Protein 2NXV (pdb70)

Nearest PDB structures (foldseek):
  2nxv-assembly1_A  TM=1.004E+00  e=3.841E-56  Pseudogemmobacter blasticus
  6tez-assembly1_A-2  TM=5.066E-01  e=4.560E-04  Homo sapiens
  6tex-assembly1_A  TM=4.725E-01  e=4.041E-04  Homo sapiens
  6teu-assembly1_A  TM=4.502E-01  e=1.128E-03  Homo sapiens
  6o85-assembly1_B  TM=4.549E-01  e=4.741E-01  Homo sapiens

Organism: Fuscovulum blasticum (NCBI:txid1075)

Structure (mmCIF, N/CA/C/O backbone):
data_2NXV
#
_entry.id   2NXV
#
_cell.length_a   121.873
_cell.length_b   90.311
_cell.length_c   69.590
_cell.angle_alpha   90.00
_cell.angle_beta   90.00
_cell.angle_gamma   90.00
#
_symmetry.space_group_name_H-M   'P 21 21 2'
#
loop_
_entity.id
_entity.type
_entity.pdbx_description
1 polymer 'ATP synthase subunits region ORF 6'
2 non-polymer GLYCEROL
3 water water
#
loop_
_atom_site.group_PDB
_atom_site.id
_atom_site.type_symbol
_atom_site.label_atom_id
_atom_site.label_alt_id
_atom_site.label_comp_id
_atom_site.label_asym_id
_atom_site.label_entity_id
_atom_site.label_seq_id
_atom_site.pdbx_PDB_ins_code
_atom_site.Cartn_x
_atom_site.Cartn_y
_atom_site.Cartn_z
_atom_site.occupancy
_atom_site.B_iso_or_equiv
_atom_site.auth_seq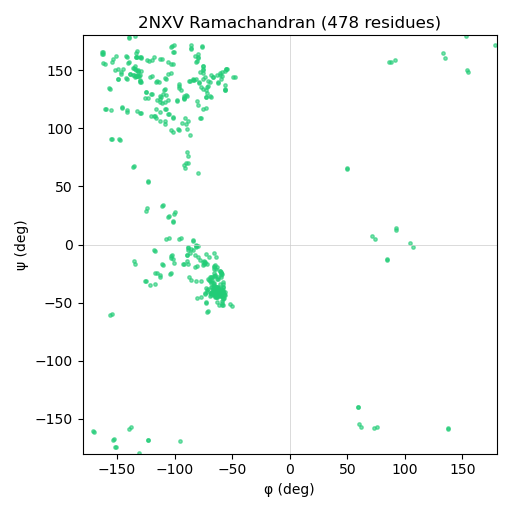_id
_atom_site.auth_comp_id
_atom_site.auth_asym_id
_atom_site.auth_atom_id
_atom_site.pdbx_PDB_model_num
ATOM 1 N N . MET A 1 1 ? 11.426 8.170 42.579 1.00 34.16 1 MET A N 1
ATOM 2 C CA . MET A 1 1 ? 11.287 9.000 43.811 1.00 32.99 1 MET A CA 1
ATOM 3 C C . MET A 1 1 ? 12.651 9.516 44.254 1.00 31.85 1 MET A C 1
ATOM 4 O O . MET A 1 1 ? 13.640 8.771 44.238 1.00 32.21 1 MET A O 1
ATOM 7 N N . LYS A 1 2 ? 12.707 10.789 44.645 1.00 29.90 2 LYS A N 1
ATOM 8 C CA . LYS A 1 2 ? 13.936 11.396 45.180 1.00 27.67 2 LYS A CA 1
ATOM 9 C C . LYS A 1 2 ? 14.187 10.822 46.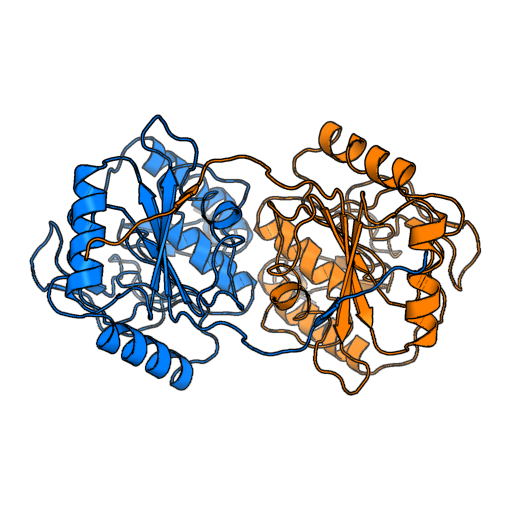578 1.00 24.95 2 LYS A C 1
ATOM 10 O O . LYS A 1 2 ? 13.271 10.792 47.397 1.00 26.60 2 LYS A O 1
ATOM 12 N N . PRO A 1 3 ? 15.422 10.333 46.879 1.00 21.32 3 PRO A N 1
ATOM 13 C CA . PRO A 1 3 ? 15.652 9.943 48.288 1.00 19.85 3 PRO A CA 1
ATOM 14 C C . PRO A 1 3 ? 15.429 11.111 49.225 1.00 19.12 3 PRO A C 1
ATOM 15 O O . PRO A 1 3 ? 15.745 12.252 48.882 1.00 20.75 3 PRO A O 1
ATOM 19 N N . VAL A 1 4 ? 14.965 10.815 50.426 1.00 18.33 4 VAL A N 1
ATOM 20 C CA . VAL A 1 4 ? 14.822 11.840 51.469 1.00 17.82 4 VAL A CA 1
ATOM 21 C C . VAL A 1 4 ? 15.912 11.567 52.502 1.00 16.28 4 VAL A C 1
ATOM 22 O O . VAL A 1 4 ? 15.822 10.596 53.261 1.00 17.12 4 VAL A O 1
ATOM 26 N N . PRO A 1 5 ? 16.977 12.394 52.530 1.00 14.37 5 PRO A N 1
ATOM 27 C CA . PRO A 1 5 ? 18.051 12.136 53.469 1.00 13.52 5 PRO A CA 1
ATOM 28 C C . PRO A 1 5 ? 17.709 12.651 54.870 1.00 13.30 5 PRO A C 1
ATOM 29 O O . PRO A 1 5 ? 16.867 13.545 55.034 1.00 15.52 5 PRO A O 1
ATOM 33 N N . THR A 1 6 ? 18.370 12.093 55.867 1.00 12.05 6 THR A N 1
ATOM 34 C CA . THR A 1 6 ? 18.361 12.650 57.216 1.00 12.73 6 THR A CA 1
ATOM 35 C C . THR A 1 6 ? 19.623 13.465 57.409 1.00 11.52 6 THR A C 1
ATOM 36 O O . THR A 1 6 ? 20.739 12.935 57.291 1.00 11.76 6 THR A O 1
ATOM 40 N N . TYR A 1 7 ? 19.473 14.751 57.755 1.00 11.75 7 TYR A N 1
ATOM 41 C CA . TYR A 1 7 ? 20.613 15.600 58.039 1.00 11.68 7 TYR A CA 1
ATOM 42 C C . TYR A 1 7 ? 20.956 15.488 59.516 1.00 12.01 7 TYR A C 1
ATOM 43 O O . TYR A 1 7 ? 20.074 15.653 60.394 1.00 15.95 7 TYR A O 1
ATOM 52 N N . VAL A 1 8 ? 22.195 15.202 59.820 1.00 11.48 8 VAL A N 1
ATOM 53 C CA . VAL A 1 8 ? 22.668 14.960 61.176 1.00 11.88 8 VAL A CA 1
ATOM 54 C C . VAL A 1 8 ? 23.502 16.128 61.628 1.00 11.52 8 VAL A C 1
ATOM 55 O O . VAL A 1 8 ? 24.433 16.566 60.916 1.00 10.39 8 VAL A O 1
ATOM 59 N N . GLN A 1 9 ? 23.163 16.650 62.805 1.00 11.55 9 GLN A N 1
ATOM 60 C CA . GLN A 1 9 ? 23.893 17.735 63.433 1.00 12.19 9 GLN A CA 1
ATOM 61 C C . GLN A 1 9 ? 24.812 17.162 64.506 1.00 13.61 9 GLN A C 1
ATOM 62 O O . GLN A 1 9 ? 24.664 16.010 64.944 1.00 15.01 9 GLN A O 1
ATOM 68 N N . ASP A 1 10 ? 25.756 17.982 64.964 1.00 14.58 10 ASP A N 1
ATOM 69 C CA . ASP A 1 10 ? 26.694 17.563 66.034 1.00 17.32 10 ASP A CA 1
ATOM 70 C C . ASP A 1 10 ? 26.117 17.880 67.382 1.00 18.28 10 ASP A C 1
ATOM 71 O O . ASP A 1 10 ? 26.391 18.941 67.978 1.00 22.12 10 ASP A O 1
ATOM 76 N N . LYS A 1 11 ? 25.231 17.018 67.815 1.00 17.21 11 LYS A N 1
ATOM 77 C CA . LYS A 1 11 ? 24.529 17.231 69.057 1.00 18.41 11 LYS A CA 1
ATOM 78 C C . LYS A 1 11 ? 24.264 15.908 69.718 1.00 17.58 11 LYS A C 1
ATOM 79 O O . LYS A 1 11 ? 24.042 14.888 69.059 1.00 18.31 11 LYS A O 1
ATOM 82 N N . ASP A 1 12 ? 24.289 15.944 71.036 1.00 17.27 12 ASP A N 1
ATOM 83 C CA . ASP A 1 12 ? 24.100 14.766 71.857 1.00 17.15 12 ASP A CA 1
ATOM 84 C C . ASP A 1 12 ? 22.630 14.685 72.108 1.00 18.56 12 ASP A C 1
ATOM 85 O O . ASP A 1 12 ? 22.071 15.456 72.917 1.00 20.94 12 ASP A O 1
ATOM 90 N N . GLU A 1 13 ? 21.963 13.785 71.419 1.00 18.86 13 GLU A N 1
ATOM 91 C CA . GLU A 1 13 ? 20.517 13.762 71.570 1.00 21.28 13 GLU A CA 1
ATOM 92 C C . GLU A 1 13 ? 20.048 12.764 72.619 1.00 21.07 13 GLU A C 1
ATOM 93 O O . GLU A 1 13 ? 18.841 12.592 72.784 1.00 23.46 13 GLU A O 1
ATOM 99 N N . SER A 1 14 ? 20.972 12.121 73.350 1.00 19.52 14 SER A N 1
ATOM 100 C CA . SER A 1 14 ? 20.572 11.169 74.415 1.00 18.04 14 SER A CA 1
ATOM 101 C C . SER A 1 14 ? 19.643 11.897 75.417 1.00 16.75 14 SER A C 1
ATOM 102 O O . SER A 1 14 ? 19.799 13.099 75.745 1.00 18.13 14 SER A O 1
ATOM 105 N N . THR A 1 15 ? 18.729 11.133 76.002 1.00 17.52 15 THR A N 1
ATOM 106 C CA . THR A 1 15 ? 17.995 11.557 77.187 1.00 17.98 15 THR A CA 1
ATOM 107 C C . THR A 1 15 ? 18.339 10.654 78.379 1.00 17.38 15 THR A C 1
ATOM 108 O O . THR A 1 15 ? 18.189 11.126 79.538 1.00 19.52 15 THR A O 1
ATOM 112 N N . LEU A 1 16 ? 18.782 9.381 78.124 1.00 15.48 16 LEU A N 1
ATOM 113 C CA . LEU A 1 16 ? 19.238 8.535 79.234 1.00 11.88 16 LEU A CA 1
ATOM 114 C C . LEU A 1 16 ? 20.679 8.831 79.474 1.00 11.27 16 LEU A C 1
ATOM 115 O O . LEU A 1 16 ? 21.466 8.976 78.527 1.00 11.45 16 LEU A O 1
ATOM 120 N N . MET A 1 17 ? 21.065 8.876 80.735 1.00 10.42 17 MET A N 1
ATOM 121 C CA . MET A 1 17 ? 22.458 9.087 81.071 1.00 10.26 17 MET A CA 1
ATOM 122 C C . MET A 1 17 ? 23.277 7.843 80.787 1.00 9.73 17 MET A C 1
ATOM 123 O O . MET A 1 17 ? 24.426 7.967 80.349 1.00 9.69 17 MET A O 1
ATOM 128 N N . PHE A 1 18 ? 22.750 6.653 81.111 1.00 9.48 18 PHE A N 1
ATOM 129 C CA . PHE A 1 18 ? 23.530 5.410 81.022 1.00 9.45 18 PHE A CA 1
ATOM 130 C C . PHE A 1 18 ? 22.807 4.326 80.251 1.00 9.46 18 PHE A C 1
ATOM 131 O O . PHE A 1 18 ? 21.613 4.103 80.446 1.00 10.88 18 PHE A O 1
ATOM 139 N N . SER A 1 19 ? 23.578 3.603 79.431 1.00 9.02 19 SER A N 1
ATOM 140 C CA . SER A 1 19 ? 23.211 2.275 78.948 1.00 9.29 19 SER A CA 1
ATOM 141 C C . SER A 1 19 ? 24.108 1.313 79.661 1.00 8.73 19 SER A C 1
ATOM 142 O O . SER A 1 19 ? 25.330 1.353 79.483 1.00 9.91 19 SER A O 1
ATOM 145 N N . VAL A 1 20 ? 23.539 0.446 80.471 1.00 8.72 20 VAL A N 1
ATOM 146 C CA . VAL A 1 20 ? 24.309 -0.483 81.283 1.00 8.94 20 VAL A CA 1
ATOM 147 C C . VAL A 1 20 ? 24.272 -1.827 80.603 1.00 9.02 20 VAL A C 1
ATOM 148 O O . VAL A 1 20 ? 23.219 -2.490 80.562 1.00 9.00 20 VAL A O 1
ATOM 152 N N . CYS A 1 21 ? 25.399 -2.242 80.029 1.00 8.71 21 CYS A N 1
ATOM 153 C CA . CYS A 1 21 ? 25.493 -3.476 79.257 1.00 8.51 21 CYS A CA 1
ATOM 154 C C . CYS A 1 21 ? 26.279 -4.487 80.043 1.00 8.33 21 CYS A C 1
ATOM 155 O O . CYS A 1 21 ? 27.359 -4.184 80.555 1.00 9.21 21 CYS A O 1
ATOM 158 N N . SER A 1 22 ? 25.771 -5.713 80.095 1.00 8.55 22 SER A N 1
ATOM 159 C CA . SER A 1 22 ? 26.445 -6.751 80.865 1.00 8.72 22 SER A CA 1
ATOM 160 C C . SER A 1 22 ? 26.584 -8.025 80.067 1.00 8.91 22 SER A C 1
ATOM 161 O O . SER A 1 22 ? 25.731 -8.384 79.251 1.00 9.46 22 SER A O 1
ATOM 164 N N . LEU A 1 23 ? 27.661 -8.754 80.338 1.00 9.52 23 LEU A N 1
ATOM 165 C CA . LEU A 1 23 ? 27.903 -10.067 79.714 1.00 11.09 23 LEU A CA 1
ATOM 166 C C . LEU A 1 23 ? 27.281 -11.126 80.623 1.00 10.43 23 LEU A C 1
ATOM 167 O O . LEU A 1 23 ? 27.758 -11.338 81.736 1.00 12.86 23 LEU A O 1
ATOM 172 N N . VAL A 1 24 ? 26.192 -11.747 80.200 1.00 9.49 24 VAL A N 1
ATOM 173 C CA . VAL A 1 24 ? 25.356 -12.505 81.142 1.00 10.08 24 VAL A CA 1
ATOM 174 C C . VAL A 1 24 ? 25.343 -13.977 80.841 1.00 9.90 24 VAL A C 1
ATOM 175 O O . VAL A 1 24 ? 24.988 -14.402 79.763 1.00 10.17 24 VAL A O 1
ATOM 179 N N . ARG A 1 25 ? 25.699 -14.753 81.848 1.00 10.85 25 ARG A N 1
ATOM 180 C CA . ARG A 1 25 ? 25.596 -16.194 81.826 1.00 12.88 25 ARG A CA 1
ATOM 181 C C . ARG A 1 25 ? 24.619 -16.745 82.877 1.00 12.77 25 ARG A C 1
ATOM 182 O O . ARG A 1 25 ? 23.972 -17.778 82.650 1.00 14.81 25 ARG A O 1
ATOM 190 N N . ASP A 1 26 ? 24.540 -16.086 84.020 1.00 12.64 26 ASP A N 1
ATOM 191 C CA . ASP A 1 26 ? 23.878 -16.616 85.222 1.00 13.00 26 ASP A CA 1
ATOM 192 C C . ASP A 1 26 ? 22.751 -15.653 85.596 1.00 12.83 26 ASP A C 1
ATOM 193 O O . ASP A 1 26 ? 23.011 -14.499 86.033 1.00 13.13 26 ASP A O 1
ATOM 198 N N . GLN A 1 27 ? 21.500 -16.096 85.425 1.00 14.00 27 GLN A N 1
ATOM 199 C CA . GLN A 1 27 ? 20.362 -15.256 85.704 1.00 14.87 27 GLN A CA 1
ATOM 200 C C . GLN A 1 27 ? 20.336 -14.713 87.118 1.00 14.13 27 GLN A C 1
ATOM 201 O O . GLN A 1 27 ? 19.970 -13.563 87.328 1.00 13.95 27 GLN A O 1
ATOM 207 N N . ALA A 1 28 ? 20.692 -15.542 88.092 1.00 14.59 28 ALA A N 1
ATOM 208 C CA . ALA A 1 28 ? 20.614 -15.096 89.471 1.00 14.76 28 ALA A CA 1
ATOM 209 C C . ALA A 1 28 ? 21.595 -13.970 89.725 1.00 14.16 28 ALA A C 1
ATOM 210 O O . ALA A 1 28 ? 21.271 -12.994 90.430 1.00 14.63 28 ALA A O 1
ATOM 212 N N . LYS A 1 29 ? 22.812 -14.106 89.192 1.00 12.80 29 LYS A N 1
ATOM 213 C CA . LYS A 1 29 ? 23.767 -13.015 89.401 1.00 12.52 29 LYS A CA 1
ATOM 214 C C . LYS A 1 29 ? 23.322 -11.737 88.708 1.00 11.81 29 LYS A C 1
ATOM 215 O O . LYS A 1 29 ? 23.416 -10.642 89.273 1.00 11.74 29 LYS A O 1
ATOM 221 N N . TYR A 1 30 ? 22.815 -11.868 87.487 1.00 11.42 30 TYR A N 1
ATOM 222 C CA . TYR A 1 30 ? 22.383 -10.669 86.761 1.00 11.07 30 TYR A CA 1
ATOM 223 C C . TYR A 1 30 ? 21.182 -10.014 87.451 1.00 11.64 30 TYR A C 1
ATOM 224 O O . TYR A 1 30 ? 21.110 -8.792 87.539 1.00 11.31 30 TYR A O 1
ATOM 233 N N . ASP A 1 31 ? 20.250 -10.830 87.977 1.00 12.51 31 ASP A N 1
ATOM 234 C CA . ASP A 1 31 ? 19.111 -10.222 88.672 1.00 14.07 31 ASP A CA 1
ATOM 235 C C . ASP A 1 31 ? 19.556 -9.438 89.891 1.00 13.29 31 ASP A C 1
ATOM 236 O O . ASP A 1 31 ? 19.017 -8.377 90.194 1.00 13.63 31 ASP A O 1
ATOM 241 N N . ARG A 1 32 ? 20.574 -9.951 90.585 1.00 12.89 32 ARG A N 1
ATOM 242 C CA . ARG A 1 32 ? 21.157 -9.258 91.713 1.00 13.33 32 ARG A CA 1
ATOM 243 C C . ARG A 1 32 ? 21.786 -7.930 91.282 1.00 12.49 32 ARG A C 1
ATOM 244 O O . ARG A 1 32 ? 21.633 -6.894 91.951 1.00 12.54 32 ARG A O 1
ATOM 252 N N . LEU A 1 33 ? 22.501 -7.951 90.147 1.00 11.49 33 LEU A N 1
ATOM 253 C CA . LEU A 1 33 ? 23.075 -6.720 89.603 1.00 10.85 33 LEU A CA 1
ATOM 254 C C . LEU A 1 33 ? 21.979 -5.705 89.333 1.00 10.30 33 LEU A C 1
ATOM 255 O O . LEU A 1 33 ? 22.058 -4.544 89.766 1.00 10.46 33 LEU A O 1
ATOM 260 N N . LEU A 1 34 ? 20.931 -6.134 88.620 1.00 10.98 34 LEU A N 1
ATOM 261 C CA . LEU A 1 34 ? 19.860 -5.218 88.213 1.00 11.49 34 LEU A CA 1
ATOM 262 C C . LEU A 1 34 ? 19.163 -4.592 89.422 1.00 11.96 34 LEU A C 1
ATOM 263 O O . LEU A 1 34 ? 18.946 -3.371 89.464 1.00 12.21 34 LEU A O 1
ATOM 268 N N . GLU A 1 35 ? 18.865 -5.410 90.423 1.00 11.78 35 GLU A N 1
ATOM 269 C CA . GLU A 1 35 ? 18.234 -4.869 91.637 1.00 12.89 35 GLU A CA 1
ATOM 270 C C . GLU A 1 35 ? 19.147 -3.850 92.310 1.00 12.25 35 GLU A C 1
ATOM 271 O O . GLU A 1 35 ? 18.659 -2.817 92.799 1.00 12.64 35 GLU A O 1
ATOM 277 N N . SER A 1 36 ? 20.458 -4.094 92.348 1.00 11.60 36 SER A N 1
ATOM 278 C CA . SER A 1 36 ? 21.350 -3.175 93.045 1.00 11.24 36 SER A CA 1
ATOM 279 C C . SER A 1 36 ? 21.497 -1.859 92.290 1.00 10.97 36 SER A C 1
ATOM 280 O O . SER A 1 36 ? 21.568 -0.791 92.890 1.00 11.76 36 SER A O 1
ATOM 283 N N . PHE A 1 37 ? 21.545 -1.922 90.947 1.00 10.79 37 PHE A N 1
ATOM 284 C CA . PHE A 1 37 ? 21.661 -0.675 90.201 1.00 11.14 37 PHE A CA 1
ATOM 285 C C . PHE A 1 37 ? 20.418 0.181 90.379 1.00 11.53 37 PHE A C 1
ATOM 286 O O . PHE A 1 37 ? 20.504 1.402 90.566 1.00 12.07 37 PHE A O 1
ATOM 294 N N . GLU A 1 38 ? 19.244 -0.442 90.337 1.00 12.25 38 GLU A N 1
ATOM 295 C CA . GLU A 1 38 ? 18.024 0.324 90.559 1.00 14.28 38 GLU A CA 1
ATOM 296 C C . GLU A 1 38 ? 17.991 0.931 91.968 1.00 13.55 38 GLU A C 1
ATOM 297 O O . GLU A 1 38 ? 17.615 2.108 92.116 1.00 14.30 38 GLU A O 1
ATOM 303 N N . ARG A 1 39 ? 18.397 0.151 92.977 1.00 13.60 39 ARG A N 1
ATOM 304 C CA . ARG A 1 39 ? 18.388 0.603 94.393 1.00 14.19 39 ARG A CA 1
ATOM 305 C C . ARG A 1 39 ? 19.267 1.836 94.553 1.00 13.67 39 ARG A C 1
ATOM 306 O O . ARG A 1 39 ? 18.959 2.737 95.356 1.00 15.55 39 ARG A O 1
ATOM 314 N N . PHE A 1 40 ? 20.380 1.846 93.817 1.00 12.53 40 PHE A N 1
ATOM 315 C CA . PHE A 1 40 ? 21.357 2.932 93.915 1.00 12.78 40 PHE A CA 1
ATOM 316 C C . PHE A 1 40 ? 21.224 3.958 92.807 1.00 13.79 40 PHE A C 1
ATOM 317 O O . PHE A 1 40 ? 22.165 4.650 92.462 1.00 14.58 40 PHE A O 1
ATOM 325 N N . GLY A 1 41 ? 20.013 4.106 92.283 1.00 12.44 41 GLY A N 1
ATOM 326 C CA . GLY A 1 41 ? 19.708 5.315 91.525 1.00 12.75 41 GLY A CA 1
ATOM 327 C C . GLY A 1 41 ? 19.596 5.189 90.019 1.00 12.67 41 GLY A C 1
ATOM 328 O O . GLY A 1 41 ? 19.301 6.194 89.350 1.00 13.49 41 GLY A O 1
ATOM 329 N N . PHE A 1 42 ? 19.827 3.988 89.469 1.00 12.82 42 PHE A N 1
ATOM 330 C CA . PHE A 1 42 ? 19.769 3.799 88.020 1.00 12.65 42 PHE A CA 1
ATOM 331 C C . PHE A 1 42 ? 18.341 3.408 87.653 1.00 13.57 42 PHE A C 1
ATOM 332 O O . PHE A 1 42 ? 18.049 2.270 87.334 1.00 14.78 42 PHE A O 1
ATOM 340 N N . THR A 1 43 ? 17.450 4.386 87.784 1.00 14.20 43 THR A N 1
ATOM 341 C CA . THR A 1 43 ? 16.016 4.193 87.533 1.00 14.73 43 THR A CA 1
ATOM 342 C C . THR A 1 43 ? 15.724 4.377 86.038 1.00 13.89 43 THR A C 1
ATOM 343 O O . THR A 1 43 ? 16.580 4.829 85.279 1.00 13.30 43 THR A O 1
ATOM 347 N N . PRO A 1 44 ? 14.508 4.013 85.584 1.00 14.71 44 PRO A N 1
ATOM 348 C CA . PRO A 1 44 ? 14.259 4.007 84.128 1.00 15.65 44 PRO A CA 1
ATOM 349 C C . PRO A 1 44 ? 14.311 5.354 83.413 1.00 15.89 44 PRO A C 1
ATOM 350 O O . PRO A 1 44 ? 14.522 5.364 82.188 1.00 17.23 44 PRO A O 1
ATOM 354 N N . ASP A 1 45 ? 14.211 6.460 84.147 1.00 16.03 45 ASP A N 1
ATOM 355 C CA . ASP A 1 45 ? 14.412 7.790 83.566 1.00 16.90 45 ASP A CA 1
ATOM 356 C C . ASP A 1 45 ? 15.886 8.135 83.367 1.00 16.44 45 ASP A C 1
ATOM 357 O O . ASP A 1 45 ? 16.218 9.111 82.710 1.00 17.86 45 ASP A O 1
ATOM 362 N N . LYS A 1 46 ? 16.761 7.346 83.971 1.00 14.76 46 LYS A N 1
ATOM 363 C CA . LYS A 1 46 ? 18.215 7.595 83.943 1.00 14.84 46 LYS A CA 1
ATOM 364 C C . LYS A 1 46 ? 18.999 6.556 83.175 1.00 12.96 46 LYS A C 1
ATOM 365 O O . LYS A 1 46 ? 20.101 6.876 82.720 1.00 12.49 46 LYS A O 1
ATOM 371 N N . ALA A 1 47 ? 18.502 5.317 83.109 1.00 11.95 47 ALA A N 1
ATOM 372 C CA . ALA A 1 47 ? 19.313 4.201 82.639 1.00 11.21 47 ALA A CA 1
ATOM 373 C C . ALA A 1 47 ? 18.478 3.166 81.956 1.00 11.43 47 ALA A C 1
ATOM 374 O O . ALA A 1 47 ? 17.307 2.968 82.299 1.00 12.84 47 ALA A O 1
ATOM 376 N N . GLU A 1 48 ? 19.089 2.460 81.005 1.00 10.89 48 GLU A N 1
ATOM 377 C CA . GLU A 1 48 ? 18.535 1.246 80.406 1.00 11.23 48 GLU A CA 1
ATOM 378 C C . GLU A 1 48 ? 19.559 0.155 80.596 1.00 10.63 48 GLU A C 1
ATOM 379 O O . GLU A 1 48 ? 20.745 0.427 80.776 1.00 10.74 48 GLU A O 1
ATOM 385 N N . PHE A 1 49 ? 19.102 -1.082 80.534 1.00 11.06 49 PHE A N 1
ATOM 386 C CA . PHE A 1 49 ? 19.935 -2.277 80.769 1.00 10.57 49 PHE A CA 1
ATOM 387 C C . PHE A 1 49 ? 19.845 -3.206 79.588 1.00 10.37 49 PHE A C 1
ATOM 388 O O . PHE A 1 49 ? 18.748 -3.514 79.107 1.00 11.54 49 PHE A O 1
ATOM 396 N N . LEU A 1 50 ? 20.995 -3.638 79.121 1.00 9.74 50 LEU A N 1
ATOM 397 C CA . LEU A 1 50 ? 21.094 -4.569 77.993 1.00 9.83 50 LEU A CA 1
ATOM 398 C C . LEU A 1 50 ? 22.026 -5.666 78.384 1.00 9.31 50 LEU A C 1
ATOM 399 O O . LEU A 1 50 ? 23.064 -5.415 79.042 1.00 9.60 50 LEU A O 1
ATOM 404 N N . ALA A 1 51 ? 21.744 -6.876 77.923 1.00 9.64 51 ALA A N 1
ATOM 405 C CA . ALA A 1 51 ? 22.550 -8.043 78.260 1.00 10.47 51 ALA A CA 1
ATOM 406 C C . ALA A 1 51 ? 23.015 -8.739 76.995 1.00 10.17 51 ALA A C 1
ATOM 407 O O . ALA A 1 51 ? 22.175 -9.136 76.169 1.00 12.53 51 ALA A O 1
ATOM 409 N N . ALA A 1 52 ? 24.334 -8.953 76.851 1.00 9.83 52 ALA A N 1
ATOM 410 C CA . ALA A 1 52 ? 24.838 -9.863 75.828 1.00 9.95 52 ALA A CA 1
ATOM 411 C C . ALA A 1 52 ? 24.502 -11.268 76.321 1.00 9.60 52 ALA A C 1
ATOM 412 O O . ALA A 1 52 ? 24.964 -11.673 77.396 1.00 10.01 52 ALA A O 1
ATOM 414 N N . ASP A 1 53 ? 23.680 -11.990 75.563 1.00 9.53 53 ASP A N 1
ATOM 415 C CA . ASP A 1 53 ? 23.063 -13.183 76.121 1.00 10.17 53 ASP A CA 1
ATOM 416 C C . ASP A 1 53 ? 23.947 -14.421 75.965 1.00 9.67 53 ASP A C 1
ATOM 417 O O . ASP A 1 53 ? 23.911 -15.119 74.953 1.00 10.17 53 ASP A O 1
ATOM 422 N N . ASN A 1 54 ? 24.716 -14.707 76.998 1.00 9.30 54 ASN A N 1
ATOM 423 C CA . ASN A 1 54 ? 25.555 -15.908 77.071 1.00 9.84 54 ASN A CA 1
ATOM 424 C C . ASN A 1 54 ? 24.940 -16.942 78.021 1.00 10.02 54 ASN A C 1
ATOM 425 O O . ASN A 1 54 ? 25.640 -17.838 78.511 1.00 10.38 54 ASN A O 1
ATOM 430 N N . ARG A 1 55 ? 23.614 -16.893 78.219 1.00 9.97 55 ARG A N 1
ATOM 431 C CA . ARG A 1 55 ? 23.002 -17.845 79.162 1.00 10.73 55 ARG A CA 1
ATOM 432 C C . ARG A 1 55 ? 23.048 -19.257 78.637 1.00 11.90 55 ARG A C 1
ATOM 433 O O . ARG A 1 55 ? 23.139 -20.198 79.453 1.00 13.49 55 ARG A O 1
ATOM 441 N N . GLU A 1 56 ? 22.978 -19.444 77.314 1.00 13.06 56 GLU A N 1
ATOM 442 C CA . GLU A 1 56 ? 22.966 -20.811 76.728 1.00 14.60 56 GLU A CA 1
ATOM 443 C C . GLU A 1 56 ? 24.266 -21.218 76.093 1.00 15.76 56 GLU A C 1
ATOM 444 O O . GLU A 1 56 ? 24.385 -22.300 75.524 1.00 19.47 56 GLU A O 1
ATOM 450 N N . GLY A 1 57 ? 25.265 -20.420 76.213 1.00 13.49 57 GLY A N 1
ATOM 451 C CA . GLY A 1 57 ? 26.536 -20.747 75.591 1.00 14.35 57 GLY A CA 1
ATOM 452 C C . GLY A 1 57 ? 27.241 -19.451 75.305 1.00 13.24 57 GLY A C 1
ATOM 453 O O . GLY A 1 57 ? 26.704 -18.353 75.530 1.00 14.01 57 GLY A O 1
ATOM 454 N N . ASN A 1 58 ? 28.425 -19.595 74.744 1.00 15.46 58 ASN A N 1
ATOM 455 C CA . ASN A 1 58 ? 29.306 -18.466 74.568 1.00 16.53 58 ASN A CA 1
ATOM 456 C C . ASN A 1 58 ? 29.080 -17.831 73.221 1.00 16.79 58 ASN A C 1
ATOM 457 O O . ASN A 1 58 ? 29.930 -17.881 72.346 1.00 18.53 58 ASN A O 1
ATOM 462 N N . GLN A 1 59 ? 27.921 -17.225 73.081 1.00 14.99 59 GLN A N 1
ATOM 463 C CA . GLN A 1 59 ? 27.521 -16.516 71.902 1.00 17.91 59 GLN A CA 1
ATOM 464 C C . GLN A 1 59 ? 28.497 -15.340 71.627 1.00 15.23 59 GLN A C 1
ATOM 465 O O . GLN A 1 59 ? 28.846 -14.994 70.479 1.00 17.00 59 GLN A O 1
ATOM 471 N N . PHE A 1 60 ? 28.881 -14.668 72.709 1.00 11.74 60 PHE A N 1
ATOM 472 C CA . PHE A 1 60 ? 29.786 -13.536 72.679 1.00 11.66 60 PHE A CA 1
ATOM 473 C C . PHE A 1 60 ? 31.012 -13.849 73.508 1.00 10.90 60 PHE A C 1
ATOM 474 O O . PHE A 1 60 ? 30.957 -14.681 74.431 1.00 13.00 60 PHE A O 1
ATOM 482 N N . HIS A 1 61 ? 32.107 -13.141 73.240 1.00 10.83 61 HIS A N 1
ATOM 483 C CA . HIS A 1 61 ? 33.270 -13.178 74.144 1.00 10.81 61 HIS A CA 1
ATOM 484 C C . HIS A 1 61 ? 33.700 -11.750 74.415 1.00 9.82 61 HIS A C 1
ATOM 485 O O . HIS A 1 61 ? 33.108 -10.774 73.942 1.00 10.12 61 HIS A O 1
ATOM 492 N N . GLY A 1 62 ? 34.766 -11.608 75.214 1.00 10.37 62 GLY A N 1
ATOM 493 C CA . GLY A 1 62 ? 35.154 -10.291 75.701 1.00 11.34 62 GLY A CA 1
ATOM 494 C C . GLY A 1 62 ? 35.563 -9.313 74.618 1.00 9.75 62 GLY A C 1
ATOM 495 O O . GLY A 1 62 ? 35.414 -8.115 74.785 1.00 10.67 62 GLY A O 1
ATOM 496 N N . PHE A 1 63 ? 36.123 -9.833 73.489 1.00 10.15 63 PHE A N 1
ATOM 497 C CA . PHE A 1 63 ? 36.596 -8.908 72.447 1.00 9.14 63 PHE A CA 1
ATOM 498 C C . PHE A 1 63 ? 35.512 -8.578 71.441 1.00 9.94 63 PHE A C 1
ATOM 499 O O . PHE A 1 63 ? 35.652 -7.592 70.703 1.00 11.99 63 PHE A O 1
ATOM 507 N N . SER A 1 64 ? 34.409 -9.349 71.426 1.00 10.26 64 SER A N 1
ATOM 508 C CA . SER A 1 64 ? 33.368 -9.126 70.394 1.00 10.25 64 SER A CA 1
ATOM 509 C C . SER A 1 64 ? 32.139 -8.412 70.907 1.00 11.15 64 SER A C 1
ATOM 510 O O . SER A 1 64 ? 31.422 -7.778 70.094 1.00 12.31 64 SER A O 1
ATOM 513 N N . TRP A 1 65 ? 31.837 -8.498 72.203 1.00 10.68 65 TRP A N 1
ATOM 514 C CA . TRP A 1 65 ? 30.472 -8.144 72.597 1.00 11.41 65 TRP A CA 1
ATOM 515 C C . TRP A 1 65 ? 30.111 -6.683 72.394 1.00 10.60 65 TRP A C 1
ATOM 516 O O . TRP A 1 65 ? 28.941 -6.399 72.032 1.00 11.04 65 TRP A O 1
ATOM 527 N N . HIS A 1 66 ? 31.022 -5.757 72.536 1.00 10.87 66 HIS A N 1
ATOM 528 C CA . HIS A 1 66 ? 30.610 -4.349 72.423 1.00 10.41 66 HIS A CA 1
ATOM 529 C C . HIS A 1 66 ? 30.062 -4.033 71.033 1.00 10.50 66 HIS A C 1
ATOM 530 O O . HIS A 1 66 ? 29.246 -3.115 70.870 1.00 11.96 66 HIS A O 1
ATOM 537 N N . LYS A 1 67 ? 30.523 -4.720 70.004 1.00 10.88 67 LYS A N 1
ATOM 538 C CA . LYS A 1 67 ? 30.159 -4.356 68.633 1.00 11.22 67 LYS A CA 1
ATOM 539 C C . LYS A 1 67 ? 28.695 -4.628 68.342 1.00 11.20 67 LYS A C 1
ATOM 540 O O . LYS A 1 67 ? 28.097 -3.968 67.49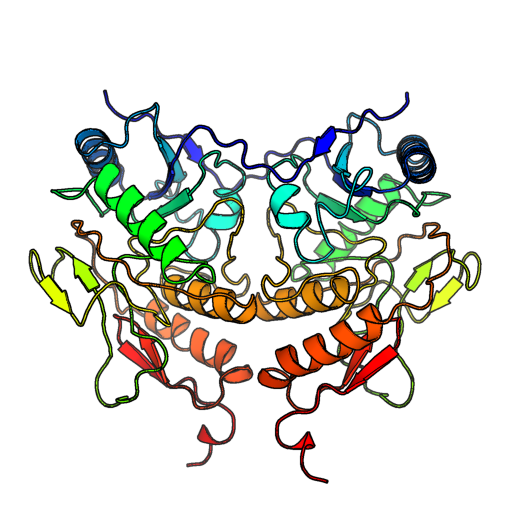0 1.00 12.92 67 LYS A O 1
ATOM 546 N N . GLN A 1 68 ? 28.098 -5.605 69.022 1.00 11.57 68 GLN A N 1
ATOM 547 C CA . GLN A 1 68 ? 26.669 -5.830 68.962 1.00 12.09 68 GLN A CA 1
ATOM 548 C C . GLN A 1 68 ? 25.882 -4.983 69.964 1.00 12.30 68 GLN A C 1
ATOM 549 O O . GLN A 1 68 ? 24.711 -4.661 69.752 1.00 13.42 68 GLN A O 1
ATOM 555 N N . MET A 1 69 ? 26.469 -4.658 71.099 1.00 10.89 69 MET A N 1
ATOM 556 C CA . MET A 1 69 ? 25.732 -3.883 72.112 1.00 10.73 69 MET A CA 1
ATOM 557 C C . MET A 1 69 ? 25.623 -2.412 71.785 1.00 9.43 69 MET A C 1
ATOM 558 O O . MET A 1 69 ? 24.547 -1.805 71.957 1.00 9.88 69 MET A O 1
ATOM 563 N N . LEU A 1 70 ? 26.730 -1.815 71.358 1.00 9.89 70 LEU A N 1
ATOM 564 C CA A LEU A 1 70 ? 26.791 -0.364 71.132 0.50 11.30 70 LEU A CA 1
ATOM 565 C CA B LEU A 1 70 ? 26.767 -0.362 71.150 0.50 10.52 70 LEU A CA 1
ATOM 566 C C . LEU A 1 70 ? 25.664 0.171 70.248 1.00 10.84 70 LEU A C 1
ATOM 567 O O . LEU A 1 70 ? 25.051 1.190 70.581 1.00 11.02 70 LEU A O 1
ATOM 572 N N . PRO A 1 71 ? 25.381 -0.500 69.106 1.00 11.24 71 PRO A N 1
ATOM 573 C CA . PRO A 1 71 ? 24.319 0.035 68.235 1.00 11.86 71 PRO A CA 1
ATOM 574 C C . PRO A 1 71 ? 22.960 0.127 68.898 1.00 11.29 71 PRO A C 1
ATOM 575 O O . PRO A 1 71 ? 22.103 0.860 68.420 1.00 13.38 71 PRO A O 1
ATOM 579 N N . ARG A 1 72 ? 22.735 -0.668 69.918 1.00 10.86 72 ARG A N 1
ATOM 580 C CA . ARG A 1 72 ? 21.452 -0.710 70.596 1.00 11.30 72 ARG A CA 1
ATOM 581 C C . ARG A 1 72 ? 21.358 0.305 71.739 1.00 12.26 72 ARG A C 1
ATOM 582 O O . ARG A 1 72 ? 20.285 0.465 72.303 1.00 14.92 72 ARG A O 1
ATOM 590 N N . CYS A 1 73 ? 22.465 0.940 72.097 1.00 10.13 73 CYS A N 1
ATOM 591 C CA . CYS A 1 73 ? 22.480 1.814 73.243 1.00 11.10 73 CYS A CA 1
ATOM 592 C C . CYS A 1 73 ? 21.996 3.198 72.871 1.00 11.77 73 CYS A C 1
ATOM 593 O O . CYS A 1 73 ? 22.355 3.732 71.805 1.00 14.04 73 CYS A O 1
ATOM 596 N N . LYS A 1 74 ? 21.250 3.805 73.788 1.00 11.51 74 LYS A N 1
ATOM 597 C CA . LYS A 1 74 ? 20.785 5.161 73.603 1.00 14.01 74 LYS A CA 1
ATOM 598 C C . LYS A 1 74 ? 21.324 6.142 74.628 1.00 12.57 74 LYS A C 1
ATOM 599 O O . LYS A 1 74 ? 21.048 7.344 74.501 1.00 14.83 74 LYS A O 1
ATOM 605 N N . GLY A 1 75 ? 22.063 5.669 75.635 1.00 10.39 75 GLY A N 1
ATOM 606 C CA . GLY A 1 75 ? 22.523 6.541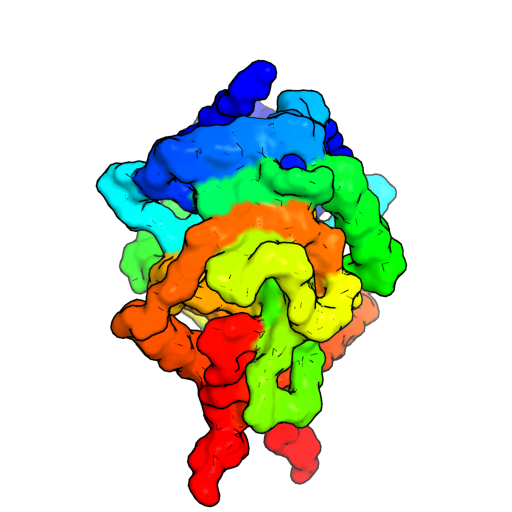 76.724 1.00 10.32 75 GLY A CA 1
ATOM 607 C C . GLY A 1 75 ? 23.731 7.359 76.349 1.00 9.53 75 GLY A C 1
ATOM 608 O O . GLY A 1 75 ? 24.475 7.054 75.395 1.00 10.61 75 GLY A O 1
ATOM 609 N N . ARG A 1 76 ? 23.999 8.392 77.138 1.00 9.25 76 ARG A N 1
ATOM 610 C CA . ARG A 1 76 ? 25.186 9.214 76.923 1.00 9.10 76 ARG A CA 1
ATOM 611 C C . ARG A 1 76 ? 26.465 8.431 77.149 1.00 8.91 76 ARG A C 1
ATOM 612 O O . ARG A 1 76 ? 27.440 8.541 76.400 1.00 8.82 76 ARG A O 1
ATOM 620 N N . TYR A 1 77 ? 26.490 7.657 78.244 1.00 8.47 77 TYR A N 1
ATOM 621 C CA . TYR A 1 77 ? 27.623 6.833 78.613 1.00 8.56 77 TYR A CA 1
ATOM 622 C C . TYR A 1 77 ? 27.212 5.390 78.559 1.00 8.53 77 TYR A C 1
ATOM 623 O O . TYR A 1 77 ? 26.084 5.046 78.988 1.00 10.35 77 TYR A O 1
ATOM 632 N N . VAL A 1 78 ? 28.106 4.536 78.080 1.00 7.85 78 VAL A N 1
ATOM 633 C CA . VAL A 1 78 ? 27.838 3.126 77.993 1.00 8.33 78 VAL A CA 1
ATOM 634 C C . VAL A 1 78 ? 28.750 2.429 78.970 1.00 7.67 78 VAL A C 1
ATOM 635 O O . VAL A 1 78 ? 29.986 2.562 78.901 1.00 8.39 78 VAL A O 1
ATOM 639 N N . ILE A 1 79 ? 28.161 1.677 79.899 1.00 7.99 79 ILE A N 1
ATOM 640 C CA . ILE A 1 79 ? 28.915 0.835 80.836 1.00 8.08 79 ILE A CA 1
ATOM 641 C C . ILE A 1 79 ? 28.946 -0.566 80.252 1.00 7.99 79 ILE A C 1
ATOM 642 O O . ILE A 1 79 ? 27.901 -1.077 79.805 1.00 8.89 79 ILE A O 1
ATOM 647 N N . PHE A 1 80 ? 30.104 -1.199 80.274 1.00 7.98 80 PHE A N 1
ATOM 648 C CA . PHE A 1 80 ? 30.242 -2.621 79.942 1.00 7.69 80 PHE A CA 1
ATOM 649 C C . PHE A 1 80 ? 30.758 -3.267 81.189 1.00 7.80 80 PHE A C 1
ATOM 650 O O . PHE A 1 80 ? 31.900 -3.028 81.616 1.00 8.25 80 PHE A O 1
ATOM 658 N N . CYS A 1 81 ? 29.928 -4.076 81.827 1.00 8.11 81 CYS A N 1
ATOM 659 C CA . CYS A 1 81 ? 30.324 -4.697 83.092 1.00 8.32 81 CYS A CA 1
ATOM 660 C C . CYS A 1 81 ? 29.989 -6.176 83.110 1.00 8.30 81 CYS A C 1
ATOM 661 O O . CYS A 1 81 ? 29.216 -6.709 82.309 1.00 9.52 81 CYS A O 1
ATOM 664 N N . HIS A 1 82 ? 30.587 -6.849 84.069 1.00 8.84 82 HIS A N 1
ATOM 665 C CA . HIS A 1 82 ? 30.290 -8.249 84.340 1.00 8.81 82 HIS A CA 1
ATOM 666 C C . HIS A 1 82 ? 29.011 -8.384 85.148 1.00 8.99 82 HIS A C 1
ATOM 667 O O . HIS A 1 82 ? 28.560 -7.453 85.817 1.00 9.89 82 HIS A O 1
ATOM 674 N N . GLU A 1 83 ? 28.464 -9.589 85.115 1.00 9.10 83 GLU A N 1
ATOM 675 C CA . GLU A 1 83 ? 27.199 -9.874 85.786 1.00 10.24 83 GLU A CA 1
ATOM 676 C C . GLU A 1 83 ? 27.318 -9.970 87.293 1.00 10.01 83 GLU A C 1
ATOM 677 O O . GLU A 1 83 ? 26.286 -9.952 87.989 1.00 11.36 83 GLU A O 1
ATOM 683 N N . ASP A 1 84 ? 28.565 -10.081 87.778 1.00 9.86 84 ASP A N 1
ATOM 684 C CA . ASP A 1 84 ? 28.857 -10.283 89.202 1.00 11.45 84 ASP A CA 1
ATOM 685 C C . ASP A 1 84 ? 29.499 -9.056 89.820 1.00 10.32 84 ASP A C 1
ATOM 686 O O . ASP A 1 84 ? 30.320 -9.153 90.747 1.00 12.23 84 ASP A O 1
ATOM 691 N N . VAL A 1 85 ? 29.106 -7.881 89.343 1.00 10.46 85 VAL A N 1
ATOM 692 C CA . VAL A 1 85 ? 29.233 -6.669 90.135 1.00 10.12 85 VAL A CA 1
ATOM 693 C C . VAL A 1 85 ? 27.868 -6.269 90.706 1.00 10.53 85 VAL A C 1
ATOM 694 O O . VAL A 1 85 ? 26.821 -6.623 90.184 1.00 11.37 85 VAL A O 1
ATOM 698 N N . GLU A 1 86 ? 27.901 -5.533 91.801 1.00 10.54 86 GLU A N 1
ATOM 699 C CA . GLU A 1 86 ? 26.689 -5.004 92.395 1.00 10.83 86 GLU A CA 1
ATOM 700 C C . GLU A 1 86 ? 27.024 -3.695 93.071 1.00 10.45 86 GLU A C 1
ATOM 701 O O . GLU A 1 86 ? 28.118 -3.530 93.654 1.00 10.93 86 GLU A O 1
ATOM 707 N N . LEU A 1 87 ? 26.101 -2.765 92.968 1.00 10.57 87 LEU A N 1
ATOM 708 C CA . LEU A 1 87 ? 26.238 -1.521 93.711 1.00 10.89 87 LEU A CA 1
ATOM 709 C C . LEU A 1 87 ? 25.836 -1.748 95.164 1.00 10.38 87 LEU A C 1
ATOM 710 O O . LEU A 1 87 ? 24.871 -2.459 95.448 1.00 11.83 87 LEU A O 1
ATOM 715 N N . VAL A 1 88 ? 26.601 -1.151 96.060 1.00 10.92 88 VAL A N 1
ATOM 716 C CA . VAL A 1 88 ? 26.429 -1.348 97.503 1.00 11.45 88 VAL A CA 1
ATOM 717 C C . VAL A 1 88 ? 26.471 -0.054 98.320 1.00 12.21 88 VAL A C 1
ATOM 718 O O . VAL A 1 88 ? 26.047 -0.072 99.483 1.00 13.21 88 VAL A O 1
ATOM 722 N N . ASP A 1 89 ? 26.969 1.054 97.794 1.00 12.14 89 ASP A N 1
ATOM 723 C CA . ASP A 1 89 ? 27.003 2.320 98.534 1.00 12.06 89 ASP A CA 1
ATOM 724 C C . ASP A 1 89 ? 27.011 3.488 97.544 1.00 12.33 89 ASP A C 1
ATOM 725 O O . ASP A 1 89 ? 26.084 4.315 97.517 1.00 13.80 89 ASP A O 1
ATOM 730 N N . ARG A 1 90 ? 28.023 3.543 96.678 1.00 11.23 90 ARG A N 1
ATOM 731 C CA . ARG A 1 90 ? 28.070 4.563 95.656 1.00 11.82 90 ARG A CA 1
ATOM 732 C C . ARG A 1 90 ? 27.078 4.236 94.558 1.00 11.09 90 ARG A C 1
ATOM 733 O O . ARG A 1 90 ? 26.903 3.070 94.167 1.00 11.43 90 ARG A O 1
ATOM 741 N N . GLY A 1 91 ? 26.450 5.278 94.032 1.00 11.67 91 GLY A N 1
ATOM 742 C CA . GLY A 1 91 ? 25.367 5.096 93.075 1.00 12.07 91 GLY A CA 1
ATOM 743 C C . GLY A 1 91 ? 25.417 6.052 91.899 1.00 10.94 91 GLY A C 1
ATOM 744 O O . GLY A 1 91 ? 26.484 6.614 91.535 1.00 11.29 91 GLY A O 1
ATOM 745 N N . TYR A 1 92 ? 24.254 6.240 91.301 1.00 11.19 92 TYR A N 1
ATOM 746 C CA . TYR A 1 92 ? 24.120 7.028 90.076 1.00 11.67 92 TYR A CA 1
ATOM 747 C C . TYR A 1 92 ? 24.762 8.412 90.204 1.00 11.28 92 TYR A C 1
ATOM 748 O O . TYR A 1 92 ? 25.579 8.812 89.359 1.00 11.22 92 TYR A O 1
ATOM 757 N N . ASP A 1 93 ? 24.420 9.157 91.262 1.00 12.05 93 ASP A N 1
ATOM 758 C CA . ASP A 1 93 ? 24.955 10.520 91.361 1.00 12.66 93 ASP A CA 1
ATOM 759 C C . ASP A 1 93 ? 26.466 10.511 91.535 1.00 11.99 93 ASP A C 1
ATOM 760 O O . ASP A 1 93 ? 27.162 11.388 91.008 1.00 12.44 93 ASP A O 1
ATOM 765 N N . ASP A 1 94 ? 26.999 9.534 92.264 1.00 11.16 94 ASP A N 1
ATOM 766 C CA . ASP A 1 94 ? 28.444 9.454 92.442 1.00 11.08 94 ASP A CA 1
ATOM 767 C C . ASP A 1 94 ? 29.162 9.148 91.123 1.00 10.71 94 ASP A C 1
ATOM 768 O O . ASP A 1 94 ? 30.220 9.715 90.849 1.00 11.16 94 ASP A O 1
ATOM 773 N N . LEU A 1 95 ? 28.580 8.274 90.305 1.00 10.14 95 LEU A N 1
ATOM 774 C CA . LEU A 1 95 ? 29.236 7.946 89.024 1.00 10.50 95 LEU A CA 1
ATOM 775 C C . LEU A 1 95 ? 29.163 9.153 88.104 1.00 10.36 95 LEU A C 1
ATOM 776 O O . LEU A 1 95 ? 30.168 9.472 87.449 1.00 10.32 95 LEU A O 1
ATOM 781 N N . VAL A 1 96 ? 28.016 9.824 88.019 1.00 10.37 96 VAL A N 1
ATOM 782 C CA . VAL A 1 96 ? 27.944 11.003 87.188 1.00 11.35 96 VAL A CA 1
ATOM 783 C C . VAL A 1 96 ? 28.991 12.022 87.651 1.00 11.50 96 VAL A C 1
ATOM 784 O O . VAL A 1 96 ? 29.685 12.640 86.814 1.00 11.38 96 VAL A O 1
ATOM 788 N N . ALA A 1 97 ? 29.098 12.260 88.961 1.00 11.09 97 ALA A N 1
ATOM 789 C CA . ALA A 1 97 ? 30.056 13.250 89.442 1.00 12.01 97 ALA A CA 1
ATOM 790 C C . ALA A 1 97 ? 31.491 12.827 89.091 1.00 11.31 97 ALA A C 1
ATOM 791 O O . ALA A 1 97 ? 32.295 13.681 88.707 1.00 11.71 97 ALA A O 1
ATOM 793 N N . ALA A 1 98 ? 31.799 11.535 89.194 1.00 10.78 98 ALA A N 1
ATOM 794 C CA . ALA A 1 98 ? 33.176 11.097 88.898 1.00 11.01 98 ALA A CA 1
ATOM 795 C C . ALA A 1 98 ? 33.493 11.306 87.407 1.00 10.11 98 ALA A C 1
ATOM 796 O O . ALA A 1 98 ? 34.607 11.701 87.058 1.00 10.44 98 ALA A O 1
ATOM 798 N N . ILE A 1 99 ? 32.540 10.977 86.539 1.00 10.26 99 ILE A N 1
ATOM 799 C CA . ILE A 1 99 ? 32.771 11.132 85.098 1.00 11.07 99 ILE A CA 1
ATOM 800 C C . ILE A 1 99 ? 32.867 12.584 84.709 1.00 11.06 99 ILE A C 1
ATOM 801 O O . ILE A 1 99 ? 33.740 12.965 83.946 1.00 12.28 99 ILE A O 1
ATOM 806 N N . GLU A 1 100 ? 32.008 13.413 85.269 1.00 12.14 100 GLU A N 1
ATOM 807 C CA . GLU A 1 100 ? 32.074 14.816 84.918 1.00 13.67 100 GLU A CA 1
ATOM 808 C C . GLU A 1 100 ? 33.358 15.454 85.463 1.00 12.72 100 GLU A C 1
ATOM 809 O O . GLU A 1 100 ? 33.953 16.313 84.812 1.00 13.95 100 GLU A O 1
ATOM 815 N N . ALA A 1 101 ? 33.833 14.994 86.624 1.00 12.68 101 ALA A N 1
ATOM 816 C CA . ALA A 1 101 ? 35.108 15.496 87.129 1.00 13.02 101 ALA A CA 1
ATOM 817 C C . ALA A 1 101 ? 36.268 15.059 86.235 1.00 12.73 101 ALA A C 1
ATOM 818 O O . ALA A 1 101 ? 37.204 15.803 86.013 1.00 13.64 101 ALA A O 1
ATOM 820 N N . LEU A 1 102 ? 36.199 13.826 85.734 1.00 11.31 102 LEU A N 1
ATOM 821 C CA . LEU A 1 102 ? 37.242 13.338 84.846 1.00 10.90 102 LEU A CA 1
ATOM 822 C C . LEU A 1 102 ? 37.252 14.136 83.548 1.00 10.85 102 LEU A C 1
ATOM 823 O O . LEU A 1 102 ? 38.331 14.501 83.048 1.00 11.61 102 LEU A O 1
ATOM 828 N N . GLU A 1 103 ? 36.060 14.471 83.019 1.00 11.16 103 GLU A N 1
ATOM 829 C CA . GLU A 1 103 ? 36.017 15.295 81.798 1.00 12.63 103 GLU A CA 1
ATOM 830 C C . GLU A 1 103 ? 36.701 16.641 81.998 1.00 13.33 103 GLU A C 1
ATOM 831 O O . GLU A 1 103 ? 37.405 17.141 81.122 1.00 14.72 103 GLU A O 1
ATOM 837 N N . GLU A 1 104 ? 36.500 17.227 83.166 1.00 14.24 104 GLU A N 1
ATOM 838 C CA . GLU A 1 104 ? 37.152 18.496 83.482 1.00 16.43 104 GLU A CA 1
ATOM 839 C C . GLU A 1 104 ? 38.656 18.333 83.645 1.00 16.24 104 GLU A C 1
ATOM 840 O O . GLU A 1 104 ? 39.438 19.181 83.192 1.00 18.38 104 GLU A O 1
ATOM 846 N N . ALA A 1 105 ? 39.077 17.265 84.305 1.00 14.82 105 ALA A N 1
ATOM 847 C CA . ALA A 1 105 ? 40.499 17.039 84.581 1.00 14.95 105 ALA A CA 1
ATOM 848 C C . ALA A 1 105 ? 41.283 16.665 83.337 1.00 14.29 105 ALA A C 1
ATOM 849 O O . ALA A 1 105 ? 42.417 17.099 83.180 1.00 15.47 105 ALA A O 1
ATOM 851 N N . ASP A 1 106 ? 40.704 15.828 82.475 1.00 12.97 106 ASP A N 1
ATOM 852 C CA . ASP A 1 106 ? 41.437 15.369 81.295 1.00 11.78 106 ASP A CA 1
ATOM 853 C C . ASP A 1 106 ? 40.442 14.996 80.206 1.00 11.75 106 ASP A C 1
ATOM 854 O O . ASP A 1 106 ? 39.997 13.848 80.126 1.00 11.33 106 ASP A O 1
ATOM 859 N N . PRO A 1 107 ? 40.103 15.959 79.352 1.00 12.05 107 PRO A N 1
ATOM 860 C CA . PRO A 1 107 ? 39.129 15.696 78.300 1.00 13.12 107 PRO A CA 1
ATOM 861 C C . PRO A 1 107 ? 39.610 14.680 77.258 1.00 11.49 107 PRO A C 1
ATOM 862 O O . PRO A 1 107 ? 38.789 14.267 76.451 1.00 12.50 107 PRO A O 1
ATOM 866 N N . LYS A 1 108 ? 40.874 14.259 77.310 1.00 10.68 108 LYS A N 1
ATOM 867 C CA . LYS A 1 108 ? 41.362 13.227 76.380 1.00 10.26 108 LYS A CA 1
ATOM 868 C C . LYS A 1 108 ? 40.998 11.823 76.822 1.00 9.25 108 LYS A C 1
ATOM 869 O O . LYS A 1 108 ? 41.307 10.859 76.114 1.00 9.57 108 LYS A O 1
ATOM 875 N N . TRP A 1 109 ? 40.340 11.655 77.981 1.00 9.30 109 TRP A N 1
ATOM 876 C CA . TRP A 1 109 ? 39.917 10.308 78.357 1.00 9.08 109 TRP A CA 1
ATOM 877 C C . TRP A 1 109 ? 38.958 9.727 77.331 1.00 8.25 109 TRP A C 1
ATOM 878 O O . TRP A 1 109 ? 38.127 10.469 76.755 1.00 8.66 109 TRP A O 1
ATOM 889 N N . LEU A 1 110 ? 39.055 8.408 77.152 1.00 7.53 110 LEU A N 1
ATOM 890 C CA . LEU A 1 110 ? 38.094 7.673 76.310 1.00 7.88 110 LEU A CA 1
ATOM 891 C C . LEU A 1 110 ? 37.462 6.519 77.038 1.00 7.79 110 LEU A C 1
ATOM 892 O O . LEU A 1 110 ? 36.328 6.158 76.727 1.00 7.92 110 LEU A O 1
ATOM 897 N N . VAL A 1 111 ? 38.184 5.881 77.971 1.00 7.66 111 VAL A N 1
ATOM 898 C CA A VAL A 1 111 ? 37.707 4.698 78.723 0.30 7.26 111 VAL A CA 1
ATOM 899 C CA B VAL A 1 111 ? 37.600 4.777 78.731 0.30 7.70 111 VAL A CA 1
ATOM 900 C CA C VAL A 1 111 ? 37.619 4.762 78.729 0.40 8.31 111 VAL A CA 1
ATOM 901 C C . VAL A 1 111 ? 37.943 4.971 80.194 1.00 7.79 111 VAL A C 1
ATOM 902 O O . VAL A 1 111 ? 39.020 5.445 80.541 1.00 8.36 111 VAL A O 1
ATOM 912 N N . ALA A 1 112 ? 36.982 4.584 81.025 1.00 7.51 112 ALA A N 1
ATOM 913 C CA . ALA A 1 112 ? 37.152 4.674 82.469 1.00 8.58 112 ALA A CA 1
ATOM 914 C C . ALA A 1 112 ? 36.740 3.375 83.100 1.00 7.88 112 ALA A C 1
ATOM 915 O O . ALA A 1 112 ? 35.859 2.674 82.621 1.00 10.08 112 ALA A O 1
ATOM 917 N N . GLY A 1 113 ? 37.363 3.028 84.211 1.00 7.36 113 GLY A N 1
ATOM 918 C CA . GLY A 1 113 ? 36.975 1.821 84.958 1.00 8.27 113 GLY A CA 1
ATOM 919 C C . GLY A 1 113 ? 37.277 2.027 86.424 1.00 7.72 113 GLY A C 1
ATOM 920 O O . GLY A 1 113 ? 37.653 3.118 86.843 1.00 9.58 113 GLY A O 1
ATOM 921 N N . VAL A 1 114 ? 37.092 0.991 87.215 1.00 8.33 114 VAL A N 1
ATOM 922 C CA . VAL A 1 114 ? 37.220 1.084 88.685 1.00 8.95 114 VAL A CA 1
ATOM 923 C C . VAL A 1 114 ? 38.512 0.506 89.216 1.00 8.32 114 VAL A C 1
ATOM 924 O O . VAL A 1 114 ? 38.847 0.725 90.379 1.00 9.27 114 VAL A O 1
ATOM 928 N N . ALA A 1 115 ? 39.269 -0.212 88.385 1.00 8.11 115 ALA A N 1
ATOM 929 C CA . ALA A 1 115 ? 40.491 -0.908 88.836 1.00 8.54 115 ALA A CA 1
ATOM 930 C C . ALA A 1 115 ? 41.354 -1.096 87.615 1.00 8.88 115 ALA A C 1
ATOM 931 O O . ALA A 1 115 ? 40.872 -1.536 86.562 1.00 8.42 115 ALA A O 1
ATOM 933 N N . GLY A 1 116 ? 42.640 -0.800 87.736 1.00 8.49 116 GLY A N 1
ATOM 934 C CA . GLY A 1 116 ? 43.580 -1.016 86.624 1.00 8.64 116 GLY A CA 1
ATOM 935 C C . GLY A 1 116 ? 44.983 -0.821 87.072 1.00 8.23 116 GLY A C 1
ATOM 936 O O . GLY A 1 116 ? 45.303 -0.883 88.267 1.00 9.31 116 GLY A O 1
ATOM 937 N N . SER A 1 117 ? 45.868 -0.589 86.094 1.00 8.06 117 SER A N 1
ATOM 938 C CA . SER A 1 117 ? 47.292 -0.365 86.381 1.00 7.68 117 SER A CA 1
ATOM 939 C C . SER A 1 117 ? 47.696 0.998 85.879 1.00 7.94 117 SER A C 1
ATOM 940 O O . SER A 1 117 ? 47.487 1.325 84.712 1.00 8.09 117 SER A O 1
ATOM 943 N N . PRO A 1 118 ? 48.346 1.809 86.719 1.00 7.79 118 PRO A N 1
ATOM 944 C CA . PRO A 1 118 ? 48.828 3.131 86.315 1.00 8.50 118 PRO A CA 1
ATOM 945 C C . PRO A 1 118 ? 49.627 3.128 85.013 1.00 8.02 118 PRO A C 1
ATOM 946 O O . PRO A 1 118 ? 50.357 2.196 84.702 1.00 8.32 118 PRO A O 1
ATOM 950 N N . TRP A 1 119 ? 49.446 4.190 84.251 1.00 8.12 119 TRP A N 1
ATOM 951 C CA . TRP A 1 119 ? 50.079 4.334 82.920 1.00 8.20 119 TRP A CA 1
ATOM 952 C C . TRP A 1 119 ? 51.579 4.497 83.078 1.00 7.86 119 TRP A C 1
ATOM 953 O O . TRP A 1 119 ? 52.067 5.369 83.796 1.00 8.66 119 TRP A O 1
ATOM 964 N N . ARG A 1 120 ? 52.309 3.648 82.355 1.00 8.11 120 ARG A N 1
ATOM 965 C CA . ARG A 1 120 ? 53.806 3.677 82.340 1.00 9.16 120 ARG A CA 1
ATOM 966 C C . ARG A 1 120 ? 54.383 3.697 83.744 1.00 9.72 120 ARG A C 1
ATOM 967 O O . ARG A 1 120 ? 55.122 4.647 84.111 1.00 11.31 120 ARG A O 1
ATOM 975 N N . PRO A 1 121 ? 54.201 2.627 84.510 1.00 10.17 121 PRO A N 1
ATOM 976 C CA . PRO A 1 121 ? 54.866 2.554 85.821 1.00 12.13 121 PRO A CA 1
ATOM 977 C C . PRO A 1 121 ? 56.378 2.633 85.674 1.00 15.07 121 PRO A C 1
ATOM 978 O O . PRO A 1 121 ? 56.936 2.058 84.749 1.00 16.24 121 PRO A O 1
ATOM 982 N N . LEU A 1 122 ? 57.015 3.313 86.615 1.00 16.47 122 LEU A N 1
ATOM 983 C CA . LEU A 1 122 ? 58.482 3.274 86.633 1.00 17.53 122 LEU A CA 1
ATOM 984 C C . LEU A 1 122 ? 59.051 1.991 87.207 1.00 15.85 122 LEU A C 1
ATOM 985 O O . LEU A 1 122 ? 60.163 1.613 86.852 1.00 17.58 122 LEU A O 1
ATOM 990 N N . ASN A 1 123 ? 58.334 1.394 88.144 1.00 14.48 123 ASN A N 1
ATOM 991 C CA . ASN A 1 123 ? 58.874 0.274 88.884 1.00 13.41 123 ASN A CA 1
ATOM 992 C C . ASN A 1 123 ? 58.281 -1.007 88.367 1.00 13.39 123 ASN A C 1
ATOM 993 O O . ASN A 1 123 ? 57.165 -1.401 88.766 1.00 14.15 123 ASN A O 1
ATOM 998 N N . HIS A 1 124 ? 59.009 -1.685 87.511 1.00 13.18 124 HIS A N 1
ATOM 999 C CA . HIS A 1 124 ? 58.570 -2.941 86.951 1.00 13.78 124 HIS A CA 1
ATOM 1000 C C . HIS A 1 124 ? 58.855 -4.131 87.831 1.00 13.59 124 HIS A C 1
ATOM 1001 O O . HIS A 1 124 ? 58.603 -5.258 87.452 1.00 15.62 124 HIS A O 1
ATOM 1008 N N . SER A 1 125 ? 59.417 -3.900 89.029 1.00 13.92 125 SER A N 1
ATOM 1009 C CA . SER A 1 125 ? 59.688 -5.018 89.936 1.00 14.99 125 SER A CA 1
ATOM 1010 C C . SER A 1 125 ? 58.479 -5.508 90.704 1.00 14.80 125 SER A C 1
ATOM 1011 O O . SER A 1 125 ? 58.552 -6.537 91.389 1.00 16.33 125 SER A O 1
ATOM 1014 N N . VAL A 1 126 ? 57.394 -4.742 90.635 1.00 13.17 126 VAL A N 1
ATOM 1015 C CA . VAL A 1 126 ? 56.117 -5.128 91.277 1.00 12.76 126 VAL A CA 1
ATOM 1016 C C . VAL A 1 126 ? 55.035 -4.737 90.296 1.00 11.87 126 VAL A C 1
ATOM 1017 O O . VAL A 1 126 ? 55.225 -3.869 89.464 1.00 13.01 126 VAL A O 1
ATOM 1021 N N . THR A 1 127 ? 53.884 -5.364 90.399 1.00 10.79 127 THR A N 1
ATOM 1022 C CA . THR A 1 127 ? 52.759 -5.032 89.501 1.00 10.51 127 THR A CA 1
ATOM 1023 C C . THR A 1 127 ? 52.090 -3.798 90.017 1.00 10.08 127 THR A C 1
ATOM 1024 O O . THR A 1 127 ? 51.621 -3.770 91.177 1.00 11.33 127 THR A O 1
ATOM 1028 N N . ALA A 1 128 ? 51.993 -2.760 89.203 1.00 9.46 128 ALA A N 1
ATOM 1029 C CA . ALA A 1 128 ? 51.329 -1.517 89.612 1.00 10.24 128 ALA A CA 1
ATOM 1030 C C . ALA A 1 128 ? 49.819 -1.707 89.550 1.00 9.25 128 ALA A C 1
ATOM 1031 O O . ALA A 1 128 ? 49.293 -2.216 88.560 1.00 9.59 128 ALA A O 1
ATOM 1033 N N . GLN A 1 129 ? 49.122 -1.228 90.588 1.00 9.31 129 GLN A N 1
ATOM 1034 C CA . GLN A 1 129 ? 47.660 -1.304 90.628 1.00 8.78 129 GLN A CA 1
ATOM 1035 C C . GLN A 1 129 ? 47.097 -0.016 91.174 1.00 8.89 129 GLN A C 1
ATOM 1036 O O . GLN A 1 129 ? 47.657 0.592 92.081 1.00 9.95 129 GLN A O 1
ATOM 1042 N N . ALA A 1 130 ? 45.927 0.372 90.681 1.00 8.49 130 ALA A N 1
ATOM 1043 C CA . ALA A 1 130 ? 45.176 1.545 91.153 1.00 9.38 130 ALA A CA 1
ATOM 1044 C C . ALA A 1 130 ? 43.716 1.153 91.151 1.00 8.32 130 ALA A C 1
ATOM 1045 O O . ALA A 1 130 ? 43.175 0.834 90.106 1.00 8.71 130 ALA A O 1
ATOM 1047 N N . LEU A 1 131 ? 43.090 1.086 92.331 1.00 8.33 131 LEU A N 1
ATOM 1048 C CA . LEU A 1 131 ? 41.722 0.630 92.409 1.00 8.46 131 LEU A CA 1
ATOM 1049 C C . LEU A 1 131 ? 41.107 1.047 93.735 1.00 8.57 131 LEU A C 1
ATOM 1050 O O . LEU A 1 131 ? 41.817 1.382 94.705 1.00 8.83 131 LEU A O 1
ATOM 1055 N N . HIS A 1 132 ? 39.782 0.979 93.764 1.00 8.57 132 HIS A N 1
ATOM 1056 C CA . HIS A 1 132 ? 38.998 1.067 95.007 1.00 8.28 132 HIS A CA 1
ATOM 1057 C C . HIS A 1 132 ? 37.821 0.172 94.796 1.00 8.33 132 HIS A C 1
ATOM 1058 O O . HIS A 1 132 ? 37.069 0.387 93.835 1.00 9.45 132 HIS A O 1
ATOM 1065 N N . ILE A 1 133 ? 37.679 -0.882 95.599 1.00 8.50 133 ILE A N 1
ATOM 1066 C CA . ILE A 1 133 ? 36.656 -1.893 95.310 1.00 8.79 133 ILE A CA 1
ATOM 1067 C C . ILE A 1 133 ? 36.421 -2.716 96.570 1.00 8.97 133 ILE A C 1
ATOM 1068 O O . ILE A 1 133 ? 37.249 -2.708 97.502 1.00 9.57 133 ILE A O 1
ATOM 1073 N N . SER A 1 134 ? 35.333 -3.465 96.581 1.00 8.81 134 SER A N 1
ATOM 1074 C CA . SER A 1 134 ? 35.182 -4.607 97.502 1.00 9.55 134 SER A CA 1
ATOM 1075 C C . SER A 1 134 ? 35.176 -5.840 96.640 1.00 9.83 134 SER A C 1
ATOM 1076 O O . SER A 1 134 ? 34.388 -5.929 95.679 1.00 10.87 134 SER A O 1
ATOM 1079 N N . ASP A 1 135 ? 36.048 -6.798 96.915 1.00 9.57 135 ASP A N 1
ATOM 1080 C CA . ASP A 1 135 ? 36.134 -7.988 96.090 1.00 11.21 135 ASP A CA 1
ATOM 1081 C C . ASP A 1 135 ? 36.663 -9.147 96.933 1.00 11.93 135 ASP A C 1
ATOM 1082 O O . ASP A 1 135 ? 36.711 -9.058 98.173 1.00 12.91 135 ASP A O 1
ATOM 1087 N N . VAL A 1 136 ? 37.051 -10.241 96.296 1.00 13.06 136 VAL A N 1
ATOM 1088 C CA . VAL A 1 136 ? 37.417 -11.415 97.049 1.00 15.80 136 VAL A CA 1
ATOM 1089 C C . VAL A 1 136 ? 38.670 -11.195 97.881 1.00 16.06 136 VAL A C 1
ATOM 1090 O O . VAL A 1 136 ? 38.935 -11.959 98.808 1.00 19.23 136 VAL A O 1
ATOM 1094 N N . PHE A 1 137 ? 39.461 -10.180 97.541 1.00 14.95 137 PHE A N 1
ATOM 1095 C CA . PHE A 1 137 ? 40.680 -9.879 98.294 1.00 15.73 137 PHE A CA 1
ATOM 1096 C C . PHE A 1 137 ? 40.454 -8.939 99.464 1.00 14.96 137 PHE A C 1
ATOM 1097 O O . PHE A 1 137 ? 41.386 -8.702 100.250 1.00 18.28 137 PHE A O 1
ATOM 1105 N N . GLY A 1 138 ? 39.237 -8.423 99.628 1.00 13.67 138 GLY A N 1
ATOM 1106 C CA . GLY A 1 138 ? 38.936 -7.596 100.784 1.00 13.37 138 GLY A CA 1
ATOM 1107 C C . GLY A 1 138 ? 37.803 -6.641 100.500 1.00 12.26 138 GLY A C 1
ATOM 1108 O O . GLY A 1 138 ? 37.641 -6.157 99.364 1.00 11.30 138 GLY A O 1
ATOM 1109 N N . ASN A 1 139 ? 37.043 -6.294 101.552 1.00 11.59 139 ASN A N 1
ATOM 1110 C CA . ASN A 1 139 ? 36.019 -5.271 101.449 1.00 11.99 139 ASN A CA 1
ATOM 1111 C C . ASN A 1 139 ? 36.643 -3.897 101.615 1.00 10.62 139 ASN A C 1
ATOM 1112 O O . ASN A 1 139 ? 37.568 -3.688 102.425 1.00 10.62 139 ASN A O 1
ATOM 1117 N N . ASP A 1 140 ? 36.150 -2.941 100.849 1.00 9.91 140 ASP A N 1
ATOM 1118 C CA A ASP A 1 140 ? 36.541 -1.534 100.873 0.50 8.94 140 ASP A CA 1
ATOM 1119 C CA B ASP A 1 140 ? 36.518 -1.549 100.992 0.50 9.78 140 ASP A CA 1
ATOM 1120 C C . ASP A 1 140 ? 38.046 -1.400 100.946 1.00 9.47 140 ASP A C 1
ATOM 1121 O O . ASP A 1 140 ? 38.645 -0.840 101.887 1.00 9.55 140 ASP A O 1
ATOM 1130 N N . ARG A 1 141 ? 38.673 -1.919 99.897 1.00 9.01 141 ARG A N 1
ATOM 1131 C CA . ARG A 1 141 ? 40.116 -1.925 99.760 1.00 9.18 141 ARG A CA 1
ATOM 1132 C C . ARG A 1 141 ? 40.537 -0.978 98.647 1.00 9.20 141 ARG A C 1
ATOM 1133 O O . ARG A 1 141 ? 39.772 -0.624 97.723 1.00 8.77 141 ARG A O 1
ATOM 1141 N N . ARG A 1 142 ? 41.811 -0.586 98.722 1.00 8.80 142 ARG A N 1
ATOM 1142 C CA . ARG A 1 142 ? 42.421 0.299 97.753 1.00 9.15 142 ARG A CA 1
ATOM 1143 C C . ARG A 1 142 ? 43.782 -0.207 97.372 1.00 10.03 142 ARG A C 1
ATOM 1144 O O . ARG A 1 142 ? 44.498 -0.846 98.181 1.00 11.25 142 ARG A O 1
ATOM 1152 N N . ARG A 1 143 ? 44.182 0.124 96.150 1.00 9.57 143 ARG A N 1
ATOM 1153 C CA . ARG A 1 143 ? 45.601 0.158 95.764 1.00 10.53 143 ARG A CA 1
ATOM 1154 C C . ARG A 1 143 ? 45.851 1.478 95.094 1.00 10.15 143 ARG A C 1
ATOM 1155 O O . ARG A 1 143 ? 44.993 1.968 94.344 1.00 10.25 143 ARG A O 1
ATOM 1163 N N . GLY A 1 144 ? 47.001 2.074 95.346 1.00 10.94 144 GLY A N 1
ATOM 1164 C CA . GLY A 1 144 ? 47.317 3.285 94.661 1.00 12.71 144 GLY A CA 1
ATOM 1165 C C . GLY A 1 144 ? 46.320 4.373 94.978 1.00 11.63 144 GLY A C 1
ATOM 1166 O O . GLY A 1 144 ? 45.648 4.374 96.010 1.00 12.40 144 GLY A O 1
ATOM 1167 N N . ASN A 1 145 ? 46.239 5.332 94.075 1.00 13.02 145 ASN A N 1
ATOM 1168 C CA A ASN A 1 145 ? 45.396 6.505 94.266 0.70 14.38 145 ASN A CA 1
ATOM 1169 C CA B ASN A 1 145 ? 45.339 6.455 94.290 0.30 14.77 145 ASN A CA 1
ATOM 1170 C C . ASN A 1 145 ? 44.538 6.711 93.038 1.00 13.96 145 ASN A C 1
ATOM 1171 O O . ASN A 1 145 ? 45.066 6.909 91.955 1.00 19.34 145 ASN A O 1
ATOM 1180 N N . VAL A 1 146 ? 43.252 6.614 93.172 1.00 12.52 146 VAL A N 1
ATOM 1181 C CA . VAL A 1 146 ? 42.293 6.876 92.101 1.00 11.52 146 VAL A CA 1
ATOM 1182 C C . VAL A 1 146 ? 41.624 8.208 92.386 1.00 11.19 146 VAL A C 1
ATOM 1183 O O . VAL A 1 146 ? 41.422 8.566 93.556 1.00 13.78 146 VAL A O 1
ATOM 1187 N N . PRO A 1 147 ? 41.254 8.987 91.375 1.00 11.08 147 PRO A N 1
ATOM 1188 C CA . PRO A 1 147 ? 41.396 8.691 89.934 1.00 9.99 147 PRO A CA 1
ATOM 1189 C C . PRO A 1 147 ? 42.814 8.835 89.445 1.00 9.69 147 PRO A C 1
ATOM 1190 O O . PRO A 1 147 ? 43.589 9.666 89.945 1.00 11.47 147 PRO A O 1
ATOM 1194 N N . CYS A 1 148 ? 43.173 8.048 88.427 1.00 9.25 148 CYS A N 1
ATOM 1195 C CA . CYS A 1 148 ? 44.522 8.177 87.831 1.00 9.51 148 CYS A CA 1
ATOM 1196 C C . CYS A 1 148 ? 44.512 7.559 86.460 1.00 8.71 148 CYS A C 1
ATOM 1197 O O . CYS A 1 148 ? 43.709 6.672 86.126 1.00 8.85 148 CYS A O 1
ATOM 1200 N N . ARG A 1 149 ? 45.436 8.029 85.637 1.00 8.88 149 ARG A N 1
ATOM 1201 C CA . ARG A 1 149 ? 45.597 7.498 84.281 1.00 8.51 149 ARG A CA 1
ATOM 1202 C C . ARG A 1 149 ? 46.134 6.093 84.361 1.00 7.89 149 ARG A C 1
ATOM 1203 O O . ARG A 1 149 ? 47.080 5.820 85.124 1.00 8.67 149 ARG A O 1
ATOM 1211 N N . VAL A 1 150 ? 45.632 5.197 83.509 1.00 7.58 150 VAL A N 1
ATOM 1212 C CA . VAL A 1 150 ? 46.039 3.790 83.504 1.00 7.69 150 VAL A CA 1
ATOM 1213 C C . VAL A 1 150 ? 46.434 3.346 82.097 1.00 7.21 150 VAL A C 1
ATOM 1214 O O . VAL A 1 150 ? 46.064 3.971 81.102 1.00 7.60 150 VAL A O 1
ATOM 1218 N N . GLU A 1 151 ? 47.165 2.246 82.057 1.00 7.54 151 GLU A N 1
ATOM 1219 C CA . GLU A 1 151 ? 47.451 1.562 80.795 1.00 7.23 151 GLU A CA 1
ATOM 1220 C C . GLU A 1 151 ? 46.609 0.315 80.588 1.00 7.43 151 GLU A C 1
ATOM 1221 O O . GLU A 1 151 ? 46.624 -0.261 79.501 1.00 8.00 151 GLU A O 1
ATOM 1227 N N . SER A 1 152 ? 45.883 -0.118 81.627 1.00 7.51 152 SER A N 1
ATOM 1228 C CA . SER A 1 152 ? 44.975 -1.267 81.515 1.00 7.71 152 SER A CA 1
ATOM 1229 C C . SER A 1 152 ? 43.891 -1.076 82.559 1.00 7.57 152 SER A C 1
ATOM 1230 O O . SER A 1 152 ? 44.086 -0.385 83.552 1.00 7.65 152 SER A O 1
ATOM 1233 N N . LEU A 1 153 ? 42.761 -1.761 82.343 1.00 7.97 153 LEU A N 1
ATOM 1234 C CA . LEU A 1 153 ? 41.627 -1.777 83.264 1.00 7.52 153 LEU A CA 1
ATOM 1235 C C . LEU A 1 153 ? 41.161 -3.185 83.421 1.00 8.11 153 LEU A C 1
ATOM 1236 O O . LEU A 1 153 ? 41.154 -3.986 82.461 1.00 8.32 153 LEU A O 1
ATOM 1241 N N . ASP A 1 154 ? 40.722 -3.515 84.638 1.00 8.34 154 ASP A N 1
ATOM 1242 C CA A ASP A 1 154 ? 40.056 -4.781 84.839 0.50 8.67 154 ASP A CA 1
ATOM 1243 C CA B ASP A 1 154 ? 40.006 -4.752 84.921 0.50 9.06 154 ASP A CA 1
ATOM 1244 C C . ASP A 1 154 ? 38.689 -4.783 84.134 1.00 8.44 154 ASP A C 1
ATOM 1245 O O . ASP A 1 154 ? 37.988 -3.765 84.061 1.00 9.44 154 ASP A O 1
ATOM 1254 N N . GLU A 1 155 ? 38.342 -5.944 83.593 1.00 8.26 155 GLU A N 1
ATOM 1255 C CA . GLU A 1 155 ? 37.128 -6.078 82.783 1.00 8.61 155 GLU A CA 1
ATOM 1256 C C . GLU A 1 155 ? 35.820 -5.988 83.549 1.00 8.48 155 GLU A C 1
ATOM 1257 O O . GLU A 1 155 ? 34.740 -5.979 82.940 1.00 9.21 155 GLU A O 1
ATOM 1263 N N . CYS A 1 156 ? 35.839 -6.010 84.884 1.00 8.37 156 CYS A N 1
ATOM 1264 C CA . CYS A 1 156 ? 34.569 -6.131 85.583 1.00 9.25 156 CYS A CA 1
ATOM 1265 C C . CYS A 1 156 ? 33.646 -4.922 85.381 1.00 8.57 156 CYS A C 1
ATOM 1266 O O . CYS A 1 156 ? 32.433 -5.075 85.479 1.00 8.97 156 CYS A O 1
ATOM 1269 N N . PHE A 1 157 ? 34.204 -3.749 85.105 1.00 8.93 157 PHE A N 1
ATOM 1270 C CA . PHE A 1 157 ? 33.370 -2.547 84.933 1.00 8.88 157 PHE A CA 1
ATOM 1271 C C . PHE A 1 157 ? 34.173 -1.510 84.161 1.00 9.41 157 PHE A C 1
ATOM 1272 O O . PHE A 1 157 ? 35.179 -1.000 84.679 1.00 11.00 157 PHE A O 1
ATOM 1280 N N . LEU A 1 158 ? 33.693 -1.153 82.964 1.00 8.84 158 LEU A N 1
ATOM 1281 C CA . LEU A 1 158 ? 34.350 -0.231 82.006 1.00 11.67 158 LEU A CA 1
ATOM 1282 C C . LEU A 1 158 ? 33.276 0.705 81.516 1.00 8.63 158 LEU A C 1
ATOM 1283 O O . LEU A 1 158 ? 32.115 0.317 81.473 1.00 9.48 158 LEU A O 1
ATOM 1288 N N . LEU A 1 159 ? 33.637 1.910 81.095 1.00 7.69 159 LEU A N 1
ATOM 1289 C CA A LEU A 1 159 ? 32.669 2.769 80.455 0.50 7.95 159 LEU A CA 1
ATOM 1290 C CA B LEU A 1 159 ? 32.706 2.925 80.646 0.50 7.95 159 LEU A CA 1
ATOM 1291 C C . LEU A 1 159 ? 33.333 3.694 79.465 1.00 7.90 159 LEU A C 1
ATOM 1292 O O . LEU A 1 159 ? 34.514 4.030 79.547 1.00 8.22 159 LEU A O 1
ATOM 1301 N N . MET A 1 160 ? 32.528 4.067 78.479 1.00 7.97 160 MET A N 1
ATOM 1302 C CA . MET A 1 160 ? 32.921 4.978 77.427 1.00 7.81 160 MET A CA 1
ATOM 1303 C C . MET A 1 160 ? 31.752 5.887 77.105 1.00 8.35 160 MET A C 1
ATOM 1304 O O . MET A 1 160 ? 30.598 5.549 77.366 1.00 8.77 160 MET A O 1
ATOM 1309 N N . ARG A 1 161 ? 32.015 7.018 76.457 1.00 8.09 161 ARG A N 1
ATOM 1310 C CA . ARG A 1 161 ? 30.952 7.814 75.865 1.00 8.38 161 ARG A CA 1
ATOM 1311 C C . ARG A 1 161 ? 30.407 7.100 74.635 1.00 8.95 161 ARG A C 1
ATOM 1312 O O . ARG A 1 161 ? 31.179 6.607 73.788 1.00 8.89 161 ARG A O 1
ATOM 1320 N N . ARG A 1 162 ? 29.089 7.052 74.498 1.00 8.42 162 ARG A N 1
ATOM 1321 C CA . ARG A 1 162 ? 28.485 6.417 73.299 1.00 9.38 162 ARG A CA 1
ATOM 1322 C C . ARG A 1 162 ? 28.992 7.108 72.030 1.00 8.92 162 ARG A C 1
ATOM 1323 O O . ARG A 1 162 ? 29.199 6.449 71.013 1.00 9.79 162 ARG A O 1
ATOM 1331 N N . LEU A 1 163 ? 29.184 8.419 72.077 1.00 8.08 163 LEU A N 1
ATOM 1332 C CA . LEU A 1 163 ? 29.617 9.176 70.902 1.00 9.33 163 LEU A CA 1
ATOM 1333 C C . LEU A 1 163 ? 31.117 9.258 70.736 1.00 9.04 163 LEU A C 1
ATOM 1334 O O . LEU A 1 163 ? 31.581 9.792 69.711 1.00 9.93 163 LEU A O 1
ATOM 1339 N N . LYS A 1 164 ? 31.880 8.711 71.669 1.00 7.83 164 LYS A N 1
ATOM 1340 C CA . LYS A 1 164 ? 33.339 8.631 71.501 1.00 8.93 164 LYS A CA 1
ATOM 1341 C C . LYS A 1 164 ? 33.781 7.239 71.921 1.00 7.97 164 LYS A C 1
ATOM 1342 O O . LYS A 1 164 ? 34.519 7.038 72.886 1.00 8.61 164 LYS A O 1
ATOM 1348 N N . PRO A 1 165 ? 33.388 6.218 71.153 1.00 7.94 165 PRO A N 1
ATOM 1349 C CA . PRO A 1 165 ? 33.710 4.847 71.551 1.00 8.35 165 PRO A CA 1
ATOM 1350 C C . PRO A 1 165 ? 35.172 4.495 71.279 1.00 7.86 165 PRO A C 1
ATOM 1351 O O . PRO A 1 165 ? 35.921 5.192 70.589 1.00 8.22 165 PRO A O 1
ATOM 1355 N N . VAL A 1 166 ? 35.533 3.319 71.804 1.00 7.92 166 VAL A N 1
ATOM 1356 C CA . VAL A 1 166 ? 36.777 2.623 71.481 1.00 7.77 166 VAL A CA 1
ATOM 1357 C C . VAL A 1 166 ? 36.388 1.203 71.191 1.00 7.79 166 VAL A C 1
ATOM 1358 O O . VAL A 1 166 ? 35.473 0.685 71.835 1.00 8.55 166 VAL A O 1
ATOM 1362 N N . LEU A 1 167 ? 37.076 0.554 70.240 1.00 7.83 167 LEU A N 1
ATOM 1363 C CA . LEU A 1 167 ? 36.819 -0.837 69.864 1.00 7.96 167 LEU A CA 1
ATOM 1364 C C . LEU A 1 167 ? 37.906 -1.764 70.340 1.00 7.79 167 LEU A C 1
ATOM 1365 O O . LEU A 1 167 ? 39.104 -1.467 70.286 1.00 9.10 167 LEU A O 1
ATOM 1370 N N . ASN A 1 168 ? 37.493 -2.974 70.765 1.00 8.38 168 ASN A N 1
ATOM 1371 C CA . ASN A 1 168 ? 38.406 -4.092 70.953 1.00 8.12 168 ASN A CA 1
ATOM 1372 C C . ASN A 1 168 ? 38.824 -4.691 69.610 1.00 7.67 168 ASN A C 1
ATOM 1373 O O . ASN A 1 168 ? 38.116 -4.627 68.615 1.00 8.67 168 ASN A O 1
ATOM 1378 N N . SER A 1 169 ? 40.000 -5.290 69.636 1.00 7.86 169 SER A N 1
ATOM 1379 C CA . SER A 1 169 ? 40.545 -6.021 68.503 1.00 8.15 169 SER A CA 1
ATOM 1380 C C . SER A 1 169 ? 39.640 -7.097 67.982 1.00 7.64 169 SER A C 1
ATOM 1381 O O . SER A 1 169 ? 38.879 -7.731 68.719 1.00 8.99 169 SER A O 1
ATOM 1384 N N . TYR A 1 170 ? 39.772 -7.354 66.678 1.00 7.58 170 TYR A N 1
ATOM 1385 C CA . TYR A 1 170 ? 39.100 -8.436 65.996 1.00 8.41 170 TYR A CA 1
ATOM 1386 C C . TYR A 1 170 ? 39.913 -9.712 65.954 1.00 8.49 170 TYR A C 1
ATOM 1387 O O . TYR A 1 170 ? 39.335 -10.758 65.679 1.00 10.76 170 TYR A O 1
ATOM 1396 N N . ASP A 1 171 ? 41.213 -9.644 66.207 1.00 8.44 171 ASP A N 1
ATOM 1397 C CA . ASP A 1 171 ? 42.078 -10.817 66.009 1.00 9.06 171 ASP A CA 1
ATOM 1398 C C . ASP A 1 171 ? 42.416 -11.520 67.319 1.00 9.65 171 ASP A C 1
ATOM 1399 O O . ASP A 1 171 ? 43.371 -12.284 67.346 1.00 12.02 171 ASP A O 1
ATOM 1404 N N . MET A 1 172 ? 41.627 -11.299 68.364 1.00 9.36 172 MET A N 1
ATOM 1405 C CA . MET A 1 172 ? 41.732 -12.082 69.599 1.00 10.08 172 MET A CA 1
ATOM 1406 C C . MET A 1 172 ? 40.331 -12.479 69.998 1.00 9.41 172 MET A C 1
ATOM 1407 O O . MET A 1 172 ? 39.364 -11.751 69.747 1.00 10.82 172 MET A O 1
ATOM 1412 N N . GLN A 1 173 ? 40.245 -13.637 70.656 1.00 9.60 173 GLN A N 1
ATOM 1413 C CA . GLN A 1 173 ? 38.945 -14.080 71.172 1.00 10.19 173 GLN A CA 1
ATOM 1414 C C . GLN A 1 173 ? 39.117 -14.731 72.522 1.00 10.10 173 GLN A C 1
ATOM 1415 O O . GLN A 1 173 ? 40.097 -15.438 72.766 1.00 10.51 173 GLN A O 1
ATOM 1421 N N . GLY A 1 174 ? 38.156 -14.475 73.398 1.00 9.64 174 GLY A N 1
ATOM 1422 C CA . GLY A 1 174 ? 38.110 -15.171 74.690 1.00 9.65 174 GLY A CA 1
ATOM 1423 C C . GLY A 1 174 ? 37.778 -14.219 75.795 1.00 9.28 174 GLY A C 1
ATOM 1424 O O . GLY A 1 174 ? 37.152 -13.162 75.591 1.00 9.97 174 GLY A O 1
ATOM 1425 N N . PHE A 1 175 ? 38.163 -14.640 77.001 1.00 9.05 175 PHE A N 1
ATOM 1426 C CA . PHE A 1 175 ? 37.618 -14.067 78.224 1.00 9.44 175 PHE A CA 1
ATOM 1427 C C . PHE A 1 175 ? 38.722 -13.526 79.130 1.00 9.23 175 PHE A C 1
ATOM 1428 O O . PHE A 1 175 ? 38.566 -13.486 80.349 1.00 10.46 175 PHE A O 1
ATOM 1436 N N . HIS A 1 176 ? 39.823 -13.034 78.544 1.00 8.64 176 HIS A N 1
ATOM 1437 C CA . HIS A 1 176 ? 40.949 -12.430 79.280 1.00 8.65 176 HIS A CA 1
ATOM 1438 C C . HIS A 1 176 ? 41.519 -11.344 78.412 1.00 8.23 176 HIS A C 1
ATOM 1439 O O . HIS A 1 176 ? 41.515 -11.471 77.177 1.00 8.96 176 HIS A O 1
ATOM 1446 N N . TYR A 1 177 ? 42.037 -10.312 79.063 1.00 7.48 177 TYR A N 1
ATOM 1447 C CA . TYR A 1 177 ? 42.849 -9.270 78.430 1.00 8.00 177 TYR A CA 1
ATOM 1448 C C . TYR A 1 177 ? 42.112 -8.275 77.566 1.00 7.70 177 TYR A C 1
ATOM 1449 O O . TYR A 1 177 ? 42.719 -7.389 76.967 1.00 7.98 177 TYR A O 1
ATOM 1458 N N . TYR A 1 178 ? 40.794 -8.353 77.519 1.00 7.16 178 TYR A N 1
ATOM 1459 C CA . TYR A 1 178 ? 40.018 -7.410 76.720 1.00 7.91 178 TYR A CA 1
ATOM 1460 C C . TYR A 1 178 ? 39.926 -6.023 77.363 1.00 7.72 178 TYR A C 1
ATOM 1461 O O . TYR A 1 178 ? 39.639 -5.052 76.656 1.00 8.28 178 TYR A O 1
ATOM 1470 N N . GLY A 1 179 ? 40.220 -5.905 78.660 1.00 7.77 179 GLY A N 1
ATOM 1471 C CA . GLY A 1 179 ? 40.347 -4.594 79.268 1.00 8.33 179 GLY A CA 1
ATOM 1472 C C . GLY A 1 179 ? 41.632 -3.898 78.836 1.00 8.15 179 GLY A C 1
ATOM 1473 O O . GLY A 1 179 ? 41.620 -2.731 78.357 1.00 8.91 179 GLY A O 1
ATOM 1474 N N . ALA A 1 180 ? 42.770 -4.580 78.926 1.00 8.18 180 ALA A N 1
ATO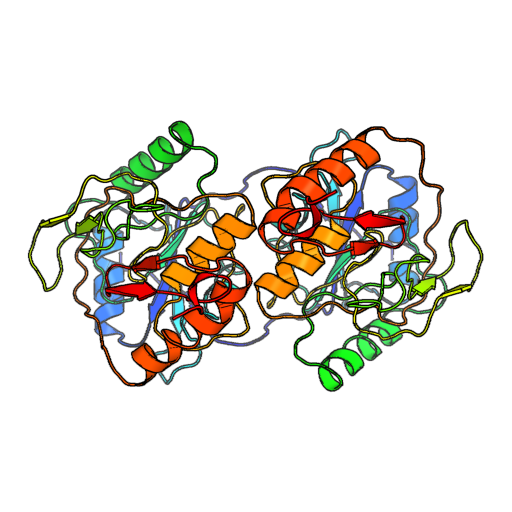M 1475 C CA . ALA A 1 180 ? 44.035 -4.020 78.442 1.00 8.31 180 ALA A CA 1
ATOM 1476 C C . ALA A 1 180 ? 43.966 -3.706 76.951 1.00 7.16 180 ALA A C 1
ATOM 1477 O O . ALA A 1 180 ? 44.413 -2.643 76.510 1.00 7.58 180 ALA A O 1
ATOM 1479 N N . ASP A 1 181 ? 43.406 -4.645 76.168 1.00 6.94 181 ASP A N 1
ATOM 1480 C CA . ASP A 1 181 ? 43.303 -4.422 74.731 1.00 7.64 181 ASP A CA 1
ATOM 1481 C C . ASP A 1 181 ? 42.546 -3.122 74.426 1.00 7.41 181 ASP A C 1
ATOM 1482 O O . ASP A 1 181 ? 42.927 -2.338 73.567 1.00 7.15 181 ASP A O 1
ATOM 1487 N N . LEU A 1 182 ? 41.427 -2.877 75.144 1.00 7.47 182 LEU A N 1
ATOM 1488 C CA . LEU A 1 182 ? 40.642 -1.671 74.904 1.00 7.62 182 LEU A CA 1
ATOM 1489 C C . LEU A 1 182 ? 41.451 -0.440 75.218 1.00 7.39 182 LEU A C 1
ATOM 1490 O O . LEU A 1 182 ? 41.390 0.552 74.492 1.00 7.42 182 LEU A O 1
ATOM 1495 N N . CYS A 1 183 ? 42.217 -0.472 76.308 1.00 7.23 183 CYS A N 1
ATOM 1496 C CA . CYS A 1 183 ? 43.033 0.689 76.680 1.00 7.69 183 CYS A CA 1
ATOM 1497 C C . CYS A 1 183 ? 44.149 0.934 75.694 1.00 6.97 183 CYS A C 1
ATOM 1498 O O . CYS A 1 183 ? 44.454 2.089 75.391 1.00 7.73 183 CYS A O 1
ATOM 1501 N N . LEU A 1 184 ? 44.765 -0.104 75.148 1.00 7.11 184 LEU A N 1
ATOM 1502 C CA . LEU A 1 184 ? 45.828 0.085 74.159 1.00 7.16 184 LEU A CA 1
ATOM 1503 C C . LEU A 1 184 ? 45.248 0.662 72.871 1.00 7.26 184 LEU A C 1
ATOM 1504 O O . LEU A 1 184 ? 45.841 1.570 72.273 1.00 7.35 184 LEU A O 1
ATOM 1509 N N . GLN A 1 185 ? 44.084 0.176 72.436 1.00 7.03 185 GLN A N 1
ATOM 1510 C CA . GLN A 1 185 ? 43.449 0.745 71.241 1.00 7.10 185 GLN A CA 1
ATOM 1511 C C . GLN A 1 185 ? 43.086 2.219 71.499 1.00 6.90 185 GLN A C 1
ATOM 1512 O O . GLN A 1 185 ? 43.201 3.045 70.602 1.00 7.30 185 GLN A O 1
ATOM 1518 N N . ALA A 1 186 ? 42.661 2.572 72.724 1.00 6.93 186 ALA A N 1
ATOM 1519 C CA . ALA A 1 186 ? 42.379 3.957 73.027 1.00 7.97 186 ALA A CA 1
ATOM 1520 C C . ALA A 1 186 ? 43.600 4.821 72.803 1.00 7.00 186 ALA A C 1
ATOM 1521 O O . ALA A 1 186 ? 43.491 5.932 72.295 1.00 7.46 186 ALA A O 1
ATOM 1523 N N . GLU A 1 187 ? 44.787 4.318 73.184 1.00 6.95 187 GLU A N 1
ATOM 1524 C CA . GLU A 1 187 ? 46.033 5.038 72.943 1.00 7.41 187 GLU A CA 1
ATOM 1525 C C . GLU A 1 187 ? 46.299 5.171 71.438 1.00 7.01 187 GLU A C 1
ATOM 1526 O O . GLU A 1 187 ? 46.684 6.240 70.970 1.00 7.44 187 GLU A O 1
ATOM 1532 N N . PHE A 1 188 ? 46.108 4.101 70.666 1.00 6.92 188 PHE A N 1
ATOM 1533 C CA . PHE A 1 188 ? 46.266 4.228 69.203 1.00 7.53 188 PHE A CA 1
ATOM 1534 C C . PHE A 1 188 ? 45.342 5.271 68.620 1.00 6.96 188 PHE A C 1
ATOM 1535 O O . PHE A 1 188 ? 45.716 5.947 67.649 1.00 7.64 188 PHE A O 1
ATOM 1543 N N . LEU A 1 189 ? 44.146 5.449 69.199 1.00 6.85 189 LEU A N 1
ATOM 1544 C CA . LEU A 1 189 ? 43.198 6.456 68.746 1.00 7.62 189 LEU A CA 1
ATOM 1545 C C . LEU A 1 189 ? 43.497 7.853 69.280 1.00 7.92 189 LEU A C 1
ATOM 1546 O O . LEU A 1 189 ? 42.778 8.807 68.931 1.00 9.27 189 LEU A O 1
ATOM 1551 N N . GLY A 1 190 ? 44.546 8.000 70.090 1.00 7.73 190 GLY A N 1
ATOM 1552 C CA . GLY A 1 190 ? 44.921 9.309 70.580 1.00 8.91 190 GLY A CA 1
ATOM 1553 C C . GLY A 1 190 ? 44.308 9.692 71.899 1.00 8.91 190 GLY A C 1
ATOM 1554 O O . GLY A 1 190 ? 44.376 10.862 72.264 1.00 12.01 190 GLY A O 1
ATOM 1555 N N . GLY A 1 191 ? 43.704 8.766 72.635 1.00 8.44 191 GLY A N 1
ATOM 1556 C CA . GLY A 1 191 ? 43.075 9.087 73.916 1.00 9.84 191 GLY A CA 1
ATOM 1557 C C . GLY A 1 191 ? 43.650 8.249 75.035 1.00 8.63 191 GLY A C 1
ATOM 1558 O O . GLY A 1 191 ? 44.701 7.604 74.918 1.00 10.37 191 GLY A O 1
ATOM 1559 N N . ARG A 1 192 ? 42.954 8.325 76.167 1.00 9.13 192 ARG A N 1
ATOM 1560 C CA . ARG A 1 192 ? 43.505 7.856 77.442 1.00 8.24 192 ARG A CA 1
ATOM 1561 C C . ARG A 1 192 ? 42.509 7.017 78.186 1.00 7.81 192 ARG A C 1
ATOM 1562 O O . ARG A 1 192 ? 41.288 7.042 77.933 1.00 8.86 192 ARG A O 1
ATOM 1570 N N . ALA A 1 193 ? 43.022 6.250 79.140 1.00 7.51 193 ALA A N 1
ATOM 1571 C CA . ALA A 1 193 ? 42.194 5.418 80.019 1.00 7.77 193 ALA A CA 1
ATOM 1572 C C . ALA A 1 193 ? 42.458 5.858 81.439 1.00 7.36 193 ALA A C 1
ATOM 1573 O O . ALA A 1 193 ? 43.613 6.181 81.780 1.00 7.60 193 ALA A O 1
ATOM 1575 N N . TYR A 1 194 ? 41.419 5.825 82.257 1.00 7.05 194 TYR A N 1
ATOM 1576 C CA . TYR A 1 194 ? 41.522 6.202 83.685 1.00 7.83 194 TYR A CA 1
ATOM 1577 C C . TYR A 1 194 ? 40.835 5.179 84.543 1.00 7.91 194 TYR A C 1
ATOM 1578 O O . TYR A 1 194 ? 39.766 4.658 84.196 1.00 8.65 194 TYR A O 1
ATOM 1587 N N . ALA A 1 195 ? 41.398 4.942 85.725 1.00 7.76 195 ALA A N 1
ATOM 1588 C CA . ALA A 1 195 ? 40.659 4.330 86.830 1.00 8.76 195 ALA A CA 1
ATOM 1589 C C . ALA A 1 195 ? 40.067 5.486 87.637 1.00 8.59 195 ALA A C 1
ATOM 1590 O O . ALA A 1 195 ? 40.807 6.376 88.064 1.00 10.99 195 ALA A O 1
ATOM 1592 N N . ILE A 1 196 ? 38.773 5.471 87.828 1.00 8.20 196 ILE A N 1
ATOM 1593 C CA . ILE A 1 196 ? 38.099 6.482 88.644 1.00 9.05 196 ILE A CA 1
ATOM 1594 C C . ILE A 1 196 ? 37.796 5.860 89.997 1.00 8.86 196 ILE A C 1
ATOM 1595 O O . ILE A 1 196 ? 37.931 4.650 90.216 1.00 10.18 196 ILE A O 1
ATOM 1600 N N . ASP A 1 197 ? 37.350 6.720 90.921 1.00 8.65 197 ASP A N 1
ATOM 1601 C CA . ASP A 1 197 ? 36.978 6.257 92.278 1.00 9.02 197 ASP A CA 1
ATOM 1602 C C . ASP A 1 197 ? 35.480 6.075 92.274 1.00 9.75 197 ASP A C 1
ATOM 1603 O O . ASP A 1 197 ? 34.696 7.042 92.400 1.00 10.37 197 ASP A O 1
ATOM 1608 N N . PHE A 1 198 ? 35.053 4.825 92.115 1.00 9.53 198 PHE A N 1
ATOM 1609 C CA . PHE A 1 198 ? 33.621 4.475 92.113 1.00 9.58 198 PHE A CA 1
ATOM 1610 C C . PHE A 1 198 ? 33.509 3.105 92.699 1.00 9.35 198 PHE A C 1
ATOM 1611 O O . PHE A 1 198 ? 33.591 2.090 92.012 1.00 9.74 198 PHE A O 1
ATOM 1619 N N . HIS A 1 199 ? 33.351 3.059 94.033 1.00 9.23 199 HIS A N 1
ATOM 1620 C CA . HIS A 1 199 ? 33.388 1.821 94.751 1.00 9.41 199 HIS A CA 1
ATOM 1621 C C . HIS A 1 199 ? 32.133 0.978 94.523 1.00 9.44 199 HIS A C 1
ATOM 1622 O O . HIS A 1 199 ? 31.000 1.445 94.773 1.00 10.12 199 HIS A O 1
ATOM 1629 N N . LEU A 1 200 ? 32.337 -0.273 94.130 1.00 8.96 200 LEU A N 1
ATOM 1630 C CA . LEU A 1 200 ? 31.276 -1.259 94.013 1.00 9.35 200 LEU A CA 1
ATOM 1631 C C . LEU A 1 200 ? 31.794 -2.595 94.519 1.00 8.91 200 LEU A C 1
ATOM 1632 O O . LEU A 1 200 ? 32.962 -2.714 94.932 1.00 9.59 200 LEU A O 1
ATOM 1637 N N . HIS A 1 201 ? 30.922 -3.599 94.530 1.00 9.27 201 HIS A N 1
ATOM 1638 C CA . HIS A 1 201 ? 31.310 -4.944 94.962 1.00 9.90 201 HIS A CA 1
ATOM 1639 C C . HIS A 1 201 ? 31.434 -5.846 93.730 1.00 9.30 201 HIS A C 1
ATOM 1640 O O . HIS A 1 201 ? 30.484 -5.955 92.957 1.00 10.78 201 HIS A O 1
ATOM 1647 N N . HIS A 1 202 ? 32.595 -6.466 93.565 1.00 9.55 202 HIS A N 1
ATOM 1648 C CA . HIS A 1 202 ? 32.830 -7.401 92.497 1.00 10.12 202 HIS A CA 1
ATOM 1649 C C . HIS A 1 202 ? 33.078 -8.744 93.128 1.00 10.42 202 HIS A C 1
ATOM 1650 O O . HIS A 1 202 ? 34.077 -8.938 93.843 1.00 12.09 202 HIS A O 1
ATOM 1657 N N . TYR A 1 203 ? 32.210 -9.696 92.867 1.00 11.45 203 TYR A N 1
ATOM 1658 C CA . TYR A 1 203 ? 32.327 -10.971 93.570 1.00 14.18 203 TYR A CA 1
ATOM 1659 C C . TYR A 1 203 ? 32.847 -12.069 92.653 1.00 16.14 203 TYR A C 1
ATOM 1660 O O . TYR A 1 203 ? 33.000 -13.215 93.073 1.00 20.50 203 TYR A O 1
ATOM 1669 N N . GLY A 1 204 ? 33.215 -11.736 91.429 1.00 16.40 204 GLY A N 1
ATOM 1670 C CA . GLY A 1 204 ? 33.853 -12.739 90.594 1.00 20.59 204 GLY A CA 1
ATOM 1671 C C . GLY A 1 204 ? 35.328 -12.740 90.877 1.00 20.90 204 GLY A C 1
ATOM 1672 O O . GLY A 1 204 ? 35.825 -11.856 91.587 1.00 23.68 204 GLY A O 1
ATOM 1673 N N . ARG A 1 205 ? 36.036 -13.716 90.322 1.00 23.47 205 ARG A N 1
ATOM 1674 C CA . ARG A 1 205 ? 37.493 -13.693 90.428 1.00 25.43 205 ARG A CA 1
ATOM 1675 C C . ARG A 1 205 ? 38.158 -14.357 89.269 1.00 25.59 205 ARG A C 1
ATOM 1676 O O . ARG A 1 205 ? 37.558 -15.175 88.568 1.00 27.27 205 ARG A O 1
ATOM 1684 N N . ALA A 1 206 ? 39.437 -14.035 89.138 1.00 26.14 206 ALA A N 1
ATOM 1685 C CA . ALA A 1 206 ? 40.234 -14.417 87.994 1.00 24.96 206 ALA A CA 1
ATOM 1686 C C . ALA A 1 206 ? 40.489 -15.912 87.936 1.00 23.81 206 ALA A C 1
ATOM 1687 O O . ALA A 1 206 ? 40.611 -16.619 88.945 1.00 25.70 206 ALA A O 1
ATOM 1689 N N . ILE A 1 207 ? 40.534 -16.399 86.713 1.00 20.10 207 ILE A N 1
ATOM 1690 C CA . ILE A 1 207 ? 40.821 -17.790 86.407 1.00 19.77 207 ILE A CA 1
ATOM 1691 C C . ILE A 1 207 ? 42.140 -17.718 85.621 1.00 17.21 207 ILE A C 1
ATOM 1692 O O . ILE A 1 207 ? 42.140 -17.234 84.531 1.00 17.19 207 ILE A O 1
ATOM 1697 N N . ALA A 1 208 ? 43.279 -18.145 86.173 1.00 16.90 208 ALA A N 1
ATOM 1698 C CA . ALA A 1 208 ? 44.569 -18.194 85.432 1.00 16.05 208 ALA A CA 1
ATOM 1699 C C . ALA A 1 208 ? 44.712 -19.551 84.784 1.00 15.19 208 ALA A C 1
ATOM 1700 O O . ALA A 1 208 ? 45.607 -20.337 85.109 1.00 17.29 208 ALA A O 1
ATOM 1702 N N . ASP A 1 209 ? 43.829 -19.819 83.835 1.00 12.06 209 ASP A N 1
ATOM 1703 C CA . ASP A 1 209 ? 43.764 -21.117 83.155 1.00 11.61 209 ASP A CA 1
ATOM 1704 C C . ASP A 1 209 ? 44.550 -21.096 81.841 1.00 10.95 209 ASP A C 1
ATOM 1705 O O . ASP A 1 209 ? 45.292 -20.139 81.538 1.00 10.94 209 ASP A O 1
ATOM 1710 N N . GLU A 1 210 ? 44.391 -22.125 81.020 1.00 11.17 210 GLU A N 1
ATOM 1711 C CA . GLU A 1 210 ? 45.151 -22.186 79.770 1.00 12.39 210 GLU A CA 1
ATOM 1712 C C . GLU A 1 210 ? 44.774 -21.032 78.845 1.00 10.86 210 GLU A C 1
ATOM 1713 O O . GLU A 1 210 ? 45.683 -20.471 78.188 1.00 11.07 210 GLU A O 1
ATOM 1719 N N . ASN A 1 211 ? 43.507 -20.636 78.790 1.00 10.20 211 ASN A N 1
ATOM 1720 C CA . ASN A 1 211 ? 43.162 -19.499 77.947 1.00 9.97 211 ASN A CA 1
ATOM 1721 C C . ASN A 1 211 ? 43.810 -18.205 78.406 1.00 9.84 211 ASN A C 1
ATOM 1722 O O . ASN A 1 211 ? 44.157 -17.367 77.569 1.00 9.22 211 ASN A O 1
ATOM 1727 N N . PHE A 1 212 ? 43.940 -17.998 79.704 1.00 9.43 212 PHE A N 1
ATOM 1728 C CA . PHE A 1 212 ? 44.633 -16.838 80.224 1.00 9.19 212 PHE A CA 1
ATOM 1729 C C . PHE A 1 212 ? 46.088 -16.827 79.711 1.00 9.22 212 PHE A C 1
ATOM 1730 O O . PHE A 1 212 ? 46.595 -15.793 79.240 1.00 8.88 212 PHE A O 1
ATOM 1738 N N . HIS A 1 213 ? 46.777 -17.963 79.824 1.00 9.22 213 HIS A N 1
ATOM 1739 C CA . HIS A 1 213 ? 48.148 -18.038 79.352 1.00 9.69 213 HIS A CA 1
ATOM 1740 C C . HIS A 1 213 ? 48.238 -17.863 77.852 1.00 9.26 213 HIS A C 1
ATOM 1741 O O . HIS A 1 213 ? 49.162 -17.209 77.337 1.00 9.80 213 HIS A O 1
ATOM 1748 N N . ARG A 1 214 ? 47.294 -18.402 77.125 1.00 9.36 214 ARG A N 1
ATOM 1749 C CA . ARG A 1 214 ? 47.258 -18.268 75.672 1.00 9.89 214 ARG A CA 1
ATOM 1750 C C . ARG A 1 214 ? 47.081 -16.827 75.288 1.00 8.90 214 ARG A C 1
ATOM 1751 O O . ARG A 1 214 ? 47.815 -16.319 74.420 1.00 9.58 214 ARG A O 1
ATOM 1759 N N . LEU A 1 215 ? 46.110 -16.152 75.886 1.00 8.51 215 LEU A N 1
ATOM 1760 C CA . LEU A 1 215 ? 45.864 -14.763 75.544 1.00 8.43 215 LEU A CA 1
ATOM 1761 C C . LEU A 1 215 ? 46.971 -13.856 76.034 1.00 8.15 215 LEU A C 1
ATOM 1762 O O . LEU A 1 215 ? 47.253 -12.850 75.364 1.00 8.15 215 LEU A O 1
ATOM 1767 N N . ARG A 1 216 ? 47.641 -14.175 77.130 1.00 8.12 216 ARG A N 1
ATOM 1768 C CA . ARG A 1 216 ? 48.825 -13.388 77.528 1.00 8.48 216 ARG A CA 1
ATOM 1769 C C . ARG A 1 216 ? 49.890 -13.434 76.425 1.00 8.63 216 ARG A C 1
ATOM 1770 O O . ARG A 1 216 ? 50.455 -12.408 76.035 1.00 9.11 216 ARG A O 1
ATOM 1778 N N . GLN A 1 217 ? 50.119 -14.616 75.866 1.00 8.69 217 GLN A N 1
ATOM 1779 C CA A GLN A 1 217 ? 51.098 -14.777 74.765 0.70 9.58 217 GLN A CA 1
ATOM 1780 C CA B GLN A 1 217 ? 51.094 -14.750 74.797 0.30 8.63 217 GLN A CA 1
ATOM 1781 C C . GLN A 1 217 ? 50.600 -14.079 73.518 1.00 8.54 217 GLN A C 1
ATOM 1782 O O . GLN A 1 217 ? 51.398 -13.440 72.831 1.00 9.10 217 GLN A O 1
ATOM 1793 N N . GLU A 1 218 ? 49.315 -14.174 73.185 1.00 8.39 218 GLU A N 1
ATOM 1794 C CA . GLU A 1 218 ? 48.793 -13.512 71.997 1.00 8.45 218 GLU A CA 1
ATOM 1795 C C . GLU A 1 218 ? 48.878 -11.997 72.151 1.00 8.20 218 GLU A C 1
ATOM 1796 O O . GLU A 1 218 ? 49.175 -11.301 71.173 1.00 8.45 218 GLU A O 1
ATOM 1802 N N . MET A 1 219 ? 48.622 -11.468 73.348 1.00 8.01 219 MET A N 1
ATOM 1803 C CA . MET A 1 219 ? 48.751 -10.028 73.580 1.00 8.30 219 MET A CA 1
ATOM 1804 C C . MET A 1 219 ? 50.194 -9.589 73.392 1.00 7.91 219 MET A C 1
ATOM 1805 O O . MET A 1 219 ? 50.450 -8.542 72.804 1.00 8.13 219 ME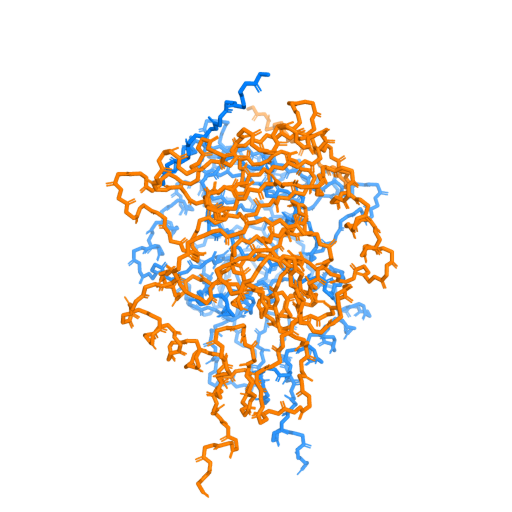T A O 1
ATOM 1810 N N . ALA A 1 220 ? 51.151 -10.355 73.909 1.00 7.86 220 ALA A N 1
ATOM 1811 C CA . ALA A 1 220 ? 52.552 -10.006 73.718 1.00 8.47 220 ALA A CA 1
ATOM 1812 C C . ALA A 1 220 ? 52.936 -10.070 72.232 1.00 8.23 220 ALA A C 1
ATOM 1813 O O . ALA A 1 220 ? 53.587 -9.149 71.733 1.00 8.29 220 ALA A O 1
ATOM 1815 N N . GLN A 1 221 ? 52.524 -11.133 71.546 1.00 7.87 221 GLN A N 1
ATOM 1816 C CA . GLN A 1 221 ? 52.870 -11.272 70.125 1.00 9.08 221 GLN A CA 1
ATOM 1817 C C . GLN A 1 221 ? 52.280 -10.140 69.306 1.00 8.38 221 GLN A C 1
ATOM 1818 O O . GLN A 1 221 ? 52.913 -9.627 68.380 1.00 9.21 221 GLN A O 1
ATOM 1824 N N . LYS A 1 222 ? 51.047 -9.719 69.628 1.00 7.81 222 LYS A N 1
ATOM 1825 C CA . LYS A 1 222 ? 50.426 -8.631 68.914 1.00 7.90 222 LYS A CA 1
ATOM 1826 C C . LYS A 1 222 ? 51.088 -7.307 69.256 1.00 7.60 222 LYS A C 1
ATOM 1827 O O . LYS A 1 222 ? 51.568 -6.572 68.371 1.00 8.43 222 LYS A O 1
ATOM 1833 N N . TYR A 1 223 ? 51.128 -6.947 70.531 1.00 7.48 223 TYR A N 1
ATOM 1834 C CA . TYR A 1 223 ? 51.469 -5.591 70.904 1.00 7.68 223 TYR A CA 1
ATOM 1835 C C . TYR A 1 223 ? 52.980 -5.335 70.928 1.00 7.27 223 TYR A C 1
ATOM 1836 O O . TYR A 1 223 ? 53.377 -4.179 70.830 1.00 7.78 223 TYR A O 1
ATOM 1845 N N . ARG A 1 224 ? 53.817 -6.363 71.004 1.00 7.45 224 ARG A N 1
ATOM 1846 C CA . ARG A 1 224 ? 55.267 -6.134 70.891 1.00 7.81 224 ARG A CA 1
ATOM 1847 C C . ARG A 1 224 ? 55.624 -5.515 69.578 1.00 8.24 224 ARG A C 1
ATOM 1848 O O . ARG A 1 224 ? 56.667 -4.892 69.467 1.00 8.82 224 ARG A O 1
ATOM 1856 N N . ARG A 1 225 ? 54.772 -5.718 68.563 1.00 7.98 225 ARG A N 1
ATOM 1857 C CA . ARG A 1 225 ? 55.083 -5.128 67.240 1.00 8.39 225 ARG A CA 1
ATOM 1858 C C . ARG A 1 225 ? 55.224 -3.640 67.333 1.00 8.13 225 ARG A C 1
ATOM 1859 O O . ARG A 1 225 ? 56.060 -3.080 66.609 1.00 9.40 225 ARG A O 1
ATOM 1867 N N . TRP A 1 226 ? 54.373 -3.012 68.144 1.00 7.31 226 TRP A N 1
ATOM 1868 C CA . TRP A 1 226 ? 54.266 -1.580 68.188 1.00 7.74 226 TRP A CA 1
ATOM 1869 C C . TRP A 1 226 ? 54.802 -0.969 69.482 1.00 7.48 226 TRP A C 1
ATOM 1870 O O . TRP A 1 226 ? 55.045 0.244 69.519 1.00 7.83 226 TRP A O 1
ATOM 1881 N N . PHE A 1 227 ? 54.943 -1.801 70.519 1.00 7.47 227 PHE A N 1
ATOM 1882 C CA . PHE A 1 227 ? 55.459 -1.365 71.835 1.00 7.43 227 PHE A CA 1
ATOM 1883 C C . PHE A 1 227 ? 56.681 -2.185 72.242 1.00 7.99 227 PHE A C 1
ATOM 1884 O O . PHE A 1 227 ? 56.718 -2.789 73.315 1.00 8.18 227 PHE A O 1
ATOM 1892 N N . PRO A 1 228 ? 57.731 -2.252 71.368 1.00 7.89 228 PRO A N 1
ATOM 1893 C CA . PRO A 1 228 ? 58.880 -3.113 71.687 1.00 8.80 228 PRO A CA 1
ATOM 1894 C C . PRO A 1 228 ? 59.492 -2.779 73.019 1.00 8.02 228 PRO A C 1
ATOM 1895 O O . PRO A 1 228 ? 59.743 -1.602 73.347 1.00 8.44 228 PRO A O 1
ATOM 1899 N N . GLY A 1 229 ? 59.743 -3.828 73.811 1.00 8.13 229 GLY A N 1
ATOM 1900 C CA . GLY A 1 229 ? 60.431 -3.697 75.104 1.00 8.87 229 GLY A CA 1
ATOM 1901 C C . GLY A 1 229 ? 59.525 -3.328 76.246 1.00 8.37 229 GLY A C 1
ATOM 1902 O O . GLY A 1 229 ? 59.943 -3.409 77.387 1.00 9.40 229 GLY A O 1
ATOM 1903 N N . ARG A 1 230 ? 58.296 -2.897 75.969 1.00 8.17 230 ARG A N 1
ATOM 1904 C CA . ARG A 1 230 ? 57.422 -2.430 77.051 1.00 8.12 230 ARG A CA 1
ATOM 1905 C C . ARG A 1 230 ? 57.046 -3.564 77.988 1.00 7.67 230 ARG A C 1
ATOM 1906 O O . ARG A 1 230 ? 56.793 -4.693 77.556 1.00 8.69 230 ARG A O 1
ATOM 1914 N N . ILE A 1 231 ? 56.955 -3.208 79.268 1.00 7.86 231 ILE A N 1
ATOM 1915 C CA . ILE A 1 231 ? 56.356 -4.099 80.263 1.00 8.91 231 ILE A CA 1
ATOM 1916 C C . ILE A 1 231 ? 54.979 -3.523 80.579 1.00 8.16 231 ILE A C 1
ATOM 1917 O O . ILE A 1 231 ? 54.888 -2.407 81.112 1.00 8.72 231 ILE A O 1
ATOM 1922 N N . LEU A 1 232 ? 53.939 -4.260 80.184 1.00 8.18 232 LEU A N 1
ATOM 1923 C CA . LEU A 1 232 ? 52.555 -3.824 80.400 1.00 8.60 232 LEU A CA 1
ATOM 1924 C C . LEU A 1 232 ? 52.059 -4.378 81.715 1.00 8.36 232 LEU A C 1
ATOM 1925 O O . LEU A 1 232 ? 52.122 -5.571 81.940 1.00 10.29 232 LEU A O 1
ATOM 1930 N N . HIS A 1 233 ? 51.567 -3.495 82.560 1.00 8.21 233 HIS A N 1
ATOM 1931 C CA . HIS A 1 233 ? 51.003 -3.948 83.853 1.00 8.01 233 HIS A CA 1
ATOM 1932 C C . HIS A 1 233 ? 49.508 -4.091 83.700 1.00 8.13 233 HIS A C 1
ATOM 1933 O O . HIS A 1 233 ? 48.840 -3.212 83.133 1.00 7.85 233 HIS A O 1
ATOM 1940 N N . CYS A 1 234 ? 48.986 -5.171 84.276 1.00 8.42 234 CYS A N 1
ATOM 1941 C CA . CYS A 1 234 ? 47.540 -5.388 84.470 1.00 8.81 234 CYS A CA 1
ATOM 1942 C C . CYS A 1 234 ? 47.352 -5.845 85.895 1.00 8.65 234 CYS A C 1
ATOM 1943 O O . CYS A 1 234 ? 48.298 -6.346 86.525 1.00 9.05 234 CYS A O 1
ATOM 1946 N N . VAL A 1 235 ? 46.136 -5.744 86.410 1.00 9.09 235 VAL A N 1
ATOM 1947 C CA . VAL A 1 235 ? 45.902 -6.228 87.788 1.00 9.95 235 VAL A CA 1
ATOM 1948 C C . VAL A 1 235 ? 46.147 -7.726 87.906 1.00 10.00 235 VAL A C 1
ATOM 1949 O O . VAL A 1 235 ? 46.369 -8.219 88.999 1.00 12.02 235 VAL A O 1
ATOM 1953 N N . THR A 1 236 ? 46.142 -8.460 86.802 1.00 9.26 236 THR A N 1
ATOM 1954 C CA . THR A 1 236 ? 46.427 -9.899 86.775 1.00 10.30 236 THR A CA 1
ATOM 1955 C C . THR A 1 236 ? 47.942 -10.187 86.685 1.00 10.29 236 THR A C 1
ATOM 1956 O O . THR A 1 236 ? 48.313 -11.363 86.687 1.00 12.54 236 THR A O 1
ATOM 1960 N N . GLY A 1 237 ? 48.777 -9.154 86.572 1.00 9.92 237 GLY A N 1
ATOM 1961 C CA . GLY A 1 237 ? 50.244 -9.374 86.490 1.00 9.76 237 GLY A CA 1
ATOM 1962 C C . GLY A 1 237 ? 50.837 -8.553 85.357 1.00 8.99 237 GLY A C 1
ATOM 1963 O O . GLY A 1 237 ? 50.171 -8.054 84.441 1.00 9.82 237 GLY A O 1
ATOM 1964 N N . ARG A 1 238 ? 52.144 -8.441 85.417 1.00 9.47 238 ARG A N 1
ATOM 1965 C CA . ARG A 1 238 ? 52.935 -7.779 84.368 1.00 9.34 238 ARG A CA 1
ATOM 1966 C C . ARG A 1 238 ? 53.083 -8.714 83.194 1.00 9.54 238 ARG A C 1
ATOM 1967 O O . ARG A 1 238 ? 53.216 -9.924 83.360 1.00 11.59 238 ARG A O 1
ATOM 1975 N N . VAL A 1 239 ? 53.167 -8.116 82.005 1.00 9.03 239 VAL A N 1
ATOM 1976 C CA . VAL A 1 239 ? 53.479 -8.862 80.792 1.00 10.28 239 VAL A CA 1
ATOM 1977 C C . VAL A 1 239 ? 54.606 -8.144 80.073 1.00 9.58 239 VAL A C 1
ATOM 1978 O O . VAL A 1 239 ? 54.437 -7.023 79.584 1.00 9.55 239 VAL A O 1
ATOM 1982 N N . ALA A 1 240 ? 55.771 -8.774 80.005 1.00 9.74 240 ALA A N 1
ATOM 1983 C CA . ALA A 1 240 ? 56.915 -8.226 79.245 1.00 10.19 240 ALA A CA 1
ATOM 1984 C C . ALA A 1 240 ? 56.603 -8.536 77.783 1.00 9.52 240 ALA A C 1
ATOM 1985 O O . ALA A 1 240 ? 56.569 -9.697 77.350 1.00 11.55 240 ALA A O 1
ATOM 1987 N N . LEU A 1 241 ? 56.271 -7.522 77.000 1.00 8.54 241 LEU A N 1
ATOM 1988 C CA . LEU A 1 241 ? 55.847 -7.769 75.622 1.00 8.93 241 LEU A CA 1
ATOM 1989 C C . LEU A 1 241 ? 56.983 -8.292 74.760 1.00 8.50 241 LEU A C 1
ATOM 1990 O O . LEU A 1 241 ? 56.727 -9.025 73.812 1.00 9.52 241 LEU A O 1
ATOM 1995 N N . GLY A 1 242 ? 58.227 -7.937 75.092 1.00 9.04 242 GLY A N 1
ATOM 1996 C CA . GLY A 1 242 ? 59.380 -8.296 74.260 1.00 9.68 242 GLY A CA 1
ATOM 1997 C C . GLY A 1 242 ? 59.395 -7.453 72.999 1.00 8.58 242 GLY A C 1
ATOM 1998 O O . GLY A 1 242 ? 58.843 -6.347 72.912 1.00 9.04 242 GLY A O 1
ATOM 1999 N N . GLY A 1 243 ? 60.090 -7.992 71.998 1.00 8.97 243 GLY A N 1
ATOM 2000 C CA . GLY A 1 243 ? 60.231 -7.300 70.699 1.00 9.72 243 GLY A CA 1
ATOM 2001 C C . GLY A 1 243 ? 61.408 -6.361 70.664 1.00 7.97 243 GLY A C 1
ATOM 2002 O O . GLY A 1 243 ? 61.866 -5.837 71.675 1.00 8.30 243 GLY A O 1
ATOM 2003 N N . GLY A 1 244 ? 61.876 -6.087 69.448 1.00 8.20 244 GLY A N 1
ATOM 2004 C CA . GLY A 1 244 ? 62.912 -5.073 69.244 1.00 8.43 244 GLY A CA 1
ATOM 2005 C C . GLY A 1 244 ? 64.181 -5.373 70.005 1.00 7.67 244 GLY A C 1
ATOM 2006 O O . GLY A 1 244 ? 64.600 -6.537 70.130 1.00 8.05 244 GLY A O 1
ATOM 2007 N N . TRP A 1 245 ? 64.746 -4.305 70.556 1.00 7.60 245 TRP A N 1
ATOM 2008 C CA . TRP A 1 245 ? 66.030 -4.400 71.264 1.00 7.47 245 TRP A CA 1
ATOM 2009 C C . TRP A 1 245 ? 65.942 -5.356 72.427 1.00 7.49 245 TRP A C 1
ATOM 2010 O O . TRP A 1 245 ? 66.977 -5.892 72.850 1.00 7.98 245 TRP A O 1
ATOM 2021 N N . TYR A 1 246 ? 64.729 -5.519 73.006 1.00 7.70 246 TYR A N 1
ATOM 2022 C CA . TYR A 1 246 ? 64.558 -6.350 74.194 1.00 7.99 246 TYR A CA 1
ATOM 2023 C C . TYR A 1 246 ? 64.873 -7.806 73.911 1.00 7.86 246 TYR A C 1
ATOM 2024 O O . TYR A 1 246 ? 65.147 -8.578 74.843 1.00 8.82 246 TYR A O 1
ATOM 2033 N N . GLU A 1 247 ? 64.835 -8.216 72.635 1.00 8.43 247 GLU A N 1
ATOM 2034 C CA . GLU A 1 247 ? 65.113 -9.619 72.290 1.00 9.44 247 GLU A CA 1
ATOM 2035 C C . GLU A 1 247 ? 66.589 -9.951 72.413 1.00 9.88 247 GLU A C 1
ATOM 2036 O O . GLU A 1 247 ? 66.912 -11.138 72.439 1.00 11.88 247 GLU A O 1
ATOM 2042 N N . ALA A 1 248 ? 67.486 -8.971 72.483 1.00 9.16 248 ALA A N 1
ATOM 2043 C CA . ALA A 1 248 ? 68.875 -9.308 72.772 1.00 10.47 248 ALA A CA 1
ATOM 2044 C C . ALA A 1 248 ? 68.975 -9.946 74.148 1.00 11.28 248 ALA A C 1
ATOM 2045 O O . ALA A 1 248 ? 68.320 -9.536 75.097 1.00 12.37 248 ALA A O 1
ATOM 2047 N N . ARG A 1 249 ? 69.793 -10.980 74.242 1.00 12.90 249 ARG A N 1
ATOM 2048 C CA . ARG A 1 249 ? 69.966 -11.713 75.513 1.00 14.75 249 ARG A CA 1
ATOM 2049 C C . ARG A 1 249 ? 71.128 -11.194 76.323 1.00 15.60 249 ARG A C 1
ATOM 2050 O O . ARG A 1 249 ? 71.911 -10.353 75.856 1.00 16.32 249 ARG A O 1
ATOM 2059 N N . MET B 1 1 ? 10.767 -1.100 91.583 1.00 33.49 1 MET B N 1
ATOM 2060 C CA . MET B 1 1 ? 10.503 -1.635 90.210 1.00 31.85 1 MET B CA 1
ATOM 2061 C C . MET B 1 1 ? 11.746 -2.310 89.653 1.00 31.01 1 MET B C 1
ATOM 2062 O O . MET B 1 1 ? 12.814 -1.694 89.563 1.00 31.46 1 MET B O 1
ATOM 2064 N N . LYS B 1 2 ? 11.611 -3.577 89.272 1.00 29.46 2 LYS B N 1
ATOM 2065 C CA . LYS B 1 2 ? 12.756 -4.320 88.732 1.00 27.97 2 LYS B CA 1
ATOM 2066 C C . LYS B 1 2 ? 13.076 -3.824 87.316 1.00 25.37 2 LYS B C 1
ATOM 2067 O O . LYS B 1 2 ? 12.159 -3.641 86.508 1.00 26.74 2 LYS B O 1
ATOM 2069 N N . PRO B 1 3 ? 14.365 -3.544 87.012 1.00 21.92 3 PRO B N 1
ATOM 2070 C CA . PRO B 1 3 ? 14.671 -3.175 85.634 1.00 20.76 3 PRO B CA 1
ATOM 2071 C C . PRO B 1 3 ? 14.293 -4.315 84.688 1.00 20.21 3 PRO B C 1
ATOM 2072 O O . PRO B 1 3 ? 14.392 -5.485 85.049 1.00 21.85 3 PRO B O 1
ATOM 2076 N N . VAL B 1 4 ? 13.881 -3.959 83.482 1.00 19.97 4 VAL B N 1
ATOM 2077 C CA . VAL B 1 4 ? 13.586 -4.926 82.449 1.00 19.59 4 VAL B CA 1
ATOM 2078 C C . VAL B 1 4 ? 14.693 -4.822 81.413 1.00 17.67 4 VAL B C 1
ATOM 2079 O O . VAL B 1 4 ? 14.735 -3.858 80.651 1.00 18.80 4 VAL B O 1
ATOM 2083 N N . PRO B 1 5 ? 15.630 -5.791 81.412 1.00 16.14 5 PRO B N 1
ATOM 2084 C CA . PRO B 1 5 ? 16.717 -5.692 80.449 1.00 14.95 5 PRO B CA 1
ATOM 2085 C C . PRO B 1 5 ? 16.326 -6.187 79.068 1.00 14.90 5 PRO B C 1
ATOM 2086 O O . PRO B 1 5 ? 15.359 -6.950 78.921 1.00 16.94 5 PRO B O 1
ATOM 2090 N N . THR B 1 6 ? 17.040 -5.730 78.053 1.00 13.90 6 THR B N 1
ATOM 2091 C CA . THR B 1 6 ? 16.944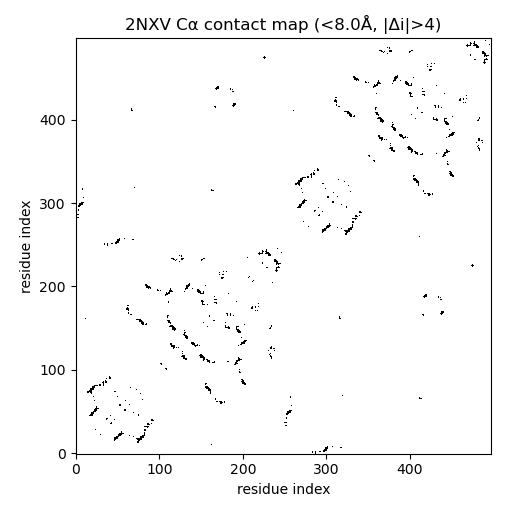 -6.288 76.686 1.00 15.17 6 THR B CA 1
ATOM 2092 C C . THR B 1 6 ? 18.079 -7.275 76.493 1.00 13.65 6 THR B C 1
ATOM 2093 O O . THR B 1 6 ? 19.245 -6.932 76.661 1.00 13.62 6 THR B O 1
ATOM 2097 N N . TYR B 1 7 ? 17.745 -8.505 76.132 1.00 13.79 7 TYR B N 1
ATOM 2098 C CA . TYR B 1 7 ? 18.727 -9.545 75.847 1.00 13.83 7 TYR B CA 1
ATOM 2099 C C . TYR B 1 7 ? 19.086 -9.494 74.373 1.00 14.56 7 TYR B C 1
ATOM 2100 O O . TYR B 1 7 ? 18.191 -9.460 73.500 1.00 16.65 7 TYR B O 1
ATOM 2109 N N . VAL B 1 8 ? 20.379 -9.455 74.089 1.00 13.53 8 VAL B N 1
ATOM 2110 C CA . VAL B 1 8 ? 20.902 -9.275 72.732 1.00 14.34 8 VAL B CA 1
ATOM 2111 C C . VAL B 1 8 ? 21.544 -10.583 72.298 1.00 13.07 8 VAL B C 1
ATOM 2112 O O . VAL B 1 8 ? 22.364 -11.183 73.025 1.00 12.42 8 VAL B O 1
ATOM 2116 N N . GLN B 1 9 ? 21.148 -11.042 71.108 1.00 14.53 9 GLN B N 1
ATOM 2117 C CA . GLN B 1 9 ? 21.722 -12.223 70.491 1.00 14.98 9 GLN B CA 1
ATOM 2118 C C . GLN B 1 9 ? 22.718 -11.801 69.414 1.00 15.90 9 GLN B C 1
ATOM 2119 O O . GLN B 1 9 ? 22.719 -10.644 68.944 1.00 17.11 9 GLN B O 1
ATOM 2125 N N . ASP B 1 10 ? 23.537 -12.751 68.977 1.00 16.50 10 ASP B N 1
ATOM 2126 C CA . ASP B 1 10 ? 24.500 -12.461 67.911 1.00 17.99 10 ASP B CA 1
ATOM 2127 C C . ASP B 1 10 ? 23.878 -12.697 66.566 1.00 18.94 10 ASP B C 1
ATOM 2128 O O . ASP B 1 10 ? 24.099 -13.723 65.917 1.00 22.19 10 ASP B O 1
ATOM 2133 N N . LYS B 1 11 ? 23.044 -11.760 66.170 1.00 18.58 11 LYS B N 1
ATOM 2134 C CA . LYS B 1 11 ? 22.322 -11.854 64.911 1.00 19.65 11 LYS B CA 1
ATOM 2135 C C . LYS B 1 11 ? 22.366 -10.511 64.215 1.00 18.63 11 LYS B C 1
ATOM 2136 O O . LYS B 1 11 ? 22.316 -9.461 64.857 1.00 18.53 11 LYS B O 1
ATOM 2139 N N . ASP B 1 12 ? 22.412 -10.554 62.891 1.00 17.91 12 ASP B N 1
ATOM 2140 C CA . ASP B 1 12 ? 22.363 -9.343 62.077 1.00 17.83 12 ASP B CA 1
ATOM 2141 C C . ASP B 1 12 ? 20.914 -9.064 61.823 1.00 19.35 12 ASP B C 1
ATOM 2142 O O . ASP B 1 12 ? 20.268 -9.745 60.988 1.00 21.24 12 ASP B O 1
ATOM 2147 N N . GLU B 1 13 ? 20.387 -8.059 62.498 1.00 19.00 13 GLU B N 1
ATOM 2148 C CA . GLU B 1 13 ? 18.957 -7.821 62.354 1.00 22.14 13 GLU B CA 1
ATOM 2149 C C . GLU B 1 13 ? 18.637 -6.751 61.308 1.00 21.19 13 GLU B C 1
ATOM 2150 O O . GLU B 1 13 ? 17.472 -6.407 61.120 1.00 23.22 13 GLU B O 1
ATOM 2156 N N . SER B 1 14 ? 19.646 -6.238 60.602 1.00 19.34 14 SER B N 1
ATOM 2157 C CA . SER B 1 14 ? 19.378 -5.240 59.564 1.00 18.53 14 SER B CA 1
ATOM 2158 C C . SER B 1 14 ? 18.336 -5.819 58.535 1.00 16.28 14 SER B C 1
ATOM 2159 O O . SER B 1 14 ? 18.310 -7.027 58.197 1.00 19.45 14 SER B O 1
ATOM 2162 N N . THR B 1 15 ? 17.559 -4.922 57.932 1.00 18.58 15 THR B N 1
ATOM 2163 C CA . THR B 1 15 ? 16.770 -5.218 56.751 1.00 18.63 15 THR B CA 1
ATOM 2164 C C . THR B 1 15 ? 17.252 -4.364 55.571 1.00 18.22 15 THR B C 1
ATOM 2165 O O . THR B 1 15 ? 17.033 -4.800 54.391 1.00 20.08 15 THR B O 1
ATOM 2169 N N . LEU B 1 16 ? 17.886 -3.177 55.833 1.00 15.49 16 LEU B N 1
ATOM 2170 C CA . LEU B 1 16 ? 18.440 -2.422 54.733 1.00 11.09 16 LEU B CA 1
ATOM 2171 C C . LEU B 1 16 ? 19.823 -2.921 54.492 1.00 11.13 16 LEU B C 1
ATOM 2172 O O . LEU B 1 16 ? 20.593 -3.195 55.425 1.00 10.81 16 LEU B O 1
ATOM 2177 N N . MET B 1 17 ? 20.189 -3.014 53.216 1.00 9.89 17 MET B N 1
ATOM 2178 C CA . MET B 1 17 ? 21.538 -3.429 52.856 1.00 10.12 17 MET B CA 1
ATOM 2179 C C . MET B 1 17 ? 22.531 -2.313 53.146 1.00 9.23 17 MET B C 1
ATOM 2180 O O . MET B 1 17 ? 23.648 -2.596 53.602 1.00 9.35 17 MET B O 1
ATOM 2185 N N . PHE B 1 18 ? 22.184 -1.064 52.821 1.00 9.31 18 PHE B N 1
ATOM 2186 C CA . PHE B 1 18 ? 23.147 0.041 52.930 1.00 9.08 18 PHE B CA 1
ATOM 2187 C C . PHE B 1 18 ? 22.598 1.225 53.682 1.00 9.29 18 PHE B C 1
ATOM 2188 O O . PHE B 1 18 ? 21.454 1.665 53.484 1.00 10.40 18 PHE B O 1
ATOM 2196 N N . SER B 1 19 ? 23.453 1.809 54.505 1.00 8.67 19 SER B N 1
ATOM 2197 C CA . SER B 1 19 ? 23.282 3.181 54.982 1.00 8.97 19 SER B CA 1
ATOM 2198 C C . SER B 1 19 ? 24.315 4.011 54.267 1.00 8.70 19 SER B C 1
ATOM 2199 O O . SER B 1 19 ? 25.529 3.789 54.445 1.00 9.68 19 SER B O 1
ATOM 2202 N N . VAL B 1 20 ? 23.884 4.961 53.453 1.00 8.74 20 VAL B N 1
ATOM 2203 C CA . VAL B 1 20 ? 24.795 5.775 52.660 1.00 8.90 20 VAL B CA 1
ATOM 2204 C C . VAL B 1 20 ? 24.934 7.104 53.367 1.00 8.29 20 VAL B C 1
ATOM 2205 O O . VAL B 1 20 ? 23.978 7.909 53.405 1.00 8.57 20 VAL B O 1
ATOM 2209 N N . CYS B 1 21 ? 26.121 7.344 53.934 1.00 7.73 21 CYS B N 1
ATOM 2210 C CA . CYS B 1 21 ? 26.392 8.559 54.695 1.00 8.42 21 CYS B CA 1
ATOM 2211 C C . CYS B 1 21 ? 27.329 9.426 53.915 1.00 8.02 21 CYS B C 1
ATOM 2212 O O . CYS B 1 21 ? 28.353 8.968 53.409 1.00 9.03 21 CYS B O 1
ATOM 2215 N N . SER B 1 22 ? 27.008 10.704 53.823 1.00 8.09 22 SER B N 1
ATOM 2216 C CA . SER B 1 22 ? 27.823 11.626 53.051 1.00 8.40 22 SER B CA 1
ATOM 2217 C C . SER B 1 22 ? 28.171 12.854 53.882 1.00 8.48 22 SER B C 1
ATOM 2218 O O . SER B 1 22 ? 27.382 13.314 54.702 1.00 8.98 22 SER B O 1
ATOM 2221 N N . LEU B 1 23 ? 29.342 13.432 53.613 1.00 9.03 23 LEU B N 1
ATOM 2222 C CA . LEU B 1 23 ? 29.798 14.639 54.272 1.00 9.70 23 LEU B CA 1
ATOM 2223 C C . LEU B 1 23 ? 29.389 15.810 53.388 1.00 10.16 23 LEU B C 1
ATOM 2224 O O . LEU B 1 23 ? 29.967 16.006 52.325 1.00 12.22 23 LEU B O 1
ATOM 2229 N N . VAL B 1 24 ? 28.350 16.547 53.784 1.00 9.70 24 VAL B N 1
ATOM 2230 C CA . VAL B 1 24 ? 27.655 17.447 52.842 1.00 9.26 24 VAL B CA 1
ATOM 2231 C C . VAL B 1 24 ? 27.862 18.895 53.169 1.00 9.05 24 VAL B C 1
ATOM 2232 O O . VAL B 1 24 ? 27.591 19.374 54.277 1.00 9.54 24 VAL B O 1
ATOM 2236 N N . ARG B 1 25 ? 28.307 19.647 52.180 1.00 10.02 25 ARG B N 1
ATOM 2237 C CA . ARG B 1 25 ? 28.387 21.083 52.249 1.00 10.76 25 ARG B CA 1
ATOM 2238 C C . ARG B 1 25 ? 27.577 21.793 51.174 1.00 10.99 25 ARG B C 1
ATOM 2239 O O . ARG B 1 25 ? 27.047 22.882 51.414 1.00 13.69 25 ARG B O 1
ATOM 2247 N N . ASP B 1 26 ? 27.504 21.213 49.988 1.00 11.71 26 ASP B N 1
ATOM 2248 C CA . ASP B 1 26 ? 26.867 21.852 48.822 1.00 13.04 26 ASP B CA 1
ATOM 2249 C C . ASP B 1 26 ? 25.606 21.063 48.468 1.00 12.87 26 ASP B C 1
ATOM 2250 O O . ASP B 1 26 ? 25.695 19.915 48.033 1.00 12.53 26 ASP B O 1
ATOM 2255 N N . GLN B 1 27 ? 24.443 21.686 48.626 1.00 13.92 27 GLN B N 1
ATOM 2256 C CA . GLN B 1 27 ? 23.181 21.024 48.367 1.00 14.17 27 GLN B CA 1
ATOM 2257 C C . GLN B 1 27 ? 23.059 20.505 46.960 1.00 13.72 27 GLN B C 1
ATOM 2258 O O . GLN B 1 27 ? 22.517 19.420 46.759 1.00 14.20 27 GLN B O 1
ATOM 2264 N N . ALA B 1 28 ? 23.514 21.277 45.977 1.00 13.94 28 ALA B N 1
ATOM 2265 C CA . ALA B 1 28 ? 23.335 20.832 44.586 1.00 14.38 28 ALA B CA 1
ATOM 2266 C C . ALA B 1 28 ? 24.169 19.584 44.303 1.00 13.29 28 ALA B C 1
ATOM 2267 O O . ALA B 1 28 ? 23.711 18.678 43.595 1.00 13.77 28 ALA B O 1
ATOM 2269 N N . LYS B 1 29 ? 25.387 19.517 44.843 1.00 11.92 29 LYS B N 1
ATOM 2270 C CA . LYS B 1 29 ? 26.208 18.297 44.634 1.00 12.15 29 LYS B CA 1
ATOM 2271 C C . LYS B 1 29 ? 25.538 17.110 45.332 1.00 11.15 29 LYS B C 1
ATOM 2272 O O . LYS B 1 29 ? 25.432 16.028 44.767 1.00 10.80 29 LYS B O 1
ATOM 2278 N N . TYR B 1 30 ? 25.033 17.317 46.552 1.00 10.50 30 TYR B N 1
ATOM 2279 C CA . TYR B 1 30 ? 24.415 16.210 47.264 1.00 10.51 30 TYR B CA 1
ATOM 2280 C C . TYR B 1 30 ? 23.138 15.746 46.558 1.00 10.57 30 TYR B C 1
ATOM 2281 O O . TYR B 1 30 ? 22.877 14.551 46.448 1.00 10.55 30 TYR B O 1
ATOM 2290 N N . ASP B 1 31 ? 22.348 16.693 46.025 1.00 11.63 31 ASP B N 1
ATOM 2291 C CA . ASP B 1 31 ? 21.100 16.293 45.316 1.00 12.58 31 ASP B CA 1
ATOM 2292 C C . ASP B 1 31 ? 21.454 15.433 44.098 1.00 11.75 31 ASP B C 1
ATOM 2293 O O . ASP B 1 31 ? 20.749 14.471 43.789 1.00 12.81 31 ASP B O 1
ATOM 2298 N N . ARG B 1 32 ? 22.548 15.789 43.420 1.00 11.84 32 ARG B N 1
ATOM 2299 C CA . ARG B 1 32 ? 22.995 15.010 42.279 1.00 11.86 32 ARG B CA 1
ATOM 2300 C C . ARG B 1 32 ? 23.413 13.609 42.725 1.00 11.18 32 ARG B C 1
ATOM 2301 O O . ARG B 1 32 ? 23.111 12.607 42.062 1.00 11.93 32 ARG B O 1
ATOM 2309 N N . LEU B 1 33 ? 24.122 13.515 43.860 1.00 10.51 33 LEU B N 1
ATOM 2310 C CA . LEU B 1 33 ? 24.509 12.214 44.395 1.00 10.47 33 LEU B CA 1
ATOM 2311 C C . LEU B 1 33 ? 23.259 11.353 44.643 1.00 10.00 33 LEU B C 1
ATOM 2312 O O . LEU B 1 33 ? 23.167 10.193 44.211 1.00 10.21 33 LEU B O 1
ATOM 2317 N N . LEU B 1 34 ? 22.306 11.937 45.369 1.00 10.19 34 LEU B N 1
ATOM 2318 C CA . LEU B 1 34 ? 21.097 11.189 45.756 1.00 10.64 34 LEU B CA 1
ATOM 2319 C C . LEU B 1 34 ? 20.328 10.681 44.551 1.00 11.14 34 LEU B C 1
ATOM 2320 O O . LEU B 1 34 ? 19.917 9.511 44.517 1.00 11.41 34 LEU B O 1
ATOM 2325 N N . GLU B 1 35 ? 20.163 11.541 43.544 1.00 11.34 35 GLU B N 1
ATOM 2326 C CA A GLU B 1 35 ? 19.462 11.118 42.326 0.70 12.40 35 GLU B CA 1
ATOM 2327 C CA B GLU B 1 35 ? 19.460 11.108 42.340 0.30 12.24 35 GLU B CA 1
ATOM 2328 C C . GLU B 1 35 ? 20.177 9.941 41.664 1.00 12.16 35 GLU B C 1
ATOM 2329 O O . GLU B 1 35 ? 19.553 8.999 41.191 1.00 12.59 35 GLU B O 1
ATOM 2340 N N . SER B 1 36 ? 21.508 9.989 41.634 1.00 11.35 36 SER B N 1
ATOM 2341 C CA . SER B 1 36 ? 22.269 8.975 40.928 1.00 10.88 36 SER B CA 1
ATOM 2342 C C . SER B 1 36 ? 22.235 7.659 41.685 1.00 11.12 36 SER B C 1
ATOM 2343 O O . SER B 1 36 ? 22.160 6.606 41.063 1.00 11.58 36 SER B O 1
ATOM 2346 N N . PHE B 1 37 ? 22.276 7.690 43.022 1.00 9.97 37 PHE B N 1
ATOM 2347 C CA . PHE B 1 37 ? 22.227 6.421 43.738 1.00 11.01 37 PHE B CA 1
ATOM 2348 C C . PHE B 1 37 ? 20.861 5.762 43.559 1.00 11.25 37 PHE B C 1
ATOM 2349 O O . PHE B 1 37 ? 20.774 4.542 43.360 1.00 11.21 37 PHE B O 1
ATOM 2357 N N . GLU B 1 38 ? 19.770 6.548 43.611 1.00 11.48 38 GLU B N 1
ATOM 2358 C CA . GLU B 1 38 ? 18.454 5.975 43.410 1.00 13.10 38 GLU B CA 1
ATOM 2359 C C . GLU B 1 38 ? 18.337 5.376 42.002 1.00 13.38 38 GLU B C 1
ATOM 2360 O O . GLU B 1 38 ? 17.805 4.256 41.827 1.00 14.58 38 GLU B O 1
ATOM 2366 N N . ARG B 1 39 ? 18.850 6.105 41.012 1.00 13.13 39 ARG B N 1
ATOM 2367 C CA . ARG B 1 39 ? 18.756 5.637 39.604 1.00 14.20 39 ARG B CA 1
ATOM 2368 C C . ARG B 1 39 ? 19.458 4.299 39.409 1.00 13.93 39 ARG B C 1
ATOM 2369 O O . ARG B 1 39 ? 19.042 3.476 38.595 1.00 15.06 39 ARG B O 1
ATOM 2377 N N . PHE B 1 40 ? 20.553 4.094 40.144 1.00 12.27 40 PHE B N 1
ATOM 2378 C CA . PHE B 1 40 ? 21.373 2.896 40.040 1.00 12.11 40 PHE B CA 1
ATOM 2379 C C . PHE B 1 40 ? 21.088 1.890 41.145 1.00 11.61 40 PHE B C 1
ATOM 2380 O O . PHE B 1 40 ? 21.938 1.076 41.477 1.00 14.08 40 PHE B O 1
ATOM 2388 N N . GLY B 1 41 ? 19.867 1.917 41.685 1.00 12.24 41 GLY B N 1
ATOM 2389 C CA . GLY B 1 41 ? 19.331 0.793 42.425 1.00 12.81 41 GLY B CA 1
ATOM 2390 C C . GLY B 1 41 ? 19.286 0.914 43.936 1.00 12.61 41 GLY B C 1
ATOM 2391 O O . GLY B 1 41 ? 18.842 -0.023 44.613 1.00 13.48 41 GLY B O 1
ATOM 2392 N N . PHE B 1 42 ? 19.717 2.061 44.466 1.00 11.71 42 PHE B N 1
ATOM 2393 C CA . PHE B 1 42 ? 19.665 2.265 45.933 1.00 12.22 42 PHE B CA 1
ATOM 2394 C C . PHE B 1 42 ? 18.302 2.850 46.297 1.00 12.65 42 PHE B C 1
ATOM 2395 O O . PHE B 1 42 ? 18.165 4.032 46.617 1.00 14.06 42 PHE B O 1
ATOM 2403 N N . THR B 1 43 ? 17.280 2.018 46.170 1.00 13.66 43 THR B N 1
ATOM 2404 C CA . THR B 1 43 ? 15.897 2.414 46.422 1.00 13.97 43 THR B CA 1
ATOM 2405 C C . THR B 1 43 ? 15.590 2.272 47.921 1.00 14.23 43 THR B C 1
ATOM 2406 O O . THR B 1 43 ? 16.377 1.687 48.660 1.00 13.23 43 THR B O 1
ATOM 2410 N N . PRO B 1 44 ? 14.450 2.810 48.386 1.00 14.38 44 PRO B N 1
ATOM 2411 C CA . PRO B 1 44 ? 14.221 2.853 49.837 1.00 15.06 44 PRO B CA 1
ATOM 2412 C C . PRO B 1 44 ? 14.061 1.517 50.531 1.00 15.31 44 PRO B C 1
ATOM 2413 O O . PRO B 1 44 ? 14.234 1.441 51.747 1.00 16.71 44 PRO B O 1
ATOM 2417 N N . ASP B 1 45 ? 13.762 0.460 49.782 1.00 15.48 45 ASP B N 1
ATOM 2418 C CA . ASP B 1 45 ? 13.782 -0.890 50.345 1.00 16.31 45 ASP B CA 1
ATOM 2419 C C . ASP B 1 45 ? 15.189 -1.444 50.547 1.00 15.98 45 ASP B C 1
ATOM 2420 O O . ASP B 1 45 ? 15.341 -2.460 51.224 1.00 17.14 45 ASP B O 1
ATOM 2425 N N . LYS B 1 46 ? 16.190 -0.824 49.934 1.00 14.30 46 LYS B N 1
ATOM 2426 C CA . LYS B 1 46 ? 17.587 -1.296 49.960 1.00 14.28 46 LYS B CA 1
ATOM 2427 C C . LYS B 1 46 ? 18.518 -0.377 50.730 1.00 11.86 46 LYS B C 1
ATOM 2428 O O . LYS B 1 46 ? 19.559 -0.853 51.205 1.00 12.43 46 LYS B O 1
ATOM 2434 N N . ALA B 1 47 ? 18.195 0.907 50.820 1.00 11.40 47 ALA B N 1
ATOM 2435 C CA . ALA B 1 47 ? 19.176 1.896 51.296 1.00 10.46 47 ALA B CA 1
ATOM 2436 C C . ALA B 1 47 ? 18.480 3.048 51.959 1.00 10.56 47 ALA B C 1
ATOM 2437 O O . ALA B 1 47 ? 17.364 3.415 51.597 1.00 12.69 47 ALA B O 1
ATOM 2439 N N . GLU B 1 48 ? 19.177 3.628 52.917 1.00 10.09 48 GLU B N 1
ATOM 2440 C CA . GLU B 1 48 ? 18.824 4.917 53.526 1.00 10.01 48 GLU B CA 1
ATOM 2441 C C . GLU B 1 48 ? 19.987 5.854 53.334 1.00 8.92 48 GLU B C 1
ATOM 2442 O O . GLU B 1 48 ? 21.131 5.418 53.165 1.00 9.85 48 GLU B O 1
ATOM 2448 N N . PHE B 1 49 ? 19.711 7.149 53.400 1.00 9.67 49 PHE B N 1
ATOM 2449 C CA . PHE B 1 49 ? 20.731 8.206 53.169 1.00 9.76 49 PHE B CA 1
ATOM 2450 C C . PHE B 1 49 ? 20.769 9.137 54.350 1.00 9.43 49 PHE B C 1
ATOM 2451 O O . PHE B 1 49 ? 19.701 9.608 54.819 1.00 10.33 49 PHE B O 1
ATOM 2459 N N . LEU B 1 50 ? 21.972 9.403 54.841 1.00 8.91 50 LEU B N 1
ATOM 2460 C CA . LEU B 1 50 ? 22.188 10.308 55.953 1.00 9.08 50 LEU B CA 1
ATOM 2461 C C . LEU B 1 50 ? 23.304 11.252 55.591 1.00 8.47 50 LEU B C 1
ATOM 2462 O O . LEU B 1 50 ? 24.270 10.831 54.927 1.00 9.17 50 LEU B O 1
ATOM 2467 N N . ALA B 1 51 ? 23.219 12.490 56.035 1.00 8.81 51 ALA B N 1
ATOM 2468 C CA . ALA B 1 51 ? 24.212 13.510 55.728 1.00 9.32 51 ALA B CA 1
ATOM 2469 C C . ALA B 1 51 ? 24.790 14.088 56.986 1.00 9.51 51 ALA B C 1
ATOM 2470 O O . ALA B 1 51 ? 24.027 14.558 57.847 1.00 11.13 51 ALA B O 1
ATOM 2472 N N . ALA B 1 52 ? 26.110 14.078 57.131 1.00 8.83 52 ALA B N 1
ATOM 2473 C CA . ALA B 1 52 ? 26.761 14.869 58.180 1.00 9.17 52 ALA B CA 1
ATOM 2474 C C . ALA B 1 52 ? 26.696 16.307 57.672 1.00 8.67 52 ALA B C 1
ATOM 2475 O O . ALA B 1 52 ? 27.228 16.637 56.615 1.00 9.03 52 ALA B O 1
ATOM 2477 N N . ASP B 1 53 ? 25.976 17.154 58.413 1.00 8.39 53 ASP B N 1
ATOM 2478 C CA . ASP B 1 53 ? 25.555 18.415 57.827 1.00 9.11 53 ASP B CA 1
ATOM 2479 C C . ASP B 1 53 ? 26.590 19.515 58.031 1.00 8.80 53 ASP B C 1
ATOM 2480 O O . ASP B 1 53 ? 26.612 20.204 59.060 1.00 9.36 53 ASP B O 1
ATOM 2485 N N . ASN B 1 54 ? 27.382 19.750 56.993 1.00 8.38 54 ASN B N 1
ATOM 2486 C CA . ASN B 1 54 ? 28.353 20.839 56.955 1.00 8.01 54 ASN B CA 1
ATOM 2487 C C . ASN B 1 54 ? 27.879 21.966 56.048 1.00 8.61 54 ASN B C 1
ATOM 2488 O O . ASN B 1 54 ? 28.678 22.766 55.564 1.00 8.92 54 ASN B O 1
ATOM 2493 N N . ARG B 1 55 ? 26.566 22.077 55.821 1.00 8.53 55 ARG B N 1
ATOM 2494 C CA . ARG B 1 55 ? 26.086 23.144 54.935 1.00 9.27 55 ARG B CA 1
ATOM 2495 C C . ARG B 1 55 ? 26.261 24.520 55.515 1.00 9.08 55 ARG B C 1
ATOM 2496 O O . ARG B 1 55 ? 26.488 25.473 54.754 1.00 10.65 55 ARG B O 1
ATOM 2504 N N . GLU B 1 56 ? 26.186 24.652 56.836 1.00 9.34 56 GLU B N 1
ATOM 2505 C CA . GLU B 1 56 ? 26.292 25.987 57.455 1.00 10.44 56 GLU B CA 1
ATOM 2506 C C . GLU B 1 56 ? 27.659 26.292 58.028 1.00 11.97 56 GLU B C 1
ATOM 2507 O O . GLU B 1 56 ? 27.944 27.453 58.311 1.00 14.38 56 GLU B O 1
ATOM 2513 N N . GLY B 1 57 ? 28.497 25.281 58.223 1.00 11.20 57 GLY B N 1
ATOM 2514 C CA . GLY B 1 57 ? 29.808 25.452 58.862 1.00 12.54 57 GLY B CA 1
ATOM 2515 C C . GLY B 1 57 ? 30.460 24.088 58.946 1.00 12.16 57 GLY B C 1
ATOM 2516 O O . GLY B 1 57 ? 29.858 23.060 58.589 1.00 12.93 57 GLY B O 1
ATOM 2517 N N . ASN B 1 58 ? 31.724 24.097 59.350 1.00 12.15 58 ASN B N 1
ATOM 2518 C CA . ASN B 1 58 ? 32.497 22.864 59.530 1.00 12.44 58 ASN B CA 1
ATOM 2519 C C . ASN B 1 58 ? 32.185 22.175 60.841 1.00 13.57 58 ASN B C 1
ATOM 2520 O O . ASN B 1 58 ? 33.046 22.019 61.717 1.00 15.54 58 ASN B O 1
ATOM 2525 N N . GLN B 1 59 ? 30.916 21.791 60.961 1.00 13.74 59 GLN B N 1
ATOM 2526 C CA . GLN B 1 59 ? 30.367 21.080 62.078 1.00 15.28 59 GLN B CA 1
ATOM 2527 C C . GLN B 1 59 ? 31.090 19.757 62.357 1.00 13.99 59 GLN B C 1
ATOM 2528 O O . GLN B 1 59 ? 31.378 19.361 63.514 1.00 16.01 59 GLN B O 1
ATOM 2534 N N . PHE B 1 60 ? 31.370 19.036 61.301 1.00 10.27 60 PHE B N 1
ATOM 2535 C CA . PHE B 1 60 ? 32.106 17.778 61.326 1.00 10.27 60 PHE B CA 1
ATOM 2536 C C . PHE B 1 60 ? 33.379 17.954 60.527 1.00 9.82 60 PHE B C 1
ATOM 2537 O O . PHE B 1 60 ? 33.482 18.845 59.664 1.00 11.23 60 PHE B O 1
ATOM 2545 N N . HIS B 1 61 ? 34.319 17.066 60.756 1.00 9.28 61 HIS B N 1
ATOM 2546 C CA . HIS B 1 61 ? 35.492 16.932 59.872 1.00 9.44 61 HIS B CA 1
ATOM 2547 C C . HIS B 1 61 ? 35.711 15.456 59.593 1.00 8.92 61 HIS B C 1
ATOM 2548 O O . HIS B 1 61 ? 34.958 14.601 60.055 1.00 9.30 61 HIS B O 1
ATOM 2555 N N . GLY B 1 62 ? 36.736 15.150 58.797 1.00 9.29 62 GLY B N 1
ATOM 2556 C CA . GLY B 1 62 ? 36.905 13.791 58.295 1.00 9.88 62 GLY B CA 1
ATOM 2557 C C . GLY B 1 62 ? 37.198 12.772 59.378 1.00 8.96 62 GLY B C 1
ATOM 2558 O O . GLY B 1 62 ? 36.881 11.609 59.207 1.00 9.75 62 GLY B O 1
ATOM 2559 N N . PHE B 1 63 ? 37.812 13.223 60.508 1.00 8.88 63 PHE B N 1
ATOM 2560 C CA . PHE B 1 63 ? 38.132 12.265 61.565 1.00 8.85 63 PHE B CA 1
ATOM 2561 C C . PHE B 1 63 ? 37.008 12.075 62.553 1.00 8.85 63 PHE B C 1
ATOM 2562 O O . PHE B 1 63 ? 37.031 11.098 63.309 1.00 10.81 63 PHE B O 1
ATOM 2570 N N . SER B 1 64 ? 36.050 12.992 62.584 1.00 9.03 64 SER B N 1
ATOM 2571 C CA . SER B 1 64 ? 34.978 12.930 63.595 1.00 9.21 64 SER B CA 1
ATOM 2572 C C . SER B 1 64 ? 33.662 12.424 63.060 1.00 9.69 64 SER B C 1
ATOM 2573 O O . SER B 1 64 ? 32.850 11.923 63.860 1.00 10.64 64 SER B O 1
ATOM 2576 N N . TRP B 1 65 ? 33.384 12.551 61.760 1.00 9.16 65 TRP B N 1
ATOM 2577 C CA . TRP B 1 65 ? 31.978 12.413 61.358 1.00 9.66 65 TRP B CA 1
ATOM 2578 C C . TRP B 1 65 ? 31.414 11.011 61.578 1.00 9.44 65 TRP B C 1
ATOM 2579 O O . TRP B 1 65 ? 30.205 10.896 61.926 1.00 9.92 65 TRP B O 1
ATOM 2590 N N . HIS B 1 66 ? 32.173 9.950 61.416 1.00 9.50 66 HIS B N 1
ATOM 2591 C CA . HIS B 1 66 ? 31.535 8.617 61.533 1.00 9.29 66 HIS B CA 1
ATOM 2592 C C . HIS B 1 66 ? 30.963 8.372 62.932 1.00 9.75 66 HIS B C 1
ATOM 2593 O O . HIS B 1 66 ? 30.023 7.607 63.082 1.00 10.26 66 HIS B O 1
ATOM 2600 N N . LYS B 1 67 ? 31.529 8.993 63.964 1.00 10.05 67 LYS B N 1
ATOM 2601 C CA . LYS B 1 67 ? 31.118 8.700 65.338 1.00 10.39 67 LYS B CA 1
ATOM 2602 C C . LYS B 1 67 ? 29.702 9.204 65.608 1.00 9.96 67 LYS B C 1
ATOM 2603 O O . LYS B 1 67 ? 29.007 8.622 66.460 1.00 11.62 67 LYS B O 1
ATOM 2609 N N . GLN B 1 68 ? 29.249 10.245 64.919 1.00 10.36 68 GLN B N 1
ATOM 2610 C CA . GLN B 1 68 ? 27.871 10.682 64.985 1.00 11.33 68 GLN B CA 1
ATOM 2611 C C . GLN B 1 68 ? 26.967 9.971 63.994 1.00 11.12 68 GLN B C 1
ATOM 2612 O O . GLN B 1 68 ? 25.772 9.838 64.207 1.00 12.41 68 GLN B O 1
ATOM 2618 N N . MET B 1 69 ? 27.508 9.521 62.880 1.00 10.41 69 MET B N 1
ATOM 2619 C CA . MET B 1 69 ? 26.674 8.878 61.852 1.00 10.19 69 MET B CA 1
ATOM 2620 C C . MET B 1 69 ? 26.362 7.425 62.178 1.00 9.31 69 MET B C 1
ATOM 2621 O O . MET B 1 69 ? 25.219 6.992 62.010 1.00 9.86 69 MET B O 1
ATOM 2626 N N . LEU B 1 70 ? 27.376 6.653 62.582 1.00 9.59 70 LEU B N 1
ATOM 2627 C CA A LEU B 1 70 ? 27.200 5.194 62.805 0.70 9.88 70 LEU B CA 1
ATOM 2628 C CA B LEU B 1 70 ? 27.175 5.228 62.742 0.30 9.78 70 LEU B CA 1
ATOM 2629 C C . LEU B 1 70 ? 26.014 4.843 63.697 1.00 10.09 70 LEU B C 1
ATOM 2630 O O . LEU B 1 70 ? 25.238 3.960 63.360 1.00 10.70 70 LEU B O 1
ATOM 2639 N N . PRO B 1 71 ? 25.842 5.551 64.834 1.00 10.70 71 PRO B N 1
ATOM 2640 C CA . PRO B 1 71 ? 24.703 5.193 65.692 1.00 11.96 71 PRO B CA 1
ATOM 2641 C C . PRO B 1 71 ? 23.351 5.331 65.047 1.00 11.39 71 PRO B C 1
ATOM 2642 O O . PRO B 1 71 ? 22.380 4.718 65.519 1.00 13.30 71 PRO B O 1
ATOM 2646 N N . ARG B 1 72 ? 23.261 6.147 64.032 1.00 10.81 72 ARG B N 1
ATOM 2647 C CA . ARG B 1 72 ? 22.009 6.382 63.364 1.00 11.59 72 ARG B CA 1
ATOM 2648 C C . ARG B 1 72 ? 21.737 5.425 62.224 1.00 12.82 72 ARG B C 1
ATOM 2649 O O . ARG B 1 72 ? 20.654 5.470 61.671 1.00 14.88 72 ARG B O 1
ATOM 2657 N N . CYS B 1 73 ? 22.707 4.612 61.831 1.00 11.22 73 CYS B N 1
ATOM 2658 C CA . CYS B 1 73 ? 22.595 3.717 60.695 1.00 11.29 73 CYS B CA 1
ATOM 2659 C C . CYS B 1 73 ? 21.927 2.437 61.056 1.00 11.89 73 CYS B C 1
ATOM 2660 O O . CYS B 1 73 ? 22.150 1.876 62.119 1.00 13.98 73 CYS B O 1
ATOM 2663 N N . LYS B 1 74 ? 21.111 1.953 60.145 1.00 11.29 74 LYS B N 1
ATOM 2664 C CA . LYS B 1 74 ? 20.424 0.677 60.333 1.00 13.73 74 LYS B CA 1
ATOM 2665 C C . LYS B 1 74 ? 20.812 -0.361 59.287 1.00 12.75 74 LYS B C 1
ATOM 2666 O O . LYS B 1 74 ? 20.370 -1.510 59.384 1.00 15.23 74 LYS B O 1
ATOM 2672 N N . GLY B 1 75 ? 21.624 0.009 58.300 1.00 10.49 75 GLY B N 1
ATOM 2673 C CA . GLY B 1 75 ? 21.985 -0.914 57.222 1.00 10.64 75 GLY B CA 1
ATOM 2674 C C . GLY B 1 75 ? 23.066 -1.907 57.586 1.00 9.45 75 GLY B C 1
ATOM 2675 O O . GLY B 1 75 ? 23.834 -1.709 58.534 1.00 10.43 75 GLY B O 1
ATOM 2676 N N . ARG B 1 76 ? 23.152 -2.991 56.814 1.00 8.78 76 ARG B N 1
ATOM 2677 C CA . ARG B 1 76 ? 24.209 -3.986 57.018 1.00 9.24 76 ARG B CA 1
ATOM 2678 C C . ARG B 1 76 ? 25.605 -3.385 56.782 1.00 8.33 76 ARG B C 1
ATOM 2679 O O . ARG B 1 76 ? 26.546 -3.629 57.556 1.00 8.83 76 ARG B O 1
ATOM 2687 N N . TYR B 1 77 ? 25.732 -2.626 55.695 1.00 8.04 77 TYR B N 1
ATOM 2688 C CA . TYR B 1 77 ? 26.988 -1.962 55.335 1.00 8.25 77 TYR B CA 1
ATOM 2689 C C . TYR B 1 77 ? 26.774 -0.470 55.381 1.00 8.24 77 TYR B C 1
ATOM 2690 O O . TYR B 1 77 ? 25.715 0.032 54.940 1.00 9.79 77 TYR B O 1
ATOM 2699 N N . VAL B 1 78 ? 27.771 0.227 55.887 1.00 7.75 78 VAL B N 1
ATOM 2700 C CA . VAL B 1 78 ? 27.735 1.681 55.949 1.00 8.16 78 VAL B CA 1
ATOM 2701 C C . VAL B 1 78 ? 28.755 2.232 54.977 1.00 7.69 78 VAL B C 1
ATOM 2702 O O . VAL B 1 78 ? 29.948 1.942 55.070 1.00 8.57 78 VAL B O 1
ATOM 2706 N N . ILE B 1 79 ? 28.279 3.037 54.050 1.00 7.50 79 ILE B N 1
ATOM 2707 C CA . ILE B 1 79 ? 29.117 3.780 53.119 1.00 7.96 79 ILE B CA 1
ATOM 2708 C C . ILE B 1 79 ? 29.354 5.171 53.681 1.00 7.70 79 ILE B C 1
ATOM 2709 O O . ILE B 1 79 ? 28.398 5.814 54.155 1.00 8.30 79 ILE B O 1
ATOM 2714 N N . PHE B 1 80 ? 30.611 5.609 53.660 1.00 7.54 80 PHE B N 1
ATOM 2715 C CA . PHE B 1 80 ? 30.959 6.984 53.992 1.00 7.71 80 PHE B CA 1
ATOM 2716 C C . PHE B 1 80 ? 31.563 7.573 52.736 1.00 7.49 80 PHE B C 1
ATOM 2717 O O . PHE B 1 80 ? 32.664 7.157 52.306 1.00 8.33 80 PHE B O 1
ATOM 2725 N N . CYS B 1 81 ? 30.865 8.489 52.120 1.00 7.73 81 CYS B N 1
ATOM 2726 C CA . CYS B 1 81 ? 31.347 9.061 50.860 1.00 8.51 81 CYS B CA 1
ATOM 2727 C C . CYS B 1 81 ? 31.259 10.569 50.837 1.00 7.82 81 CYS B C 1
ATOM 2728 O O . CYS B 1 81 ? 30.583 11.213 51.646 1.00 8.90 81 CYS B O 1
ATOM 2731 N N . HIS B 1 82 ? 31.935 11.138 49.860 1.00 8.35 82 HIS B N 1
ATOM 2732 C CA . HIS B 1 82 ? 31.860 12.576 49.618 1.00 8.74 82 HIS B CA 1
ATOM 2733 C C . HIS B 1 82 ? 30.640 12.934 48.819 1.00 8.24 82 HIS B C 1
ATOM 2734 O O . HIS B 1 82 ? 30.027 12.102 48.141 1.00 9.82 82 HIS B O 1
ATOM 2741 N N . GLU B 1 83 ? 30.297 14.216 48.859 1.00 9.04 83 GLU B N 1
ATOM 2742 C CA . GLU B 1 83 ? 29.078 14.711 48.209 1.00 10.00 83 GLU B CA 1
ATOM 2743 C C . GLU B 1 83 ? 29.209 14.763 46.713 1.00 9.86 83 GLU B C 1
ATOM 2744 O O . GLU B 1 83 ? 28.197 14.907 46.017 1.00 11.39 83 GLU B O 1
ATOM 2750 N N . ASP B 1 84 ? 30.437 14.670 46.206 1.00 9.49 84 ASP B N 1
ATOM 2751 C CA . ASP B 1 84 ? 30.730 14.834 44.774 1.00 10.74 84 ASP B CA 1
ATOM 2752 C C . ASP B 1 84 ? 31.152 13.523 44.132 1.00 9.81 84 ASP B C 1
ATOM 2753 O O . ASP B 1 84 ? 31.989 13.488 43.203 1.00 11.82 84 ASP B O 1
ATOM 2758 N N . VAL B 1 85 ? 30.591 12.441 44.633 1.00 9.99 85 VAL B N 1
ATOM 2759 C CA . VAL B 1 85 ? 30.544 11.207 43.865 1.00 9.75 85 VAL B CA 1
ATOM 2760 C C . VAL B 1 85 ? 29.149 11.035 43.273 1.00 10.28 85 VAL B C 1
ATOM 2761 O O . VAL B 1 85 ? 28.161 11.526 43.814 1.00 10.76 85 VAL B O 1
ATOM 2765 N N . GLU B 1 86 ? 29.073 10.287 42.181 1.00 9.93 86 GLU B N 1
ATOM 2766 C CA . GLU B 1 86 ? 27.791 9.950 41.573 1.00 10.55 86 GLU B CA 1
ATOM 2767 C C . GLU B 1 86 ? 27.929 8.601 40.912 1.00 9.73 86 GLU B C 1
ATOM 2768 O O . GLU B 1 86 ? 29.008 8.270 40.345 1.00 10.40 86 GLU B O 1
ATOM 2774 N N . LEU B 1 87 ? 26.879 7.796 40.993 1.00 9.65 87 LEU B N 1
ATOM 2775 C CA . LEU B 1 87 ? 26.850 6.558 40.232 1.00 9.96 87 LEU B CA 1
ATOM 2776 C C . LEU B 1 87 ? 26.498 6.834 38.786 1.00 10.58 87 LEU B C 1
ATOM 2777 O O . LEU B 1 87 ? 25.645 7.707 38.523 1.00 11.75 87 LEU B O 1
ATOM 2782 N N . VAL B 1 88 ? 27.173 6.124 37.888 1.00 10.71 88 VAL B N 1
ATOM 2783 C CA . VAL B 1 88 ? 27.012 6.370 36.458 1.00 11.28 88 VAL B CA 1
ATOM 2784 C C . VAL B 1 88 ? 26.873 5.093 35.631 1.00 11.95 88 VAL B C 1
ATOM 2785 O O . VAL B 1 88 ? 26.465 5.189 34.466 1.00 12.57 88 VAL B O 1
ATOM 2789 N N . ASP B 1 89 ? 27.187 3.923 36.181 1.00 11.74 89 ASP B N 1
ATOM 2790 C CA . ASP B 1 89 ? 27.051 2.668 35.427 1.00 12.20 89 ASP B CA 1
ATOM 2791 C C . ASP B 1 89 ? 26.899 1.515 36.405 1.00 12.16 89 ASP B C 1
ATOM 2792 O O . ASP B 1 89 ? 25.849 0.852 36.421 1.00 13.53 89 ASP B O 1
ATOM 2797 N N . ARG B 1 90 ? 27.899 1.300 37.264 1.00 11.11 90 ARG B N 1
ATOM 2798 C CA . ARG B 1 90 ? 27.788 0.273 38.296 1.00 11.00 90 ARG B CA 1
ATOM 2799 C C . ARG B 1 90 ? 26.830 0.753 39.390 1.00 11.15 90 ARG B C 1
ATOM 2800 O O . ARG B 1 90 ? 26.825 1.933 39.777 1.00 11.24 90 ARG B O 1
ATOM 2808 N N . GLY B 1 91 ? 26.064 -0.191 39.932 1.00 11.25 91 GLY B N 1
ATOM 2809 C CA . GLY B 1 91 ? 25.018 0.134 40.890 1.00 11.47 91 GLY B CA 1
ATOM 2810 C C . GLY B 1 91 ? 24.926 -0.827 42.027 1.00 11.04 91 GLY B C 1
ATOM 2811 O O . GLY B 1 91 ? 25.909 -1.510 42.385 1.00 11.08 91 GLY B O 1
ATOM 2812 N N . TYR B 1 92 ? 23.761 -0.827 42.649 1.00 10.72 92 TYR B N 1
ATOM 2813 C CA . TYR B 1 92 ? 23.504 -1.584 43.862 1.00 10.89 92 TYR B CA 1
ATOM 2814 C C . TYR B 1 92 ? 23.938 -3.043 43.731 1.00 11.05 92 TYR B C 1
ATOM 2815 O O . TYR B 1 92 ? 24.678 -3.581 44.590 1.00 11.10 92 TYR B O 1
ATOM 2824 N N . ASP B 1 93 ? 23.478 -3.737 42.681 1.00 11.63 93 ASP B N 1
ATOM 2825 C CA . ASP B 1 93 ? 23.803 -5.167 42.563 1.00 12.36 93 ASP B CA 1
ATOM 2826 C C . ASP B 1 93 ? 25.300 -5.396 42.397 1.00 12.01 93 ASP B C 1
ATOM 2827 O O . ASP B 1 93 ? 25.851 -6.368 42.913 1.00 12.15 93 ASP B O 1
ATOM 2832 N N . ASP B 1 94 ? 25.959 -4.503 41.666 1.00 11.05 94 ASP B N 1
ATOM 2833 C CA . ASP B 1 94 ? 27.409 -4.622 41.476 1.00 10.93 94 ASP B CA 1
ATOM 2834 C C . ASP B 1 94 ? 28.147 -4.426 42.809 1.00 10.48 94 ASP B C 1
ATOM 2835 O O . ASP B 1 94 ? 29.125 -5.127 43.077 1.00 10.94 94 ASP B O 1
ATOM 2840 N N . LEU B 1 95 ? 27.703 -3.470 43.626 1.00 9.96 95 LEU B N 1
ATOM 2841 C CA . LEU B 1 95 ? 28.383 -3.256 44.910 1.00 10.30 95 LEU B CA 1
ATOM 2842 C C . LEU B 1 95 ? 28.164 -4.439 45.847 1.00 10.02 95 LEU B C 1
ATOM 2843 O O . LEU B 1 95 ? 29.102 -4.896 46.493 1.00 10.20 95 LEU B O 1
ATOM 2848 N N . VAL B 1 96 ? 26.939 -4.953 45.922 1.00 10.29 96 VAL B N 1
ATOM 2849 C CA . VAL B 1 96 ? 26.689 -6.124 46.726 1.00 11.09 96 VAL B CA 1
ATOM 2850 C C . VAL B 1 96 ? 27.564 -7.282 46.285 1.00 11.00 96 VAL B C 1
ATOM 2851 O O . VAL B 1 96 ? 28.166 -7.960 47.114 1.00 11.28 96 VAL B O 1
ATOM 2855 N N . ALA B 1 97 ? 27.639 -7.525 44.973 1.00 11.38 97 ALA B N 1
ATOM 2856 C CA . ALA B 1 97 ? 28.455 -8.631 44.470 1.00 11.70 97 ALA B CA 1
ATOM 2857 C C . ALA B 1 97 ? 29.921 -8.430 44.844 1.00 11.64 97 ALA B C 1
ATOM 2858 O O . ALA B 1 97 ? 30.590 -9.399 45.212 1.00 11.93 97 ALA B O 1
ATOM 2860 N N . ALA B 1 98 ? 30.426 -7.201 44.741 1.00 10.56 98 ALA B N 1
ATOM 2861 C CA . ALA B 1 98 ? 31.833 -6.971 45.043 1.00 10.52 98 ALA B CA 1
ATOM 2862 C C . ALA B 1 98 ? 32.108 -7.209 46.525 1.00 9.67 98 ALA B C 1
ATOM 2863 O O . ALA B 1 98 ? 33.148 -7.764 46.873 1.00 10.21 98 ALA B O 1
ATOM 2865 N N . ILE B 1 99 ? 31.213 -6.772 47.386 1.00 9.76 99 ILE B N 1
ATOM 2866 C CA A ILE B 1 99 ? 31.404 -6.946 48.843 0.50 10.21 99 ILE B CA 1
ATOM 2867 C CA B ILE B 1 99 ? 31.470 -6.939 48.829 0.50 10.57 99 ILE B CA 1
ATOM 2868 C C . ILE B 1 99 ? 31.330 -8.404 49.208 1.00 11.01 99 ILE B C 1
ATOM 2869 O O . ILE B 1 99 ? 32.131 -8.918 49.987 1.00 12.13 99 ILE B O 1
ATOM 2878 N N . GLU B 1 100 ? 30.344 -9.095 48.659 1.00 11.54 100 GLU B N 1
ATOM 2879 C CA . GLU B 1 100 ? 30.205 -10.507 48.986 1.00 13.76 100 GLU B CA 1
ATOM 2880 C C . GLU B 1 100 ? 31.374 -11.329 48.453 1.00 13.26 100 GLU B C 1
ATOM 2881 O O . GLU B 1 100 ? 31.850 -12.272 49.119 1.00 14.07 100 GLU B O 1
ATOM 2887 N N . ALA B 1 101 ? 31.917 -10.932 47.309 1.00 12.20 101 ALA B N 1
ATOM 2888 C CA . ALA B 1 101 ? 33.122 -11.588 46.783 1.00 13.01 101 ALA B CA 1
ATOM 2889 C C . ALA B 1 101 ? 34.321 -11.321 47.689 1.00 12.39 101 ALA B C 1
ATOM 2890 O O . ALA B 1 101 ? 35.131 -12.220 47.912 1.00 13.42 101 ALA B O 1
ATOM 2892 N N . LEU B 1 102 ? 34.448 -10.103 48.194 1.00 11.24 102 LEU B N 1
ATOM 2893 C CA . LEU B 1 102 ? 35.559 -9.772 49.091 1.00 10.59 102 LEU B CA 1
ATOM 2894 C C . LEU B 1 102 ? 35.427 -10.605 50.365 1.00 10.84 102 LEU B C 1
ATOM 2895 O O . LEU B 1 102 ? 36.436 -11.117 50.888 1.00 11.86 102 LEU B O 1
ATOM 2900 N N . GLU B 1 103 ? 34.209 -10.731 50.903 1.00 11.26 103 GLU B N 1
ATOM 2901 C CA . GLU B 1 103 ? 34.046 -11.550 52.108 1.00 12.22 103 GLU B CA 1
ATOM 2902 C C . GLU B 1 103 ? 34.517 -12.978 51.898 1.00 13.00 103 GLU B C 1
ATOM 2903 O O . GLU B 1 103 ? 35.140 -13.577 52.780 1.00 15.00 103 GLU B O 1
ATOM 2909 N N . GLU B 1 104 ? 34.212 -13.553 50.741 1.00 13.43 104 GLU B N 1
ATOM 2910 C CA . GLU B 1 104 ? 34.694 -14.899 50.422 1.00 15.61 104 GLU B CA 1
ATOM 2911 C C . GLU B 1 104 ? 36.206 -14.952 50.258 1.00 15.48 104 GLU B C 1
ATOM 2912 O O . GLU B 1 104 ? 36.860 -15.901 50.719 1.00 18.05 104 GLU B O 1
ATOM 2918 N N . ALA B 1 105 ? 36.765 -13.948 49.598 1.00 14.49 105 ALA B N 1
ATOM 2919 C CA . ALA B 1 105 ? 38.205 -13.925 49.311 1.00 14.60 105 ALA B CA 1
ATOM 2920 C C . ALA B 1 105 ? 39.041 -13.673 50.559 1.00 14.19 105 ALA B C 1
ATOM 2921 O O . ALA B 1 105 ? 40.121 -14.269 50.709 1.00 15.49 105 ALA B O 1
ATOM 2923 N N . ASP B 1 106 ? 38.574 -12.784 51.444 1.00 12.41 106 ASP B N 1
ATOM 2924 C CA . ASP B 1 106 ? 39.362 -12.423 52.617 1.00 11.84 106 ASP B CA 1
ATOM 2925 C C . ASP B 1 106 ? 38.452 -11.930 53.702 1.00 11.27 106 ASP B C 1
ATOM 2926 O O . ASP B 1 106 ? 38.192 -10.717 53.812 1.00 10.61 106 ASP B O 1
ATOM 2931 N N . PRO B 1 107 ? 37.990 -12.838 54.561 1.00 11.91 107 PRO B N 1
ATOM 2932 C CA . PRO B 1 107 ? 37.089 -12.441 55.645 1.00 13.02 107 PRO B CA 1
ATOM 2933 C C . PRO B 1 107 ? 37.705 -11.486 56.663 1.00 11.29 107 PRO B C 1
ATOM 2934 O O . PRO B 1 107 ? 36.952 -10.972 57.482 1.00 11.77 107 PRO B O 1
ATOM 2938 N N . LYS B 1 108 ? 39.028 -11.258 56.627 1.00 10.34 108 LYS B N 1
ATOM 2939 C CA . LYS B 1 108 ? 39.664 -10.315 57.538 1.00 10.57 108 LYS B CA 1
ATOM 2940 C C . LYS B 1 108 ? 39.511 -8.874 57.106 1.00 9.46 108 LYS B C 1
ATOM 2941 O O . LYS B 1 108 ? 39.933 -7.973 57.836 1.00 9.35 108 LYS B O 1
ATOM 2947 N N . TRP B 1 109 ? 38.866 -8.606 55.966 1.00 8.86 109 TRP B N 1
ATOM 2948 C CA . TRP B 1 109 ? 38.658 -7.208 55.584 1.00 8.51 109 TRP B CA 1
ATOM 2949 C C . TRP B 1 109 ? 37.773 -6.515 56.604 1.00 8.26 109 TRP B C 1
ATOM 2950 O O . TRP B 1 109 ? 36.825 -7.121 57.174 1.00 8.11 109 TRP B O 1
ATOM 2961 N N . LEU B 1 110 ? 38.055 -5.224 56.810 1.00 7.53 110 LEU B N 1
ATOM 2962 C CA . LEU B 1 110 ? 37.218 -4.352 57.656 1.00 7.67 110 LEU B CA 1
ATOM 2963 C C . LEU B 1 110 ? 36.764 -3.126 56.930 1.00 7.38 110 LEU B C 1
ATOM 2964 O O . LEU B 1 110 ? 35.696 -2.596 57.228 1.00 7.88 110 LEU B O 1
ATOM 2969 N N . VAL B 1 111 ? 37.566 -2.600 55.989 1.00 7.23 111 VAL B N 1
ATOM 2970 C CA A VAL B 1 111 ? 37.255 -1.368 55.237 0.30 6.92 111 VAL B CA 1
ATOM 2971 C CA B VAL B 1 111 ? 37.151 -1.423 55.232 0.30 7.75 111 VAL B CA 1
ATOM 2972 C CA C VAL B 1 111 ? 37.156 -1.419 55.224 0.40 8.45 111 VAL B CA 1
ATOM 2973 C C . VAL B 1 111 ? 37.451 -1.654 53.775 1.00 7.68 111 VAL B C 1
ATOM 2974 O O . VAL B 1 111 ? 38.452 -2.292 53.414 1.00 8.02 111 VAL B O 1
ATOM 2984 N N . ALA B 1 112 ? 36.569 -1.153 52.938 1.00 7.84 112 ALA B N 1
ATOM 2985 C CA . ALA B 1 112 ? 36.730 -1.248 51.475 1.00 8.24 112 ALA B CA 1
ATOM 2986 C C . ALA B 1 112 ? 36.500 0.103 50.846 1.00 8.24 112 ALA B C 1
ATOM 2987 O O . ALA B 1 112 ? 35.702 0.906 51.327 1.00 9.88 112 ALA B O 1
ATOM 2989 N N . GLY B 1 113 ? 37.153 0.366 49.735 1.00 7.33 113 GLY B N 1
ATOM 2990 C CA . GLY B 1 113 ? 36.934 1.607 49.004 1.00 7.86 113 GLY B CA 1
ATOM 2991 C C . GLY B 1 113 ? 37.221 1.359 47.532 1.00 7.41 113 GLY B C 1
ATOM 2992 O O . GLY B 1 113 ? 37.464 0.232 47.120 1.00 9.71 113 GLY B O 1
ATOM 2993 N N . VAL B 1 114 ? 37.180 2.427 46.752 1.00 8.13 114 VAL B N 1
ATOM 2994 C CA . VAL B 1 114 ? 37.312 2.331 45.275 1.00 8.50 114 VAL B CA 1
ATOM 2995 C C . VAL B 1 114 ? 38.678 2.694 44.760 1.00 8.18 114 VAL B C 1
ATOM 2996 O O . VAL B 1 114 ? 38.972 2.454 43.575 1.00 8.54 114 VAL B O 1
ATOM 3000 N N . ALA B 1 115 ? 39.523 3.286 45.602 1.00 8.02 115 ALA B N 1
ATOM 3001 C CA . ALA B 1 115 ? 40.832 3.804 45.162 1.00 8.52 115 ALA B CA 1
ATOM 3002 C C . ALA B 1 115 ? 41.721 3.845 46.368 1.00 8.43 115 ALA B C 1
ATOM 3003 O O . ALA B 1 115 ? 41.315 4.326 47.423 1.00 8.08 115 ALA B O 1
ATOM 3005 N N . GLY B 1 116 ? 42.946 3.363 46.235 1.00 8.10 116 GLY B N 1
ATOM 3006 C CA . GLY B 1 116 ? 43.903 3.427 47.364 1.00 8.42 116 GLY B CA 1
ATOM 3007 C C . GLY B 1 116 ? 45.274 3.042 46.925 1.00 8.11 116 GLY B C 1
ATOM 3008 O O . GLY B 1 116 ? 45.573 3.052 45.720 1.00 9.32 116 GLY B O 1
ATOM 3009 N N . SER B 1 117 ? 46.130 2.685 47.881 1.00 7.60 117 SER B N 1
ATOM 3010 C CA . SER B 1 117 ? 47.493 2.269 47.584 1.00 7.50 117 SER B CA 1
ATOM 3011 C C . SER B 1 117 ? 47.703 0.869 48.087 1.00 7.39 117 SER B C 1
ATOM 3012 O O . SER B 1 117 ? 47.438 0.571 49.254 1.00 8.00 117 SER B O 1
ATOM 3015 N N . PRO B 1 118 ? 48.220 -0.032 47.231 1.00 7.46 118 PRO B N 1
ATOM 3016 C CA . PRO B 1 118 ? 48.524 -1.417 47.640 1.00 8.34 118 PRO B CA 1
ATOM 3017 C C . PRO B 1 118 ? 49.300 -1.506 48.953 1.00 7.71 118 PRO B C 1
ATOM 3018 O O . PRO B 1 118 ? 50.177 -0.692 49.261 1.00 8.14 118 PRO B O 1
ATOM 3022 N N . TRP B 1 119 ? 48.973 -2.552 49.707 1.00 7.79 119 TRP B N 1
ATOM 3023 C CA . TRP B 1 119 ? 49.574 -2.757 51.029 1.00 7.93 119 TRP B CA 1
ATOM 3024 C C . TRP B 1 119 ? 51.044 -3.117 50.894 1.00 7.90 119 TRP B C 1
ATOM 3025 O O . TRP B 1 119 ? 51.405 -4.061 50.177 1.00 8.51 119 TRP B O 1
ATOM 3036 N N . ARG B 1 120 ? 51.881 -2.393 51.609 1.00 8.01 120 ARG B N 1
ATOM 3037 C CA . ARG B 1 120 ? 53.351 -2.619 51.629 1.00 8.39 120 ARG B CA 1
ATOM 3038 C C . ARG B 1 120 ? 53.937 -2.727 50.228 1.00 9.63 120 ARG B C 1
ATOM 3039 O O . ARG B 1 120 ? 54.507 -3.775 49.843 1.00 10.93 120 ARG B O 1
ATOM 3047 N N . PRO B 1 121 ? 53.890 -1.647 49.459 1.00 10.21 121 PRO B N 1
ATOM 3048 C CA . PRO B 1 121 ? 54.561 -1.675 48.146 1.00 12.21 121 PRO B CA 1
ATOM 3049 C C . PRO B 1 121 ? 56.050 -1.977 48.315 1.00 14.44 121 PRO B C 1
ATOM 3050 O O . PRO B 1 121 ? 56.701 -1.483 49.221 1.00 15.95 121 PRO B O 1
ATOM 3054 N N . LEU B 1 122 ? 56.599 -2.711 47.348 1.00 16.11 122 LEU B N 1
ATOM 3055 C CA . LEU B 1 122 ? 58.050 -2.913 47.366 1.00 17.79 122 LEU B CA 1
ATOM 3056 C C . LEU B 1 122 ? 58.780 -1.725 46.768 1.00 16.10 122 LEU B C 1
ATOM 3057 O O . LEU B 1 122 ? 59.934 -1.480 47.128 1.00 16.91 122 LEU B O 1
ATOM 3062 N N . ASN B 1 123 ? 58.151 -1.053 45.806 1.00 14.64 123 ASN B N 1
ATOM 3063 C CA . ASN B 1 123 ? 58.839 -0.021 45.069 1.00 13.68 123 ASN B CA 1
ATOM 3064 C C . ASN B 1 123 ? 58.460 1.360 45.568 1.00 13.20 123 ASN B C 1
ATOM 3065 O O . ASN B 1 123 ? 57.419 1.905 45.189 1.00 13.68 123 ASN B O 1
ATOM 3070 N N . HIS B 1 124 ? 59.268 1.924 46.437 1.00 12.75 124 HIS B N 1
ATOM 3071 C CA . HIS B 1 124 ? 59.002 3.232 47.001 1.00 13.59 124 HIS B CA 1
ATOM 3072 C C . HIS B 1 124 ? 59.469 4.360 46.109 1.00 13.60 124 HIS B C 1
ATOM 3073 O O . HIS B 1 124 ? 59.375 5.499 46.511 1.00 14.78 124 HIS B O 1
ATOM 3080 N N . SER B 1 125 ? 59.988 4.062 44.907 1.00 13.80 125 SER B N 1
ATOM 3081 C CA . SER B 1 125 ? 60.439 5.145 44.023 1.00 15.12 125 SER B CA 1
ATOM 3082 C C . SER B 1 125 ? 59.301 5.794 43.227 1.00 14.92 125 SER B C 1
ATOM 3083 O O . SER B 1 125 ? 59.510 6.784 42.553 1.00 16.47 125 SER B O 1
ATOM 3086 N N . VAL B 1 126 ? 58.121 5.187 43.305 1.00 13.34 126 VAL B N 1
ATOM 3087 C CA . VAL B 1 126 ? 56.908 5.723 42.676 1.00 13.68 126 VAL B CA 1
ATOM 3088 C C . VAL B 1 126 ? 55.777 5.488 43.655 1.00 11.87 126 VAL B C 1
ATOM 3089 O O . VAL B 1 126 ? 55.856 4.609 44.499 1.00 13.12 126 VAL B O 1
ATOM 3093 N N . THR B 1 127 ? 54.724 6.276 43.554 1.00 11.22 127 THR B N 1
ATOM 3094 C CA . THR B 1 127 ? 53.559 6.117 44.427 1.00 10.53 127 THR B CA 1
ATOM 3095 C C . THR B 1 127 ? 52.694 4.988 43.936 1.00 9.85 127 THR B C 1
ATOM 3096 O O . THR B 1 127 ? 52.215 5.022 42.788 1.00 11.41 127 THR B O 1
ATOM 3100 N N . ALA B 1 128 ? 52.500 3.983 44.754 1.00 9.38 128 ALA B N 1
ATOM 3101 C CA . ALA B 1 128 ? 51.664 2.841 44.358 1.00 9.74 128 ALA B CA 1
ATOM 3102 C C . ALA B 1 128 ? 50.182 3.230 44.419 1.00 9.25 128 ALA B C 1
ATOM 3103 O O . ALA B 1 128 ? 49.717 3.831 45.406 1.00 9.32 128 ALA B O 1
ATOM 3105 N N . GLN B 1 129 ? 49.415 2.876 43.372 1.00 8.98 129 GLN B N 1
ATOM 3106 C CA . GLN B 1 129 ? 47.993 3.151 43.333 1.00 8.76 129 GLN B CA 1
ATOM 3107 C C . GLN B 1 129 ? 47.247 1.967 42.769 1.00 8.48 129 GLN B C 1
ATOM 3108 O O . GLN B 1 129 ? 47.725 1.290 41.862 1.00 9.73 129 GLN B O 1
ATOM 3114 N N . ALA B 1 130 ? 46.036 1.766 43.278 1.00 8.47 130 ALA B N 1
ATOM 3115 C CA . ALA B 1 130 ? 45.134 0.717 42.801 1.00 8.84 130 ALA B CA 1
ATOM 3116 C C . ALA B 1 130 ? 43.741 1.307 42.818 1.00 8.56 130 ALA B C 1
ATOM 3117 O O . ALA B 1 130 ? 43.220 1.689 43.884 1.00 8.67 130 ALA B O 1
ATOM 3119 N N . LEU B 1 131 ? 43.114 1.455 41.647 1.00 8.29 131 LEU B N 1
ATOM 3120 C CA . LEU B 1 131 ? 41.823 2.129 41.565 1.00 8.37 131 LEU B CA 1
ATOM 3121 C C . LEU B 1 131 ? 41.166 1.805 40.242 1.00 8.15 131 LEU B C 1
ATOM 3122 O O . LEU B 1 131 ? 41.813 1.399 39.262 1.00 8.49 131 LEU B O 1
ATOM 3127 N N . HIS B 1 132 ? 39.870 2.074 40.198 1.00 8.10 132 HIS B N 1
ATOM 3128 C CA . HIS B 1 132 ? 39.076 2.110 38.954 1.00 8.29 132 HIS B CA 1
ATOM 3129 C C . HIS B 1 132 ? 38.046 3.181 39.170 1.00 8.34 132 HIS B C 1
ATOM 3130 O O . HIS B 1 132 ? 37.285 3.076 40.138 1.00 9.31 132 HIS B O 1
ATOM 3137 N N . ILE B 1 133 ? 38.059 4.236 38.369 1.00 7.95 133 ILE B N 1
ATOM 3138 C CA . ILE B 1 133 ? 37.197 5.394 38.670 1.00 8.47 133 ILE B CA 1
ATOM 3139 C C . ILE B 1 133 ? 37.090 6.257 37.415 1.00 8.70 133 ILE B C 1
ATOM 3140 O O . ILE B 1 133 ? 37.907 6.116 36.482 1.00 9.47 133 ILE B O 1
ATOM 3145 N N . SER B 1 134 ? 36.131 7.175 37.403 1.00 8.61 134 SER B N 1
ATOM 3146 C CA . SER B 1 134 ? 36.163 8.326 36.494 1.00 9.40 134 SER B CA 1
ATOM 3147 C C . SER B 1 134 ? 36.359 9.549 37.362 1.00 9.41 134 SER B C 1
ATOM 3148 O O . SER B 1 134 ? 35.594 9.761 38.317 1.00 10.74 134 SER B O 1
ATOM 3151 N N . ASP B 1 135 ? 37.344 10.375 37.064 1.00 9.68 135 ASP B N 1
ATOM 3152 C CA . ASP B 1 135 ? 37.593 11.564 37.868 1.00 10.76 135 ASP B CA 1
ATOM 3153 C C . ASP B 1 135 ? 38.274 12.609 37.010 1.00 12.09 135 ASP B C 1
ATOM 3154 O O . ASP B 1 135 ? 38.350 12.456 35.769 1.00 12.74 135 ASP B O 1
ATOM 3159 N N . VAL B 1 136 ? 38.798 13.672 37.611 1.00 13.40 136 VAL B N 1
ATOM 3160 C CA A VAL B 1 136 ? 39.423 14.764 36.852 0.50 15.16 136 VAL B CA 1
ATOM 3161 C CA B VAL B 1 136 ? 39.371 14.744 36.791 0.50 15.44 136 VAL B CA 1
ATOM 3162 C C . VAL B 1 136 ? 40.624 14.303 36.038 1.00 15.74 136 VAL B C 1
ATOM 3163 O O . VAL B 1 136 ? 41.022 14.953 35.068 1.00 18.03 136 VAL B O 1
ATOM 3170 N N . PHE B 1 137 ? 41.221 13.193 36.443 1.00 14.28 137 PHE B N 1
ATOM 3171 C CA . PHE B 1 137 ? 42.404 12.677 35.751 1.00 15.84 137 PHE B CA 1
ATOM 3172 C C . PHE B 1 137 ? 42.059 11.789 34.575 1.00 14.69 137 PHE B C 1
ATOM 3173 O O . PHE B 1 137 ? 42.959 11.385 33.834 1.00 18.36 137 PHE B O 1
ATOM 3181 N N . GLY B 1 138 ? 40.788 11.458 34.389 1.00 13.62 138 GLY B N 1
ATOM 3182 C CA . GLY B 1 138 ? 40.360 10.672 33.233 1.00 13.66 138 GLY B CA 1
ATOM 3183 C C . GLY B 1 138 ? 39.069 9.916 33.507 1.00 12.35 138 GLY B C 1
ATOM 3184 O O . GLY B 1 138 ? 38.830 9.454 34.626 1.00 11.39 138 GLY B O 1
ATOM 3185 N N . ASN B 1 139 ? 38.281 9.727 32.446 1.00 11.30 139 ASN B N 1
ATOM 3186 C CA . ASN B 1 139 ? 37.128 8.858 32.533 1.00 12.00 139 ASN B CA 1
ATOM 3187 C C . ASN B 1 139 ? 37.520 7.409 32.375 1.00 10.10 139 ASN B C 1
ATOM 3188 O O . ASN B 1 139 ? 38.410 7.055 31.564 1.00 11.05 139 ASN B O 1
ATOM 3193 N N . ASP B 1 140 ? 36.860 6.544 33.127 1.00 9.49 140 ASP B N 1
ATOM 3194 C CA A ASP B 1 140 ? 37.058 5.096 33.096 0.50 9.41 140 ASP B CA 1
ATOM 3195 C CA B ASP B 1 140 ? 37.040 5.109 32.973 0.50 9.97 140 ASP B CA 1
ATOM 3196 C C . ASP B 1 140 ? 38.517 4.752 33.034 1.00 9.39 140 ASP B C 1
ATOM 3197 O O . ASP B 1 140 ? 39.017 4.089 32.090 1.00 9.64 140 ASP B O 1
ATOM 3206 N N . ARG B 1 141 ? 39.202 5.140 34.100 1.00 8.94 141 ARG B N 1
ATOM 3207 C CA . ARG B 1 141 ? 40.645 4.926 34.215 1.00 8.98 141 ARG B CA 1
ATOM 3208 C C . ARG B 1 141 ? 40.920 3.926 35.314 1.00 8.73 141 ARG B C 1
ATOM 3209 O O . ARG B 1 141 ? 40.106 3.705 36.240 1.00 8.84 141 ARG B O 1
ATOM 3217 N N . ARG B 1 142 ? 42.107 3.333 35.238 1.00 9.13 142 ARG B N 1
ATOM 3218 C CA . ARG B 1 142 ? 42.586 2.395 36.210 1.00 9.17 142 ARG B CA 1
ATOM 3219 C C . ARG B 1 142 ? 44.010 2.661 36.585 1.00 9.88 142 ARG B C 1
ATOM 3220 O O . ARG B 1 142 ? 44.789 3.179 35.784 1.00 11.05 142 ARG B O 1
ATOM 3228 N N . ARG B 1 143 ? 44.352 2.271 37.821 1.00 9.62 143 ARG B N 1
ATOM 3229 C CA . ARG B 1 143 ? 45.756 2.055 38.220 1.00 10.02 143 ARG B CA 1
ATOM 3230 C C . ARG B 1 143 ? 45.798 0.706 38.871 1.00 9.67 143 ARG B C 1
ATOM 3231 O O . ARG B 1 143 ? 44.870 0.326 39.620 1.00 9.98 143 ARG B O 1
ATOM 3239 N N . GLY B 1 144 ? 46.849 -0.045 38.616 1.00 10.46 144 GLY B N 1
ATOM 3240 C CA . GLY B 1 144 ? 46.972 -1.331 39.276 1.00 11.90 144 GLY B CA 1
ATOM 3241 C C . GLY B 1 144 ? 45.835 -2.273 38.974 1.00 11.35 144 GLY B C 1
ATOM 3242 O O . GLY B 1 144 ? 45.148 -2.161 37.937 1.00 12.10 144 GLY B O 1
ATOM 3243 N N . ASN B 1 145 ? 45.603 -3.196 39.885 1.00 12.63 145 ASN B N 1
ATOM 3244 C CA . ASN B 1 145 ? 44.594 -4.213 39.662 1.00 13.53 145 ASN B CA 1
ATOM 3245 C C . ASN B 1 145 ? 43.741 -4.329 40.896 1.00 13.34 145 ASN B C 1
ATOM 3246 O O . ASN B 1 145 ? 44.196 -4.771 41.921 1.00 19.06 145 ASN B O 1
ATOM 3251 N N . VAL B 1 146 ? 42.491 -3.997 40.781 1.00 12.45 146 VAL B N 1
ATOM 3252 C CA . VAL B 1 146 ? 41.509 -4.130 41.865 1.00 11.59 146 VAL B CA 1
ATOM 3253 C C . VAL B 1 146 ? 40.661 -5.355 41.573 1.00 11.28 146 VAL B C 1
ATOM 3254 O O . VAL B 1 146 ? 40.401 -5.651 40.393 1.00 13.78 146 VAL B O 1
ATOM 3258 N N . PRO B 1 147 ? 40.174 -6.083 42.573 1.00 10.60 147 PRO B N 1
ATOM 3259 C CA . PRO B 1 147 ? 40.356 -5.802 44.015 1.00 9.68 147 PRO B CA 1
ATOM 3260 C C . PRO B 1 147 ? 41.738 -6.148 44.506 1.00 9.17 147 PRO B C 1
ATOM 3261 O O . PRO B 1 147 ? 42.380 -7.089 43.997 1.00 10.72 147 PRO B O 1
ATOM 3265 N N . CYS B 1 148 ? 42.201 -5.444 45.536 1.00 8.69 148 CYS B N 1
ATOM 3266 C CA . CYS B 1 148 ? 43.486 -5.778 46.130 1.00 9.13 148 CYS B CA 1
ATOM 3267 C C . CYS B 1 148 ? 43.589 -5.164 47.501 1.00 8.60 148 CYS B C 1
ATOM 3268 O O . CYS B 1 148 ? 42.917 -4.175 47.842 1.00 8.78 148 CYS B O 1
ATOM 3271 N N . ARG B 1 149 ? 44.438 -5.767 48.327 1.00 8.26 149 ARG B N 1
ATOM 3272 C CA . ARG B 1 149 ? 44.656 -5.248 49.676 1.00 8.07 149 ARG B CA 1
ATOM 3273 C C . ARG B 1 149 ? 45.428 -3.945 49.603 1.00 7.95 149 ARG B C 1
ATOM 3274 O O . ARG B 1 149 ? 46.382 -3.806 48.840 1.00 8.62 149 ARG B O 1
ATOM 3282 N N . VAL B 1 150 ? 45.045 -2.995 50.455 1.00 7.42 150 VAL B N 1
ATOM 3283 C CA . VAL B 1 150 ? 45.646 -1.660 50.465 1.00 7.49 150 VAL B CA 1
ATOM 3284 C C . VAL B 1 150 ? 46.088 -1.264 51.851 1.00 7.20 150 VAL B C 1
ATOM 3285 O O . VAL B 1 150 ? 45.653 -1.847 52.847 1.00 7.78 150 VAL B O 1
ATOM 3289 N N . GLU B 1 151 ? 46.987 -0.290 51.905 1.00 7.14 151 GLU B N 1
ATOM 3290 C CA . GLU B 1 151 ? 47.375 0.337 53.170 1.00 7.28 151 GLU B CA 1
ATOM 3291 C C . GLU B 1 151 ? 46.715 1.696 53.383 1.00 7.45 151 GLU B C 1
ATOM 3292 O O . GLU B 1 151 ? 46.812 2.266 54.472 1.00 7.69 151 GLU B O 1
ATOM 3298 N N . SER B 1 152 ? 46.045 2.230 52.354 1.00 7.35 152 SER B N 1
ATOM 3299 C CA . SER B 1 152 ? 45.327 3.509 52.455 1.00 7.41 152 SER B CA 1
ATOM 3300 C C . SER B 1 152 ? 44.235 3.490 51.419 1.00 7.15 152 SER B C 1
ATOM 3301 O O . SER B 1 152 ? 44.320 2.755 50.429 1.00 7.14 152 SER B O 1
ATOM 3304 N N . LEU B 1 153 ? 43.204 4.308 51.639 1.00 7.90 153 LEU B N 1
ATOM 3305 C CA . LEU B 1 153 ? 42.072 4.471 50.704 1.00 7.88 153 LEU B CA 1
ATOM 3306 C C . LEU B 1 153 ? 41.831 5.945 50.549 1.00 8.05 153 LEU B C 1
ATOM 3307 O O . LEU B 1 153 ? 41.948 6.729 51.499 1.00 8.36 153 LEU B O 1
ATOM 3312 N N . ASP B 1 154 ? 41.438 6.351 49.340 1.00 8.20 154 ASP B N 1
ATOM 3313 C CA A ASP B 1 154 ? 40.942 7.704 49.126 0.50 8.08 154 ASP B CA 1
ATOM 3314 C CA B ASP B 1 154 ? 40.894 7.682 49.044 0.50 8.40 154 ASP B CA 1
ATOM 3315 C C . ASP B 1 154 ? 39.609 7.883 49.825 1.00 7.96 154 ASP B C 1
ATOM 3316 O O . ASP B 1 154 ? 38.782 6.972 49.913 1.00 9.05 154 ASP B O 1
ATOM 3325 N N . GLU B 1 155 ? 39.432 9.076 50.362 1.00 7.78 155 GLU B N 1
ATOM 3326 C CA . GLU B 1 155 ? 38.237 9.371 51.164 1.00 8.39 155 GLU B CA 1
ATOM 3327 C C . GLU B 1 155 ? 36.944 9.506 50.380 1.00 8.23 155 GLU B C 1
ATOM 3328 O O . GLU B 1 155 ? 35.872 9.637 50.982 1.00 8.68 155 GLU B O 1
ATOM 3334 N N . CYS B 1 156 ? 36.986 9.517 49.053 1.00 8.11 156 CYS B N 1
ATOM 3335 C CA . CYS B 1 156 ? 35.736 9.842 48.350 1.00 9.26 156 CYS B CA 1
ATOM 3336 C C . CYS B 1 156 ? 34.658 8.774 48.556 1.00 7.89 156 CYS B C 1
ATOM 3337 O O . CYS B 1 156 ? 33.470 9.104 48.441 1.00 8.29 156 CYS B O 1
ATOM 3340 N N . PHE B 1 157 ? 35.030 7.517 48.814 1.00 8.37 157 PHE B N 1
ATOM 3341 C CA . PHE B 1 157 ? 34.035 6.448 48.984 1.00 8.63 157 PHE B CA 1
ATOM 3342 C C . PHE B 1 157 ? 34.679 5.311 49.731 1.00 8.88 157 PHE B C 1
ATOM 3343 O O . PHE B 1 157 ? 35.588 4.661 49.204 1.00 10.77 157 PHE B O 1
ATOM 3351 N N . LEU B 1 158 ? 34.179 5.018 50.915 1.00 8.57 158 LEU B N 1
ATOM 3352 C CA A LEU B 1 158 ? 34.622 3.759 51.512 0.50 8.40 158 LEU B CA 1
ATOM 3353 C CA B LEU B 1 158 ? 34.684 4.048 51.961 0.50 9.30 158 LEU B CA 1
ATOM 3354 C C . LEU B 1 158 ? 33.487 3.239 52.385 1.00 8.44 158 LEU B C 1
ATOM 3355 O O . LEU B 1 158 ? 32.394 3.840 52.468 1.00 8.96 158 LEU B O 1
ATOM 3364 N N . LEU B 1 159 ? 33.652 1.997 52.838 1.00 7.35 159 LEU B N 1
ATOM 3365 C CA A LEU B 1 159 ? 32.555 1.326 53.519 0.50 7.53 159 LEU B CA 1
ATOM 3366 C CA B LEU B 1 159 ? 32.564 1.166 53.319 0.50 8.14 159 LEU B CA 1
ATOM 3367 C C . LEU B 1 159 ? 33.067 0.305 54.491 1.00 7.77 159 LEU B C 1
ATOM 3368 O O . LEU B 1 159 ? 34.194 -0.210 54.410 1.00 8.62 159 LEU B O 1
ATOM 3377 N N . MET B 1 160 ? 32.229 0.047 55.490 1.00 7.52 160 MET B N 1
ATOM 3378 C CA . MET B 1 160 ? 32.513 -0.953 56.511 1.00 7.78 160 MET B CA 1
ATOM 3379 C C . MET B 1 160 ? 31.218 -1.647 56.856 1.00 8.23 160 MET B C 1
ATOM 3380 O O . MET B 1 160 ? 30.114 -1.142 56.587 1.00 9.07 160 MET B O 1
ATOM 3385 N N . ARG B 1 161 ? 31.315 -2.815 57.491 1.00 8.18 161 ARG B N 1
ATOM 3386 C CA . ARG B 1 161 ? 30.120 -3.435 58.079 1.00 8.85 161 ARG B CA 1
ATOM 3387 C C . ARG B 1 161 ? 29.681 -2.648 59.308 1.00 8.73 161 ARG B C 1
ATOM 3388 O O . ARG B 1 161 ? 30.512 -2.285 60.157 1.00 9.00 161 ARG B O 1
ATOM 3396 N N . ARG B 1 162 ? 28.383 -2.409 59.446 1.00 8.70 162 ARG B N 1
ATOM 3397 C CA . ARG B 1 162 ? 27.893 -1.700 60.639 1.00 9.15 162 ARG B CA 1
ATOM 3398 C C . ARG B 1 162 ? 28.279 -2.450 61.895 1.00 8.96 162 ARG B C 1
ATOM 3399 O O . ARG B 1 162 ? 28.586 -1.818 62.923 1.00 10.44 162 ARG B O 1
ATOM 3407 N N . LEU B 1 163 ? 28.273 -3.778 61.870 1.00 9.19 163 LEU B N 1
ATOM 3408 C CA . LEU B 1 163 ? 28.572 -4.591 63.064 1.00 9.92 163 LEU B CA 1
ATOM 3409 C C . LEU B 1 163 ? 30.047 -4.896 63.235 1.00 9.71 163 LEU B C 1
ATOM 3410 O O . LEU B 1 163 ? 30.421 -5.494 64.250 1.00 10.47 163 LEU B O 1
ATOM 3415 N N . LYS B 1 164 ? 30.899 -4.460 62.297 1.00 8.29 164 LYS B N 1
ATOM 3416 C CA . LYS B 1 164 ? 32.354 -4.606 62.478 1.00 8.83 164 LYS B CA 1
ATOM 3417 C C . LYS B 1 164 ? 33.010 -3.314 62.052 1.00 7.90 164 LYS B C 1
ATOM 3418 O O . LYS B 1 164 ? 33.770 -3.249 61.068 1.00 8.58 164 LYS B O 1
ATOM 3424 N N . PRO B 1 165 ? 32.765 -2.237 62.800 1.00 7.57 165 PRO B N 1
ATOM 3425 C CA . PRO B 1 165 ? 33.287 -0.933 62.394 1.00 8.45 165 PRO B CA 1
ATOM 3426 C C . PRO B 1 165 ? 34.795 -0.787 62.679 1.00 7.50 165 PRO B C 1
ATOM 3427 O O . PRO B 1 165 ? 35.419 -1.602 63.378 1.00 7.83 165 PRO B O 1
ATOM 3431 N N . VAL B 1 166 ? 35.329 0.302 62.132 1.00 7.89 166 VAL B N 1
ATOM 3432 C CA . VAL B 1 166 ? 36.672 0.801 62.480 1.00 7.91 166 VAL B CA 1
ATOM 3433 C C . VAL B 1 166 ? 36.483 2.267 62.774 1.00 7.69 166 VAL B C 1
ATOM 3434 O O . VAL B 1 166 ? 35.646 2.905 62.113 1.00 8.08 166 VAL B O 1
ATOM 3438 N N . LEU B 1 167 ? 37.260 2.791 63.724 1.00 7.70 167 LEU B N 1
ATOM 3439 C CA . LEU B 1 167 ? 37.192 4.209 64.101 1.00 7.77 167 LEU B CA 1
ATOM 3440 C C . LEU B 1 167 ? 38.396 4.975 63.637 1.00 7.23 167 LEU B C 1
ATOM 3441 O O . LEU B 1 167 ? 39.546 4.518 63.708 1.00 8.51 167 LEU B O 1
ATOM 3446 N N . ASN B 1 168 ? 38.163 6.227 63.219 1.00 7.65 168 ASN B N 1
ATOM 3447 C CA . ASN B 1 168 ? 39.215 7.205 63.023 1.00 7.84 168 ASN B CA 1
ATOM 3448 C C . ASN B 1 168 ? 39.738 7.755 64.363 1.00 7.68 168 ASN B C 1
ATOM 3449 O O . ASN B 1 168 ? 39.026 7.810 65.372 1.00 8.17 168 ASN B O 1
ATOM 3454 N N . SER B 1 169 ? 40.971 8.187 64.330 1.00 7.78 169 SER B N 1
ATOM 3455 C CA . SER B 1 169 ? 41.640 8.830 65.466 1.00 8.24 169 SER B CA 1
ATOM 3456 C C . SER B 1 169 ? 40.879 10.026 66.000 1.00 7.90 169 SER B C 1
ATOM 3457 O O . SER B 1 169 ? 40.224 10.770 65.260 1.00 8.90 169 SER B O 1
ATOM 3460 N N . TYR B 1 170 ? 41.046 10.274 67.302 1.00 7.79 170 TYR B N 1
ATOM 3461 C CA . TYR B 1 170 ? 40.520 11.438 67.992 1.00 7.98 170 TYR B CA 1
ATOM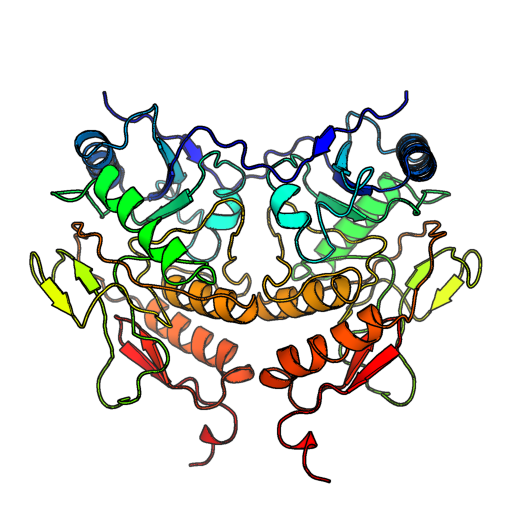 3462 C C . TYR B 1 170 ? 41.504 12.579 68.048 1.00 8.65 170 TYR B C 1
ATOM 3463 O O . TYR B 1 170 ? 41.107 13.730 68.308 1.00 11.34 170 TYR B O 1
ATOM 3472 N N . ASP B 1 171 ? 42.794 12.344 67.801 1.00 8.61 171 ASP B N 1
ATOM 3473 C CA . ASP B 1 171 ? 43.841 13.358 67.991 1.00 9.48 171 ASP B CA 1
ATOM 3474 C C . ASP B 1 171 ? 44.281 14.009 66.690 1.00 9.98 171 ASP B C 1
ATOM 3475 O O . ASP B 1 171 ? 45.344 14.614 66.651 1.00 12.00 171 ASP B O 1
ATOM 3480 N N . MET B 1 172 ? 43.467 13.918 65.648 1.00 9.73 172 MET B N 1
ATOM 3481 C CA . MET B 1 172 ? 43.685 14.701 64.418 1.00 10.82 172 MET B CA 1
ATOM 3482 C C . MET B 1 172 ? 42.344 15.283 64.029 1.00 9.46 172 MET B C 1
ATOM 3483 O O . MET B 1 172 ? 41.278 14.678 64.292 1.00 10.69 172 MET B O 1
ATOM 3488 N N . GLN B 1 173 ? 42.384 16.441 63.372 1.00 9.40 173 GLN B N 1
ATOM 3489 C CA . GLN B 1 173 ? 41.147 17.038 62.847 1.00 10.17 173 GLN B CA 1
ATOM 3490 C C . GLN B 1 173 ? 41.435 17.670 61.511 1.00 9.74 173 GLN B C 1
ATOM 3491 O O . GLN B 1 173 ? 42.505 18.229 61.292 1.00 10.79 173 GLN B O 1
ATOM 3497 N N . GLY B 1 174 ? 40.461 17.561 60.620 1.00 8.99 174 GLY B N 1
ATOM 3498 C CA . GLY B 1 174 ? 40.530 18.238 59.325 1.00 9.20 174 GLY B CA 1
ATOM 3499 C C . GLY B 1 174 ? 40.057 17.324 58.211 1.00 8.64 174 GLY B C 1
ATOM 3500 O O . GLY B 1 174 ? 39.290 16.378 58.425 1.00 9.21 174 GLY B O 1
ATOM 3501 N N . PHE B 1 175 ? 40.501 17.681 57.006 1.00 8.54 175 PHE B N 1
ATOM 3502 C CA . PHE B 1 175 ? 39.834 17.188 55.786 1.00 9.25 175 PHE B CA 1
ATOM 3503 C C . PHE B 1 175 ? 40.804 16.489 54.851 1.00 8.39 175 PHE B C 1
ATOM 3504 O O . PHE B 1 175 ? 40.565 16.409 53.662 1.00 9.70 175 PHE B O 1
ATOM 3512 N N . HIS B 1 176 ? 41.863 15.889 55.414 1.00 8.41 176 HIS B N 1
ATOM 3513 C CA . HIS B 1 176 ? 42.848 15.111 54.649 1.00 8.35 176 HIS B CA 1
ATOM 3514 C C . HIS B 1 176 ? 43.300 13.969 55.523 1.00 7.92 176 HIS B C 1
ATOM 3515 O O . HIS B 1 176 ? 43.322 14.098 56.754 1.00 8.59 176 HIS B O 1
ATOM 3522 N N . TYR B 1 177 ? 43.689 12.866 54.876 1.00 7.67 177 TYR B N 1
ATOM 3523 C CA . TYR B 1 177 ? 44.349 11.707 55.498 1.00 7.29 177 TYR B CA 1
ATOM 3524 C C . TYR B 1 177 ? 43.483 10.857 56.386 1.00 7.09 177 TYR B C 1
ATOM 3525 O O . TYR B 1 177 ? 43.985 9.903 56.972 1.00 7.98 177 TYR B O 1
ATOM 3534 N N . TYR B 1 178 ? 42.179 11.102 56.435 1.00 7.20 178 TYR B N 1
ATOM 3535 C CA . TYR B 1 178 ? 41.289 10.289 57.237 1.00 7.28 178 TYR B CA 1
ATOM 3536 C C . TYR B 1 178 ? 41.013 8.925 56.604 1.00 7.52 178 TYR B C 1
ATOM 3537 O O . TYR B 1 178 ? 40.619 7.990 57.312 1.00 7.98 178 TYR B O 1
ATOM 3546 N N . GLY B 1 179 ? 41.284 8.753 55.305 1.00 7.40 179 GLY B N 1
ATOM 3547 C CA . GLY B 1 179 ? 41.225 7.432 54.687 1.00 7.77 179 GLY B CA 1
ATOM 3548 C C . GLY B 1 179 ? 42.396 6.581 55.129 1.00 7.34 179 GLY B C 1
ATOM 3549 O O . GLY B 1 179 ? 42.212 5.427 55.594 1.00 8.40 179 GLY B O 1
ATOM 3550 N N . ALA B 1 180 ? 43.615 7.087 55.038 1.00 7.52 180 ALA B N 1
ATOM 3551 C CA . ALA B 1 180 ? 44.797 6.354 55.532 1.00 7.58 180 ALA B CA 1
ATOM 3552 C C . ALA B 1 180 ? 44.684 6.088 57.020 1.00 7.30 180 ALA B C 1
ATOM 3553 O O . ALA B 1 180 ? 44.975 4.958 57.456 1.00 7.26 180 ALA B O 1
ATOM 3555 N N . ASP B 1 181 ? 44.251 7.072 57.810 1.00 6.75 181 ASP B N 1
ATOM 3556 C CA . ASP B 1 181 ? 44.113 6.851 59.242 1.00 7.31 181 ASP B CA 1
ATOM 3557 C C . ASP B 1 181 ? 43.182 5.693 59.551 1.00 6.91 181 ASP B C 1
ATOM 3558 O O . ASP B 1 181 ? 43.469 4.863 60.394 1.00 7.29 181 ASP B O 1
ATOM 3563 N N . LEU B 1 182 ? 42.049 5.609 58.832 1.00 7.04 182 LEU B N 1
ATOM 3564 C CA . LEU B 1 182 ? 41.100 4.523 59.062 1.00 7.29 182 LEU B CA 1
ATOM 3565 C C . LEU B 1 182 ? 41.725 3.173 58.748 1.00 7.01 182 LEU B C 1
ATOM 3566 O O . LEU B 1 182 ? 41.538 2.208 59.468 1.00 7.28 182 LEU B O 1
ATOM 3571 N N . CYS B 1 183 ? 42.499 3.102 57.662 1.00 7.10 183 CYS B N 1
ATOM 3572 C CA . CYS B 1 183 ? 43.127 1.834 57.282 1.00 7.76 183 CYS B CA 1
ATOM 3573 C C . CYS B 1 183 ? 44.196 1.411 58.276 1.00 6.84 183 CYS B C 1
ATOM 3574 O O . CYS B 1 183 ? 44.332 0.221 58.576 1.00 7.74 183 CYS B O 1
ATOM 3577 N N . LEU B 1 184 ? 44.945 2.374 58.822 1.00 6.62 184 LEU B N 1
ATOM 3578 C CA . LEU B 1 184 ? 45.970 2.034 59.808 1.00 7.03 184 LEU B CA 1
ATOM 3579 C C . LEU B 1 184 ? 45.325 1.546 61.102 1.00 6.88 184 LEU B C 1
ATOM 3580 O O . LEU B 1 184 ? 45.764 0.558 61.691 1.00 7.04 184 LEU B O 1
ATOM 3585 N N . GLN B 1 185 ? 44.245 2.208 61.531 1.00 7.01 185 GLN B N 1
ATOM 3586 C CA . GLN B 1 185 ? 43.511 1.712 62.712 1.00 7.61 185 GLN B CA 1
ATOM 3587 C C . GLN B 1 185 ? 42.944 0.323 62.457 1.00 7.01 185 GLN B C 1
ATOM 3588 O O . GLN B 1 185 ? 42.941 -0.516 63.348 1.00 7.36 185 GLN B O 1
ATOM 3594 N N . ALA B 1 186 ? 42.469 0.038 61.230 1.00 7.21 186 ALA B N 1
ATOM 3595 C CA . ALA B 1 186 ? 42.002 -1.291 60.929 1.00 7.49 186 ALA B CA 1
ATOM 3596 C C . ALA B 1 186 ? 43.088 -2.334 61.162 1.00 6.82 186 ALA B C 1
ATOM 3597 O O . ALA B 1 186 ? 42.827 -3.422 61.678 1.00 7.61 186 ALA B O 1
ATOM 3599 N N . GLU B 1 187 ? 44.333 -2.018 60.783 1.00 7.02 187 GLU B N 1
ATOM 3600 C CA . GLU B 1 187 ? 45.461 -2.923 61.019 1.00 7.28 187 GLU B CA 1
ATOM 3601 C C . GLU B 1 187 ? 45.702 -3.072 62.527 1.00 7.18 187 GLU B C 1
ATOM 3602 O O . GLU B 1 187 ? 45.910 -4.181 63.008 1.00 7.29 187 GLU B O 1
ATOM 3608 N N . PHE B 1 188 ? 45.656 -1.990 63.306 1.00 7.01 188 PHE B N 1
ATOM 3609 C CA . PHE B 1 188 ? 45.799 -2.121 64.768 1.00 7.19 188 PHE B CA 1
ATOM 3610 C C . PHE B 1 188 ? 44.751 -3.020 65.333 1.00 7.06 188 PHE B C 1
ATOM 3611 O O . PHE B 1 188 ? 45.006 -3.743 66.305 1.00 7.59 188 PHE B O 1
ATOM 3619 N N . LEU B 1 189 ? 43.538 -3.017 64.766 1.00 7.17 189 LEU B N 1
ATOM 3620 C CA . LEU B 1 189 ? 42.431 -3.877 65.232 1.00 7.30 189 LEU B CA 1
ATOM 3621 C C . LEU B 1 189 ? 42.522 -5.297 64.693 1.00 7.90 189 LEU B C 1
ATOM 3622 O O . LEU B 1 189 ? 41.714 -6.125 65.044 1.00 8.98 189 LEU B O 1
ATOM 3627 N N . GLY B 1 190 ? 43.534 -5.601 63.861 1.00 7.70 190 GLY B N 1
ATOM 3628 C CA . GLY B 1 190 ? 43.729 -6.957 63.378 1.00 8.93 190 GLY B CA 1
ATOM 3629 C C . GLY B 1 190 ? 43.053 -7.254 62.073 1.00 8.97 190 GLY B C 1
ATOM 3630 O O . GLY B 1 190 ? 42.960 -8.441 61.717 1.00 12.03 190 GLY B O 1
ATOM 3631 N N . GLY B 1 191 ? 42.599 -6.240 61.335 1.00 8.46 191 GLY B N 1
ATOM 3632 C CA . GLY B 1 191 ? 41.955 -6.475 60.029 1.00 9.61 191 GLY B CA 1
ATOM 3633 C C . GLY B 1 191 ? 42.637 -5.726 58.913 1.00 8.58 191 GLY B C 1
ATOM 3634 O O . GLY B 1 191 ? 43.783 -5.240 59.040 1.00 10.53 191 GLY B O 1
ATOM 3635 N N . ARG B 1 192 ? 41.929 -5.717 57.789 1.00 8.45 192 ARG B N 1
ATOM 3636 C CA . ARG B 1 192 ? 42.551 -5.334 56.513 1.00 8.05 192 ARG B CA 1
ATOM 3637 C C . ARG B 1 192 ? 41.676 -4.357 55.763 1.00 7.35 192 ARG B C 1
ATOM 3638 O O . ARG B 1 192 ? 40.473 -4.203 56.026 1.00 8.69 192 ARG B O 1
ATOM 3646 N N . ALA B 1 193 ? 42.309 -3.663 54.824 1.00 7.47 193 ALA B N 1
ATOM 3647 C CA . ALA B 1 193 ? 41.605 -2.718 53.947 1.00 7.52 193 ALA B CA 1
ATOM 3648 C C . ALA B 1 193 ? 41.797 -3.185 52.528 1.00 6.95 193 ALA B C 1
ATOM 3649 O O . ALA B 1 193 ? 42.893 -3.680 52.181 1.00 7.22 193 ALA B O 1
ATOM 3651 N N . TYR B 1 194 ? 40.781 -2.993 51.694 1.00 7.00 194 TYR B N 1
ATOM 3652 C CA . TYR B 1 194 ? 40.854 -3.382 50.276 1.00 7.61 194 TYR B CA 1
ATOM 3653 C C . TYR B 1 194 ? 40.305 -2.278 49.420 1.00 7.69 194 TYR B C 1
ATOM 3654 O O . TYR B 1 194 ? 39.324 -1.596 49.761 1.00 8.29 194 TYR B O 1
ATOM 3663 N N . ALA B 1 195 ? 40.904 -2.134 48.253 1.00 7.17 195 ALA B N 1
ATOM 3664 C CA . ALA B 1 195 ? 40.247 -1.415 47.144 1.00 8.12 195 ALA B CA 1
ATOM 3665 C C . ALA B 1 195 ? 39.503 -2.443 46.336 1.00 8.17 195 ALA B C 1
ATOM 3666 O O . ALA B 1 195 ? 40.098 -3.452 45.920 1.00 10.98 195 ALA B O 1
ATOM 3668 N N . ILE B 1 196 ? 38.224 -2.238 46.117 1.00 8.21 196 ILE B N 1
ATOM 3669 C CA . ILE B 1 196 ? 37.402 -3.131 45.291 1.00 8.74 196 ILE B CA 1
ATOM 3670 C C . ILE B 1 196 ? 37.193 -2.463 43.943 1.00 8.90 196 ILE B C 1
ATOM 3671 O O . ILE B 1 196 ? 37.477 -1.289 43.748 1.00 9.60 196 ILE B O 1
ATOM 3676 N N . ASP B 1 197 ? 36.630 -3.254 43.015 1.00 8.25 197 ASP B N 1
ATOM 3677 C CA . ASP B 1 197 ? 36.315 -2.744 41.683 1.00 8.83 197 ASP B CA 1
ATOM 3678 C C . ASP B 1 197 ? 34.843 -2.320 41.671 1.00 8.61 197 ASP B C 1
ATOM 3679 O O . ASP B 1 197 ? 33.949 -3.142 41.542 1.00 9.56 197 ASP B O 1
ATOM 3684 N N . PHE B 1 198 ? 34.619 -1.018 41.833 1.00 8.74 198 PHE B N 1
ATOM 3685 C CA . PHE B 1 198 ? 33.257 -0.488 41.845 1.00 9.05 198 PHE B CA 1
ATOM 3686 C C . PHE B 1 198 ? 33.368 0.901 41.259 1.00 9.05 198 PHE B C 1
ATOM 3687 O O . PHE B 1 198 ? 33.600 1.900 41.955 1.00 9.39 198 PHE B O 1
ATOM 3695 N N . HIS B 1 199 ? 33.210 0.965 39.930 1.00 9.14 199 HIS B N 1
ATOM 3696 C CA . HIS B 1 199 ? 33.417 2.204 39.206 1.00 9.32 199 HIS B CA 1
ATOM 3697 C C . HIS B 1 199 ? 32.294 3.226 39.448 1.00 8.89 199 HIS B C 1
ATOM 3698 O O . HIS B 1 199 ? 31.137 2.918 39.191 1.00 9.90 199 HIS B O 1
ATOM 3705 N N . LEU B 1 200 ? 32.691 4.416 39.848 1.00 8.87 200 LEU B N 1
ATOM 3706 C CA . LEU B 1 200 ? 31.776 5.568 39.965 1.00 9.32 200 LEU B CA 1
ATOM 3707 C C . LEU B 1 200 ? 32.504 6.802 39.459 1.00 9.07 200 LEU B C 1
ATOM 3708 O O . LEU B 1 200 ? 33.682 6.748 39.051 1.00 9.12 200 LEU B O 1
ATOM 3713 N N . HIS B 1 201 ? 31.800 7.941 39.469 1.00 9.41 201 HIS B N 1
ATOM 3714 C CA . HIS B 1 201 ? 32.372 9.201 39.029 1.00 9.80 201 HIS B CA 1
ATOM 3715 C C . HIS B 1 201 ? 32.602 10.091 40.242 1.00 9.26 201 HIS B C 1
ATOM 3716 O O . HIS B 1 201 ? 31.679 10.381 40.989 1.00 10.96 201 HIS B O 1
ATOM 3723 N N . HIS B 1 202 ? 33.840 10.517 40.431 1.00 9.30 202 HIS B N 1
ATOM 3724 C CA . HIS B 1 202 ? 34.237 11.424 41.485 1.00 9.80 202 HIS B CA 1
ATOM 3725 C C . HIS B 1 202 ? 34.650 12.713 40.835 1.00 10.91 202 HIS B C 1
ATOM 3726 O O . HIS B 1 202 ? 35.706 12.772 40.174 1.00 11.63 202 HIS B O 1
ATOM 3733 N N . TYR B 1 203 ? 33.824 13.731 40.940 1.00 11.87 203 TYR B N 1
ATOM 3734 C CA . TYR B 1 203 ? 34.104 14.929 40.169 1.00 15.27 203 TYR B CA 1
ATOM 3735 C C . TYR B 1 203 ? 34.756 15.989 41.060 1.00 17.75 203 TYR B C 1
ATOM 3736 O O . TYR B 1 203 ? 34.944 15.786 42.247 1.00 20.04 203 TYR B O 1
ATOM 3745 N N . GLY B 1 204 ? 35.212 17.074 40.441 1.00 22.05 204 GLY B N 1
ATOM 3746 C CA . GLY B 1 204 ? 35.938 18.131 41.148 1.00 26.24 204 GLY B CA 1
ATOM 3747 C C . GLY B 1 204 ? 37.448 17.981 41.185 1.00 29.37 204 GLY B C 1
ATOM 3748 O O . GLY B 1 204 ? 37.994 16.889 41.005 1.00 29.81 204 GLY B O 1
ATOM 3749 N N . ARG B 1 205 ? 38.137 19.091 41.423 1.00 32.29 205 ARG B N 1
ATOM 3750 C CA . ARG B 1 205 ? 39.592 19.070 41.575 1.00 35.55 205 ARG B CA 1
ATOM 3751 C C . ARG B 1 205 ? 39.956 19.430 43.013 1.00 35.84 205 ARG B C 1
ATOM 3752 O O . ARG B 1 205 ? 39.329 20.329 43.602 1.00 37.17 205 ARG B O 1
ATOM 3760 N N . ALA B 1 206 ? 40.952 18.744 43.579 1.00 36.14 206 ALA B N 1
ATOM 3761 C CA . ALA B 1 206 ? 41.601 19.195 44.816 1.00 36.65 206 ALA B CA 1
ATOM 3762 C C . ALA B 1 206 ? 42.152 20.612 44.648 1.00 36.66 206 ALA B C 1
ATOM 3763 O O . ALA B 1 206 ? 42.726 20.959 43.603 1.00 37.14 206 ALA B O 1
ATOM 3765 N N . ILE B 1 207 ? 41.952 21.431 45.674 1.00 36.82 207 ILE B N 1
ATOM 3766 C CA . ILE B 1 207 ? 42.482 22.782 45.692 1.00 37.04 207 ILE B CA 1
ATOM 3767 C C . ILE B 1 207 ? 43.682 22.829 46.649 1.00 35.69 207 ILE B C 1
ATOM 3768 O O . ILE B 1 207 ? 43.805 21.977 47.540 1.00 36.47 207 ILE B O 1
ATOM 3773 N N . ALA B 1 208 ? 44.558 23.813 46.449 1.00 34.12 208 ALA B N 1
ATOM 3774 C CA . ALA B 1 208 ? 45.675 24.073 47.351 1.00 31.77 208 ALA B CA 1
ATOM 3775 C C . ALA B 1 208 ? 45.121 24.280 48.744 1.00 28.96 208 ALA B C 1
ATOM 3776 O O . ALA B 1 208 ? 44.133 25.011 48.933 1.00 29.75 208 ALA B O 1
ATOM 3778 N N . ASP B 1 209 ? 45.747 23.631 49.724 1.00 24.88 209 ASP B N 1
ATOM 3779 C CA . ASP B 1 209 ? 45.268 23.698 51.086 1.00 20.35 209 ASP B CA 1
ATOM 3780 C C . ASP B 1 209 ? 46.454 23.418 52.054 1.00 19.08 209 ASP B C 1
ATOM 3781 O O . ASP B 1 209 ? 47.015 22.305 52.104 1.00 20.34 209 ASP B O 1
ATOM 3786 N N . GLU B 1 210 ? 46.818 24.412 52.854 1.00 17.92 210 GLU B N 1
ATOM 3787 C CA . GLU B 1 210 ? 47.905 24.238 53.842 1.00 18.19 210 GLU B CA 1
ATOM 3788 C C . GLU B 1 210 ? 47.608 23.119 54.815 1.00 15.27 210 GLU B C 1
ATOM 3789 O O . GLU B 1 210 ? 48.534 22.540 55.409 1.00 15.58 210 GLU B O 1
ATOM 3795 N N . ASN B 1 211 ? 46.331 22.823 55.010 1.00 13.55 211 ASN B N 1
ATOM 3796 C CA . ASN B 1 211 ? 45.990 21.727 55.898 1.00 12.39 211 ASN B CA 1
ATOM 3797 C C . ASN B 1 211 ? 46.417 20.365 55.408 1.00 11.87 211 ASN B C 1
ATOM 3798 O O . ASN B 1 211 ? 46.587 19.447 56.219 1.00 11.33 211 ASN B O 1
ATOM 3803 N N . PHE B 1 212 ? 46.578 20.183 54.105 1.00 11.75 212 PHE B N 1
ATOM 3804 C CA . PHE B 1 212 ? 47.100 18.924 53.596 1.00 12.00 212 PHE B CA 1
ATOM 3805 C C . PHE B 1 212 ? 48.509 18.699 54.132 1.00 11.68 212 PHE B C 1
ATOM 3806 O O . PHE B 1 212 ? 48.808 17.644 54.682 1.00 10.95 212 PHE B O 1
ATOM 3814 N N . HIS B 1 213 ? 49.389 19.691 53.973 1.00 12.80 213 HIS B N 1
ATOM 3815 C CA . HIS B 1 213 ? 50.746 19.576 54.497 1.00 13.63 213 HIS B CA 1
ATOM 3816 C C . HIS B 1 213 ? 50.753 19.466 56.017 1.00 12.19 213 HIS B C 1
ATOM 3817 O O . HIS B 1 213 ? 51.532 18.695 56.569 1.00 11.81 213 HIS B O 1
ATOM 3824 N N . ARG B 1 214 ? 49.874 20.197 56.690 1.00 10.75 214 ARG B N 1
ATOM 3825 C CA . ARG B 1 214 ? 49.780 20.091 58.156 1.00 11.50 214 ARG B CA 1
ATOM 3826 C C . ARG B 1 214 ? 49.462 18.656 58.565 1.00 9.74 214 ARG B C 1
ATOM 3827 O O . ARG B 1 214 ? 50.126 18.086 59.448 1.00 10.07 214 ARG B O 1
ATOM 3835 N N . LEU B 1 215 ? 48.425 18.083 57.976 1.00 9.63 215 LEU B N 1
ATOM 3836 C CA . LEU B 1 215 ? 48.028 16.729 58.372 1.00 8.84 215 LEU B CA 1
ATOM 3837 C C . LEU B 1 215 ? 49.024 15.678 57.895 1.00 8.42 215 LEU B C 1
ATOM 3838 O O . LEU B 1 215 ? 49.146 14.673 58.571 1.00 8.95 215 LEU B O 1
ATOM 3843 N N . ARG B 1 216 ? 49.709 15.900 56.784 1.00 9.04 216 ARG B N 1
ATOM 3844 C CA . ARG B 1 216 ? 50.774 14.976 56.380 1.00 9.39 216 ARG B CA 1
ATOM 3845 C C . ARG B 1 216 ? 51.820 14.905 57.501 1.00 9.34 216 ARG B C 1
ATOM 3846 O O . ARG B 1 216 ? 52.232 13.815 57.906 1.00 9.70 216 ARG B O 1
ATOM 3854 N N . GLN B 1 217 ? 52.230 16.058 58.010 1.00 9.86 217 GLN B N 1
ATOM 3855 C CA . GLN B 1 217 ? 53.205 16.073 59.114 1.00 10.43 217 GLN B CA 1
ATOM 3856 C C . GLN B 1 217 ? 52.650 15.460 60.385 1.00 8.58 217 GLN B C 1
ATOM 3857 O O . GLN B 1 217 ? 53.346 14.728 61.069 1.00 9.23 217 GLN B O 1
ATOM 3863 N N . GLU B 1 218 ? 51.385 15.734 60.722 1.00 8.81 218 GLU B N 1
ATOM 3864 C CA . GLU B 1 218 ? 50.799 15.139 61.927 1.00 8.93 218 GLU B CA 1
ATOM 3865 C C . GLU B 1 218 ? 50.676 13.637 61.789 1.00 8.21 218 GLU B C 1
ATOM 3866 O O . GLU B 1 218 ? 50.866 12.912 62.761 1.00 8.65 218 GLU B O 1
ATOM 3872 N N . MET B 1 219 ? 50.337 13.156 60.602 1.00 8.17 219 MET B N 1
ATOM 3873 C CA . MET B 1 219 ? 50.262 11.723 60.367 1.00 8.54 219 MET B CA 1
ATOM 3874 C C . MET B 1 219 ? 51.632 11.078 60.543 1.00 7.85 219 MET B C 1
ATOM 3875 O O . MET B 1 219 ? 51.727 10.001 61.149 1.00 8.23 219 MET B O 1
ATOM 3880 N N . ALA B 1 220 ? 52.692 11.696 60.012 1.00 8.06 220 ALA B N 1
ATOM 3881 C CA . ALA B 1 220 ? 54.031 11.140 60.197 1.00 8.46 220 ALA B CA 1
ATOM 3882 C C . ALA B 1 220 ? 54.408 11.146 61.677 1.00 8.14 220 ALA B C 1
ATOM 3883 O O . ALA B 1 220 ? 54.930 10.169 62.199 1.00 8.54 220 ALA B O 1
ATOM 3885 N N . GLN B 1 221 ? 54.155 12.258 62.368 1.00 8.10 221 GLN B N 1
ATOM 3886 C CA . GLN B 1 221 ? 54.499 12.360 63.787 1.00 8.97 221 GLN B CA 1
ATOM 3887 C C . GLN B 1 221 ? 53.786 11.310 64.608 1.00 8.73 221 GLN B C 1
ATOM 3888 O O . GLN B 1 221 ? 54.368 10.725 65.527 1.00 9.80 221 GLN B O 1
ATOM 3894 N N . LYS B 1 222 ? 52.523 11.060 64.296 1.00 8.02 222 LYS B N 1
ATOM 3895 C CA . LYS B 1 222 ? 51.748 10.070 65.031 1.00 8.31 222 LYS B CA 1
ATOM 3896 C C . LYS B 1 222 ? 52.236 8.664 64.688 1.00 8.24 222 LYS B C 1
ATOM 3897 O O . LYS B 1 222 ? 52.613 7.880 65.565 1.00 8.56 222 LYS B O 1
ATOM 3903 N N . TYR B 1 223 ? 52.197 8.308 63.408 1.00 7.12 223 TYR B N 1
ATOM 3904 C CA . TYR B 1 223 ? 52.370 6.915 63.041 1.00 7.94 223 TYR B CA 1
ATOM 3905 C C . TYR B 1 223 ? 53.819 6.451 63.003 1.00 7.92 223 TYR B C 1
ATOM 3906 O O . TYR B 1 223 ? 54.057 5.251 63.112 1.00 7.64 223 TYR B O 1
ATOM 3915 N N . ARG B 1 224 ? 54.807 7.362 62.923 1.00 7.37 224 ARG B N 1
ATOM 3916 C CA . ARG B 1 224 ? 56.200 6.921 63.027 1.00 8.47 224 ARG B CA 1
ATOM 3917 C C . ARG B 1 224 ? 56.451 6.246 64.353 1.00 8.22 224 ARG B C 1
ATOM 3918 O O . ARG B 1 224 ? 57.406 5.488 64.467 1.00 8.91 224 ARG B O 1
ATOM 3926 N N . ARG B 1 225 ? 55.650 6.558 65.371 1.00 7.88 225 ARG B N 1
ATOM 3927 C CA . ARG B 1 225 ? 55.885 5.954 66.697 1.00 8.69 225 ARG B CA 1
ATOM 3928 C C . ARG B 1 225 ? 55.808 4.463 66.604 1.00 8.60 225 ARG B C 1
ATOM 3929 O O . ARG B 1 225 ? 56.535 3.769 67.344 1.00 9.93 225 ARG B O 1
ATOM 3937 N N . TRP B 1 226 ? 54.861 3.949 65.795 1.00 7.95 226 TRP B N 1
ATOM 3938 C CA . TRP B 1 226 ? 54.558 2.526 65.761 1.00 7.73 226 TRP B CA 1
ATOM 3939 C C . TRP B 1 226 ? 54.985 1.871 64.474 1.00 8.01 226 TRP B C 1
ATOM 3940 O O . TRP B 1 226 ? 55.061 0.634 64.440 1.00 8.11 226 TRP B O 1
ATOM 3951 N N . PHE B 1 227 ? 55.253 2.667 63.432 1.00 7.80 227 PHE B N 1
ATOM 3952 C CA . PHE B 1 227 ? 55.730 2.161 62.118 1.00 7.81 227 PHE B CA 1
ATOM 3953 C C . PHE B 1 227 ? 57.060 2.794 61.713 1.00 8.17 227 PHE B C 1
ATOM 3954 O O . PHE B 1 227 ? 57.178 3.387 60.641 1.00 8.05 227 PHE B O 1
ATOM 3962 N N . PRO B 1 228 ? 58.084 2.706 62.590 1.00 8.03 228 PRO B N 1
ATOM 3963 C CA . PRO B 1 228 ? 59.351 3.397 62.252 1.00 8.44 228 PRO B CA 1
ATOM 3964 C C . PRO B 1 228 ? 59.919 2.968 60.932 1.00 8.09 228 PRO B C 1
ATOM 3965 O O . PRO B 1 228 ? 59.996 1.765 60.610 1.00 8.09 228 PRO B O 1
ATOM 3969 N N . GLY B 1 229 ? 60.299 3.970 60.139 1.00 8.20 229 GLY B N 1
ATOM 3970 C CA . GLY B 1 229 ? 60.946 3.747 58.839 1.00 9.09 229 GLY B CA 1
ATOM 3971 C C . GLY B 1 229 ? 60.004 3.499 57.697 1.00 8.31 229 GLY B C 1
ATOM 3972 O O . GLY B 1 229 ? 60.440 3.503 56.561 1.00 9.36 229 GLY B O 1
ATOM 3973 N N . ARG B 1 230 ? 58.727 3.247 57.977 1.00 8.17 230 ARG B N 1
ATOM 3974 C CA . ARG B 1 230 ? 57.793 2.887 56.895 1.00 7.84 230 ARG B CA 1
ATOM 3975 C C . ARG B 1 230 ? 57.599 4.074 55.972 1.00 7.50 230 ARG B C 1
ATOM 3976 O O . ARG B 1 230 ? 57.516 5.227 56.399 1.00 8.50 230 ARG B O 1
ATOM 3984 N N . ILE B 1 231 ? 57.454 3.746 54.693 1.00 7.82 231 ILE B N 1
ATOM 3985 C CA . ILE B 1 231 ? 56.979 4.720 53.692 1.00 8.80 231 ILE B CA 1
ATOM 3986 C C . ILE B 1 231 ? 55.544 4.343 53.379 1.00 8.07 231 ILE B C 1
ATOM 3987 O O . ILE B 1 231 ? 55.291 3.237 52.840 1.00 8.71 231 ILE B O 1
ATOM 3992 N N . LEU B 1 232 ? 54.616 5.217 53.777 1.00 8.29 232 LEU B N 1
ATOM 3993 C CA . LEU B 1 232 ? 53.191 4.951 53.569 1.00 8.65 232 LEU B CA 1
ATOM 3994 C C . LEU B 1 232 ? 52.776 5.560 52.242 1.00 8.51 232 LEU B C 1
ATOM 3995 O O . LEU B 1 232 ? 52.974 6.740 52.009 1.00 10.28 232 LEU B O 1
ATOM 4000 N N . HIS B 1 233 ? 52.161 4.773 51.398 1.00 8.01 233 HIS B N 1
ATOM 4001 C CA . HIS B 1 233 ? 51.662 5.285 50.106 1.00 7.96 233 HIS B CA 1
ATOM 4002 C C . HIS B 1 233 ? 50.201 5.623 50.256 1.00 7.97 233 HIS B C 1
ATOM 4003 O O . HIS B 1 233 ? 49.414 4.857 50.843 1.00 7.83 233 HIS B O 1
ATOM 4010 N N . CYS B 1 234 ? 49.845 6.783 49.704 1.00 8.27 234 CYS B N 1
ATOM 4011 C CA . CYS B 1 234 ? 48.456 7.187 49.485 1.00 8.34 234 CYS B CA 1
ATOM 4012 C C . CYS B 1 234 ? 48.337 7.640 48.057 1.00 8.61 234 CYS B C 1
ATOM 4013 O O . CYS B 1 234 ? 49.346 7.999 47.431 1.00 9.58 234 CYS B O 1
ATOM 4016 N N . VAL B 1 235 ? 47.120 7.697 47.531 1.00 8.94 235 VAL B N 1
ATOM 4017 C CA . VAL B 1 235 ? 46.935 8.198 46.142 1.00 9.60 235 VAL B CA 1
ATOM 4018 C C . VAL B 1 235 ? 47.414 9.623 46.004 1.00 9.58 235 VAL B C 1
ATOM 4019 O O . VAL B 1 235 ? 47.706 10.068 44.899 1.00 11.69 235 VAL B O 1
ATOM 4023 N N . THR B 1 236 ? 47.482 10.370 47.107 1.00 9.47 236 THR B N 1
ATOM 4024 C CA . THR B 1 236 ? 47.967 11.755 47.120 1.00 10.42 236 THR B CA 1
ATOM 4025 C C . THR B 1 236 ? 49.501 11.828 47.209 1.00 10.55 236 THR B C 1
ATOM 4026 O O . THR B 1 236 ? 50.015 12.945 47.191 1.00 12.22 236 THR B O 1
ATOM 4030 N N . GLY B 1 237 ? 50.205 10.708 47.355 1.00 9.45 237 GLY B N 1
ATOM 4031 C CA . GLY B 1 237 ? 51.667 10.754 47.472 1.00 9.56 237 GLY B CA 1
ATOM 4032 C C . GLY B 1 237 ? 52.162 9.863 48.580 1.00 9.27 237 GLY B C 1
ATOM 4033 O O . GLY B 1 237 ? 51.422 9.471 49.489 1.00 9.90 237 GLY B O 1
ATOM 4034 N N . ARG B 1 238 ? 53.441 9.532 48.504 1.00 9.76 238 ARG B N 1
ATOM 4035 C CA . ARG B 1 238 ? 54.139 8.795 49.574 1.00 9.58 238 ARG B CA 1
ATOM 4036 C C . ARG B 1 238 ? 54.436 9.717 50.737 1.00 9.66 238 ARG B C 1
ATOM 4037 O O . ARG B 1 238 ? 54.733 10.897 50.564 1.00 11.70 238 ARG B O 1
ATOM 4045 N N . VAL B 1 239 ? 54.412 9.134 51.926 1.00 9.52 239 VAL B N 1
ATOM 4046 C CA . VAL B 1 239 ? 54.815 9.834 53.134 1.00 9.89 239 VAL B CA 1
ATOM 4047 C C . VAL B 1 239 ? 55.837 8.935 53.853 1.00 9.42 239 VAL B C 1
ATOM 4048 O O . VAL B 1 239 ? 55.499 7.869 54.351 1.00 9.64 239 VAL B O 1
ATOM 4052 N N . ALA B 1 240 ? 57.084 9.404 53.909 1.00 9.66 240 ALA B N 1
ATOM 4053 C CA . ALA B 1 240 ? 58.107 8.722 54.695 1.00 9.71 240 ALA B CA 1
ATOM 4054 C C . ALA B 1 240 ? 57.844 9.070 56.151 1.00 9.82 240 ALA B C 1
ATOM 4055 O O . ALA B 1 240 ? 58.020 10.230 56.568 1.00 11.86 240 ALA B O 1
ATOM 4057 N N . LEU B 1 241 ? 57.374 8.097 56.933 1.00 8.84 241 LEU B N 1
ATOM 4058 C CA . LEU B 1 241 ? 57.004 8.415 58.315 1.00 9.59 241 LEU B CA 1
ATOM 4059 C C . LEU B 1 241 ? 58.213 8.787 59.156 1.00 9.29 241 LEU B C 1
ATOM 4060 O O . LEU B 1 241 ? 58.051 9.557 60.115 1.00 9.45 241 LEU B O 1
ATOM 4065 N N . GLY B 1 242 ? 59.390 8.233 58.847 1.00 9.64 242 GLY B N 1
ATOM 4066 C CA . GLY B 1 242 ? 60.567 8.417 59.701 1.00 10.01 242 GLY B CA 1
ATOM 4067 C C . GLY B 1 242 ? 60.488 7.579 60.951 1.00 8.43 242 GLY B C 1
ATOM 4068 O O . GLY B 1 242 ? 59.764 6.595 61.033 1.00 9.02 242 GLY B O 1
ATOM 4069 N N . GLY B 1 243 ? 61.234 8.036 61.959 1.00 8.69 243 GLY B N 1
ATOM 4070 C CA . GLY B 1 243 ? 61.283 7.341 63.232 1.00 8.99 243 GLY B CA 1
ATOM 4071 C C . GLY B 1 243 ? 62.314 6.230 63.271 1.00 8.31 243 GLY B C 1
ATOM 4072 O O . GLY B 1 243 ? 62.690 5.628 62.271 1.00 8.56 243 GLY B O 1
ATOM 4073 N N . GLY B 1 244 ? 62.734 5.895 64.489 1.00 8.51 244 GLY B N 1
ATOM 4074 C CA . GLY B 1 244 ? 63.590 4.739 64.709 1.00 8.75 244 GLY B CA 1
ATOM 4075 C C . GLY B 1 244 ? 64.893 4.847 63.949 1.00 7.44 244 GLY B C 1
ATOM 4076 O O . GLY B 1 244 ? 65.497 5.933 63.830 1.00 8.27 244 GLY B O 1
ATOM 4077 N N . TRP B 1 245 ? 65.313 3.715 63.397 1.00 7.53 245 TRP B N 1
ATOM 4078 C CA . TRP B 1 245 ? 66.593 3.625 62.690 1.00 7.77 245 TRP B CA 1
ATOM 4079 C C . TRP B 1 245 ? 66.654 4.575 61.513 1.00 7.48 245 TRP B C 1
ATOM 4080 O O . TRP B 1 245 ? 67.749 4.983 61.115 1.00 8.11 245 TRP B O 1
ATOM 4091 N N . TYR B 1 246 ? 65.497 4.929 60.943 1.00 7.33 246 TYR B N 1
ATOM 4092 C CA . TYR B 1 246 ? 65.442 5.759 59.770 1.00 7.80 246 TYR B CA 1
ATOM 4093 C C . TYR B 1 246 ? 65.947 7.164 60.055 1.00 7.62 246 TYR B C 1
ATOM 4094 O O . TYR B 1 246 ? 66.310 7.893 59.134 1.00 8.67 246 TYR B O 1
ATOM 4103 N N . GLU B 1 247 ? 65.963 7.594 61.325 1.00 8.73 247 GLU B N 1
ATOM 4104 C CA . GLU B 1 247 ? 66.453 8.917 61.680 1.00 8.97 247 GLU B CA 1
ATOM 4105 C C . GLU B 1 247 ? 67.948 9.024 61.543 1.00 9.56 247 GLU B C 1
ATOM 4106 O O . GLU B 1 247 ? 68.466 10.154 61.526 1.00 11.47 247 GLU B O 1
ATOM 4112 N N . ALA B 1 248 ? 68.707 7.928 61.459 1.00 8.94 248 ALA B N 1
ATOM 4113 C CA . ALA B 1 248 ? 70.149 8.058 61.190 1.00 10.24 248 ALA B CA 1
ATOM 4114 C C . ALA B 1 248 ? 70.328 8.704 59.824 1.00 10.79 248 ALA B C 1
ATOM 4115 O O . ALA B 1 248 ? 69.602 8.406 58.875 1.00 12.03 248 ALA B O 1
ATOM 4117 N N . ARG B 1 249 ? 71.294 9.602 59.722 1.00 13.57 249 ARG B N 1
ATOM 4118 C CA . ARG B 1 249 ? 71.537 10.291 58.450 1.00 14.73 249 ARG B CA 1
ATOM 4119 C C . ARG B 1 249 ? 72.633 9.623 57.650 1.00 15.62 249 ARG B C 1
ATOM 4120 O O . ARG B 1 249 ? 73.292 8.681 58.118 1.00 16.00 249 ARG B O 1
#

InterPro domains:
  IPR029044 Nucleotide-diphospho-sugar transferases [G3DSA:3.90.550.10] (17-249)

Secondary structure (DSSP, 8-state):
----PEEE-S------SEEEEEEES-HHHHHHHHHHHHHTT--TTTEEEEEEE-TTS-S--TTTHHHHHGGG--SSEEEEEETTEE-SS--HHHHHHHHHHHHHH-TTEEEEESEEEESS-S-TTS---EEEEEETTEEEEEES-SSEEEEEE-TTEEEEETTB-----SS--SSSSHHHHHHHHHHHTT-EEEE-----EE------SHHHHHHHHHHHHHHTTTSTT-EEEETTEEEE---GGGG--/----PEEE-S------SEEEEEEES-HHHHHHHHHHHHHTT--TTTEEEEEEE-SSS----TTTHHHHHGGG--SSEEEEEETTEE-SS--HHHHHHHHHHHHHH-TTEEEEESEEEESS-S-TTS---EEEEEETTEEEEEES-SSEEEEEE-TTEEEEETTB-----SS--SSSSHHHHHHHHHHHTT-EEEE-----EE-S-----HHHHHHHHHHHHHHTTTSTT-EEEETTEEEE---GGGG--

CATH classification: 3.90.550.10

Foldseek 3Di:
DDDDDDDDDPDQPFQAAEEEEEADADVVLQVQAVVQQVVQPNPPSHYHYYYPDCNPHPPDALQPPCVVVLVVDRHQKYKYAYSQWGADPHHDVNVVVQVVVVCVVFVQAFKEAAKKAADPDPDQPFFGIFHFEAEPVHGRDGGDYPFHWHQFYDRRIMMGGSVRHFHADPPDGHYPDSRNRRQVSSVVVPGTYTNHHGYIYGYDDDDCDPSVVVVLLVCLVVCCVPVAQDWHHTPVGIRRSHHDPNPPD/DDDDDDDDDPDQPFQAAEEEEEADADVVLQVQAVVQQVVQPCPPSHYHYYYPDCNPHPPDFLQPPCVVVLVVDRHQKYKYAYSQWGADDHHDVNVVVFVVVVCVVFVQAFKEAAKKAADPDPDQVDFGIFHFEAEPVHGRDGGDDPWHWHQFGDRRIMMGGSVRHFHADPPDGHYPCSRNRRQVSSVVVPGTYTNHHGYIYRYDDDDDDVVHVVVLLVVLVPCCVPVAQDWHHTPVGIRGSHHDPNPPD

Radius of gyration: 23.21 Å; Cα contacts (8 Å, |Δi|>4): 1219; chains: 2; bounding box: 61×48×69 Å

Sequence (498 aa):
MKPVPTYVQDKDESTLMFSVCSLVRDQAKYDRLLESFERFGFTPDKAEFLAADNREGNQFHGFSWHKQMLLPRCKGRYVIFCHEDVELVDRGYDDLVAAIEALEEADPKWLVVVAGVAGSPWRPLNHSVTAQALHISDVFGNDDRRRGNNVPCRVESLDDECFLLLMRRLKPVLNSYDMQGFHYYGADLCLQAEFLGGRAYAIDFHLHHYGRAIADENFHRLRQQEMAQKYRRWFPGRILHCVTGRVALGGGWYEARMKPVPTYVQDKDESTLMFSVCSLVRDQAKYDRLLEESFERFGFTPDKAEFLAADNREGNQFHGFSWHKQMLLPRCKGRYVIFCHEDVELVDRGYDDLVAAIIEALEEADPKWLVVVAGVAGSPWRPLNHSVTAQALHISDVVFGNDDRRRGNVPCRVESLDDECFLLLLMRRLKPVLNSYDMQGFHYYGADLCLQAEFLGGRAYAIDFHLHHYGRAIADENFHRLRQEMAQKYRRWFPGRILHCVTGRVALGGGWYEAR

Solvent-accessible surface area: 21378 Å² total; per-residue (Å²): 142,82,19,136,25,68,63,0,74,84,49,62,112,21,132,28,36,0,0,0,0,0,20,0,182,46,69,75,76,0,72,106,0,8,89,0,0,45,120,50,26,1,39,100,100,72,5,33,12,6,0,0,14,9,92,180,39,118,67,4,44,0,2,33,2,14,16,15,0,26,54,80,7,135,0,90,19,4,0,4,0,41,16,19,0,16,0,53,60,101,7,21,106,56,0,20,62,21,0,84,62,8,69,148,83,13,79,120,1,4,0,0,0,1,6,0,0,37,72,144,18,180,82,70,84,88,26,20,36,0,4,20,4,8,20,57,156,26,122,98,51,122,100,47,126,16,91,30,55,3,5,2,5,29,27,0,0,2,0,7,26,40,34,82,28,1,14,2,1,55,66,9,98,4,83,26,10,7,0,2,0,0,8,4,2,0,35,0,7,23,5,68,4,28,0,2,51,0,8,0,41,24,48,13,165,81,112,76,56,154,71,14,75,62,0,84,111,51,1,15,92,6,0,100,138,17,21,62,11,39,37,0,0,10,38,62,23,99,8,54,4,8,8,54,187,91,106,82,291,112,90,19,135,25,69,63,1,74,79,62,63,119,21,131,28,36,0,0,0,0,0,19,0,175,52,67,74,76,0,71,106,0,10,77,1,0,45,139,54,26,2,39,100,98,71,5,34,12,8,0,0,9,8,94,178,38,114,66,4,40,0,2,33,3,8,13,16,0,23,50,78,6,132,0,88,19,0,0,1,0,41,21,25,0,20,2,60,59,102,6,20,111,57,0,21,63,22,0,85,63,7,68,151,84,12,80,122,2,5,0,0,0,0,6,0,0,38,72,145,18,180,84,70,85,86,25,20,36,0,3,20,4,8,19,52,158,27,118,97,50,122,102,46,127,17,91,30,55,2,6,2,6,28,28,0,0,6,0,0,27,34,35,80,14,0,4,2,1,55,63,9,97,3,76,40,9,11,0,2,0,1,8,4,2,0,35,0,7,24,5,67,3,28,0,3,52,0,8,0,38,41,32,46,192,112,152,102,50,149,54,37,111,69,0,64,118,51,2,15,92,5,0,98,138,18,20,63,12,40,36,1,0,9,37,75,14,95,9,53,4,7,8,54,189,89,106,84,212

B-factor: mean 15.56, std 10.38, range [4.54, 116.01]